Protein AF-A0A950ZD56-F1 (afdb_monomer)

pLDDT: mean 83.79, std 12.19, range [35.78, 97.56]

Foldseek 3Di:
DAVQLLQLVVVVCVLPVFDDSVLVVCLCCQQQVQNQLAAGWDFFFFAVRPHGPGTFAFAADDVLVVVLLVLLLVLLVVCLVVLNDDDPVSVVSLVVNLVSLLLLLVLQCVLDVFHSSNNVSVLVVLLSLQVSLVVSQVVNVVVVDDSLSSLQSSVVVVVVSLVSNVVSDPCDRNSVLSSVQVCSRHHLDADQQRPSCCSVCRHPVVHHPVLVSVQLVLLFVLLLVCVVVDVVLLVVLVVSRHDNDSTDRSLLSLRVVNVVSLVPDPPRDRDTPVVVSPVCSNSVNSNSSSSSNSVRYFYWDQDPVQWTAGDDPDRGTTHSQDFHFYSVDRSRTALKDWWKKKKKFQPCQVVLLVVQVVVDDVSNVVLVVLVVVLVVVLVVLCVVLVWDWQDADVRIGMITDRALVSNLQSQQVNQVVLVVSVVVPRSSNPFMFMEIEGDMWGWDFDHQDPNRDTRTDTDDDVVLVRVQNRCLPDVVVLVVVLVVCVVVPHDNVVSCVVCVVVVVQVPPPDPPQVVDRFHWAQTPVQTIDGRAYKYFVNSLVRNLVVCVVVVFWWKFWAAPVDIFIFTDHDQWTWTKAWRAWHQGVPDGTTTMMGTDTDHPVRTDIDTDPDPDGPSVVRVVRVVVVVVVVVVVVVVVPPDDDADQKKKWKWFADPPDFIKIWIFGADPVQQKGAFIDIDGPVRCVVLPQDPPDDQVRCQVCVVSSSVVCVVCSVPDGDHMDGNVCQVVDPRMWMWIRHPGIDTD

Nearest PDB structures (foldseek):
  4wp8-assembly1_B  TM=8.248E-01  e=1.602E-05  Mycobacterium avium
  6yii-assembly1_A  TM=4.915E-01  e=9.071E-04  Pseudomonas aeruginosa
  4clp-assembly1_A  TM=4.743E-01  e=1.384E-02  Homo sapiens
  4clt-assembly1_A  TM=4.661E-01  e=6.954E-02  Homo sapiens
  4usu-assembly1_A  TM=4.751E-01  e=7.314E-02  Homo sapiens

Secondary structure (DSSP, 8-state):
--HHHHHHHHT-TTT---SSHHHHHHHIIIIIS-GGGSPPPEEEEBTT-SSEEEEEEEEE--HHHHHHHHHHHHHHHHHHHTTT---HHHHHHHHHHHHHHHHHHHHHHHH-TTSTHHHHHHHHHHHHHHHHHHHHHHHHHHTT--HHHHHHHHHHHHHHHHHHHHHHS---HHHHHHHH-HHHHH-S---TT-TTHHHIIIIII-S-HHHHHHHHHHHHHHHHHHHHH-HHHHHHHHHTT----SS--HHHHH-HHHHHHHHTSTT----S-HHHHHHHHHHHHHHHHHHHHHTTEEEEEE-TT--EEESSS--PEEPTT---B-TTSTTSS-SEEEEEEEEEEETTHHHHHHHHHHH-HHHHHHHHHHHHHHHHHHHHHHHHTTPEEEEEETTEEEEEES-HHHHHHHHHHHHHHHHHHHHTT-S--S-EEEEEEEEEEEEEEEEE-TTSPEEEEEESHHHHHHHHHHH-THHHHHHHHHHHHHHTT--HHHHHHHHHHHHHTTSSS-TTTTTSSSEEEE-TTSPEEEESEEEEHHHHHHHHHHHHHTTPPPEEEE-SS-EEEEEEETTEEEEEEEEEEEE-TTS-EEEEEEEEEE-TTSSEEEE----S-HHHHHHHHHHHHHHHHHHHHTTT--S---PPPEEEEEEEETTEEEEEEEEEEETTTTEEEEEEEE-HHHHHHTT--SS--HHHHHHHHHHHHHHHHHHTTT--PPPEETHHHHT-TTEEEEEESSSEEE-

Radius of gyration: 37.57 Å; Cα contacts (8 Å, |Δi|>4): 1156; chains: 1; bounding box: 78×89×102 Å

Structure (mmCIF, N/CA/C/O backbone):
data_AF-A0A950ZD56-F1
#
_entry.id   AF-A0A950ZD56-F1
#
loop_
_atom_site.group_PDB
_atom_site.id
_atom_site.type_symbol
_atom_site.label_atom_id
_atom_site.label_alt_id
_atom_site.label_comp_id
_atom_site.label_asym_id
_atom_site.label_entity_id
_atom_site.label_seq_id
_atom_site.pdbx_PDB_ins_code
_atom_site.Cartn_x
_atom_site.Cartn_y
_atom_site.Cartn_z
_atom_site.occupancy
_atom_site.B_iso_or_equiv
_atom_site.auth_seq_id
_atom_site.auth_comp_id
_atom_site.auth_asym_id
_atom_site.auth_atom_id
_atom_site.pdbx_PDB_model_num
ATOM 1 N N . MET A 1 1 ? 13.650 -13.372 -2.031 1.00 70.50 1 MET A N 1
ATOM 2 C CA . MET A 1 1 ? 12.861 -12.936 -3.207 1.00 70.50 1 MET A CA 1
ATOM 3 C C . MET A 1 1 ? 11.433 -12.701 -2.750 1.00 70.50 1 MET A C 1
ATOM 5 O O . MET A 1 1 ? 10.920 -13.558 -2.043 1.00 70.50 1 MET A O 1
ATOM 9 N N . HIS A 1 2 ? 10.844 -11.551 -3.077 1.00 80.88 2 HIS A N 1
ATOM 10 C CA . HIS A 1 2 ? 9.594 -11.094 -2.465 1.00 80.88 2 HIS A CA 1
ATOM 11 C C . HIS A 1 2 ? 8.354 -11.769 -3.077 1.00 80.88 2 HIS A C 1
ATOM 13 O O . HIS A 1 2 ? 8.201 -11.805 -4.297 1.00 80.88 2 HIS A O 1
ATOM 19 N N . ASP A 1 3 ? 7.435 -12.253 -2.239 1.00 86.50 3 ASP A N 1
ATOM 20 C CA . ASP A 1 3 ? 6.276 -13.053 -2.671 1.00 86.50 3 ASP A CA 1
ATOM 21 C C . ASP A 1 3 ? 5.302 -12.265 -3.556 1.00 86.50 3 ASP A C 1
ATOM 23 O O . ASP A 1 3 ? 4.826 -12.772 -4.570 1.00 86.50 3 ASP A O 1
ATOM 27 N N . ASN A 1 4 ? 5.064 -10.990 -3.239 1.00 89.38 4 ASN A N 1
ATOM 28 C CA . ASN A 1 4 ? 4.239 -10.114 -4.074 1.00 89.38 4 ASN A CA 1
ATOM 29 C C . ASN A 1 4 ? 4.727 -9.999 -5.529 1.00 89.38 4 ASN A C 1
ATOM 31 O O . ASN A 1 4 ? 3.896 -9.959 -6.432 1.00 89.38 4 ASN A O 1
ATOM 35 N N . LEU A 1 5 ? 6.045 -9.972 -5.777 1.00 90.88 5 LEU A N 1
ATOM 36 C CA . LEU A 1 5 ? 6.588 -9.935 -7.141 1.00 90.88 5 LEU A CA 1
ATOM 37 C C . LEU A 1 5 ? 6.255 -11.230 -7.896 1.00 90.88 5 LEU A C 1
ATOM 39 O O . LEU A 1 5 ? 5.870 -11.190 -9.062 1.00 90.88 5 LEU A O 1
ATOM 43 N N . ILE A 1 6 ? 6.346 -12.375 -7.214 1.00 93.00 6 ILE A N 1
ATOM 44 C CA . ILE A 1 6 ? 5.986 -13.682 -7.776 1.00 93.00 6 ILE A CA 1
ATOM 45 C C . ILE A 1 6 ? 4.505 -13.721 -8.141 1.00 93.00 6 ILE A C 1
ATOM 47 O O . ILE A 1 6 ? 4.168 -14.068 -9.271 1.00 93.00 6 ILE A O 1
ATOM 51 N N . HIS A 1 7 ? 3.626 -13.311 -7.226 1.00 91.38 7 HIS A N 1
ATOM 52 C CA . HIS A 1 7 ? 2.188 -13.269 -7.491 1.00 91.38 7 HIS A CA 1
ATOM 53 C C . HIS A 1 7 ? 1.838 -12.311 -8.635 1.00 91.38 7 HIS A C 1
ATOM 55 O O . HIS A 1 7 ? 1.087 -12.687 -9.532 1.00 91.38 7 HIS A O 1
ATOM 61 N N . PHE A 1 8 ? 2.456 -11.128 -8.669 1.00 93.25 8 PHE A N 1
ATOM 62 C CA . PHE A 1 8 ? 2.273 -10.154 -9.743 1.00 93.25 8 PHE A CA 1
ATOM 63 C C . PHE A 1 8 ? 2.650 -10.709 -11.124 1.00 93.25 8 PHE A C 1
ATOM 65 O O . PHE A 1 8 ? 1.916 -10.535 -12.097 1.00 93.25 8 PHE A O 1
ATOM 72 N N . LEU A 1 9 ? 3.801 -11.373 -11.239 1.00 93.44 9 LEU A N 1
ATOM 73 C CA . LEU A 1 9 ? 4.243 -11.941 -12.514 1.00 93.44 9 LEU A CA 1
ATOM 74 C C . LEU A 1 9 ? 3.423 -13.182 -12.895 1.00 93.44 9 LEU A C 1
ATOM 76 O O . LEU A 1 9 ? 3.177 -13.405 -14.078 1.00 93.44 9 LEU A O 1
ATOM 80 N N . ARG A 1 10 ? 2.927 -13.947 -11.912 1.00 90.25 10 ARG A N 1
ATOM 81 C CA . ARG A 1 10 ? 2.046 -15.102 -12.142 1.00 90.25 10 ARG A CA 1
ATOM 82 C C . ARG A 1 10 ? 0.698 -14.719 -12.750 1.00 90.25 10 ARG A C 1
ATOM 84 O O . ARG A 1 10 ? 0.152 -15.492 -13.533 1.00 90.25 10 ARG A O 1
ATOM 91 N N . GLU A 1 11 ? 0.176 -13.538 -12.423 1.00 89.31 11 GLU A N 1
ATOM 92 C CA . GLU A 1 11 ? -1.037 -12.986 -13.047 1.00 89.31 11 GLU A CA 1
ATOM 93 C C . GLU A 1 11 ? -0.851 -12.692 -14.550 1.00 89.31 11 GLU A C 1
ATOM 95 O O . GLU A 1 11 ? -1.835 -12.477 -15.251 1.00 89.31 11 GLU A O 1
ATOM 100 N N . ARG A 1 12 ? 0.391 -12.710 -15.060 1.00 89.06 12 ARG A N 1
ATOM 101 C CA . ARG A 1 12 ? 0.766 -12.366 -16.442 1.00 89.06 12 ARG A CA 1
ATOM 102 C C . ARG A 1 12 ? 1.359 -13.566 -17.181 1.00 89.06 12 ARG A C 1
ATOM 104 O O . ARG A 1 12 ? 2.500 -13.532 -17.654 1.00 89.06 12 ARG A O 1
ATOM 111 N N . GLN A 1 13 ? 0.588 -14.652 -17.262 1.00 83.88 13 GLN A N 1
ATOM 112 C CA . GLN A 1 13 ? 1.028 -15.908 -17.888 1.00 83.88 13 GLN A CA 1
ATOM 113 C C . GLN A 1 13 ? 1.372 -15.758 -19.375 1.00 83.88 13 GLN A C 1
ATOM 115 O O . GLN A 1 13 ? 2.150 -16.550 -19.905 1.00 83.88 13 GLN A O 1
ATO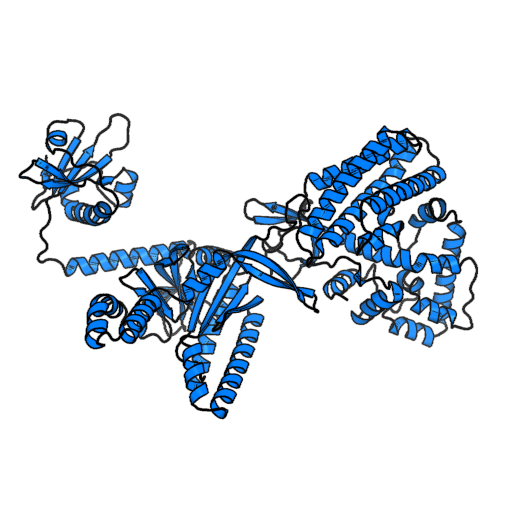M 120 N N . GLU A 1 14 ? 0.829 -14.736 -20.042 1.00 83.00 14 GLU A N 1
ATOM 121 C CA . GLU A 1 14 ? 1.159 -14.392 -21.423 1.00 83.00 14 GLU A CA 1
ATOM 122 C C . GLU A 1 14 ? 2.610 -13.930 -21.592 1.00 83.00 14 GLU A C 1
ATOM 124 O O . GLU A 1 14 ? 3.196 -14.136 -22.650 1.00 83.00 14 GLU A O 1
ATOM 129 N N . ALA A 1 15 ? 3.192 -13.317 -20.558 1.00 84.62 15 ALA A N 1
ATOM 130 C CA . ALA A 1 15 ? 4.587 -12.890 -20.556 1.00 84.62 15 ALA A CA 1
ATOM 131 C C . ALA A 1 15 ? 5.491 -13.938 -19.889 1.00 84.62 15 ALA A C 1
ATOM 133 O O . ALA A 1 15 ? 6.581 -14.220 -20.385 1.00 84.62 15 ALA A O 1
ATOM 134 N N . PHE A 1 16 ? 5.026 -14.549 -18.794 1.00 90.81 16 PHE A N 1
ATOM 135 C CA . PHE A 1 16 ? 5.788 -15.501 -17.983 1.00 90.81 16 PHE A CA 1
ATOM 136 C C . PHE A 1 16 ? 5.042 -16.836 -17.874 1.00 90.81 16 PHE A C 1
ATOM 138 O O . PHE A 1 16 ? 4.234 -17.021 -16.962 1.00 90.81 16 PHE A O 1
ATOM 145 N N . PRO A 1 17 ? 5.316 -17.805 -18.765 1.00 89.56 17 PRO A N 1
ATOM 146 C CA . PRO A 1 17 ? 4.508 -19.017 -18.892 1.00 89.56 17 PRO A CA 1
ATOM 147 C C . PRO A 1 17 ? 4.861 -20.091 -17.840 1.00 89.56 17 PRO A C 1
ATOM 149 O O . PRO A 1 17 ? 4.973 -21.272 -18.161 1.00 89.56 17 PRO A O 1
ATOM 152 N N . PHE A 1 18 ? 5.064 -19.712 -16.578 1.00 90.81 18 PHE A N 1
ATOM 153 C CA . PHE A 1 18 ? 5.386 -20.644 -15.492 1.00 90.81 18 PHE A CA 1
ATOM 154 C C . PHE A 1 18 ? 4.125 -21.101 -14.760 1.00 90.81 18 PHE A C 1
ATOM 156 O O . PHE A 1 18 ? 3.252 -20.305 -14.421 1.00 90.81 18 PHE A O 1
ATOM 163 N N . ARG A 1 19 ? 4.034 -22.403 -14.465 1.00 81.25 19 ARG A N 1
ATOM 164 C CA . ARG A 1 19 ? 2.858 -22.977 -13.780 1.00 81.25 19 ARG A CA 1
ATOM 165 C C . ARG A 1 19 ? 2.921 -22.846 -12.257 1.00 81.25 19 ARG A C 1
ATOM 167 O O . ARG A 1 19 ? 1.886 -22.686 -11.601 1.00 81.25 19 ARG A O 1
ATOM 174 N N . ARG A 1 20 ? 4.120 -22.948 -11.678 1.00 88.88 20 ARG A N 1
ATOM 175 C CA . ARG A 1 20 ? 4.339 -22.960 -10.224 1.00 88.88 20 ARG A CA 1
ATOM 176 C C . ARG A 1 20 ? 5.183 -21.767 -9.795 1.00 88.88 20 ARG A C 1
ATOM 178 O O . ARG A 1 20 ? 6.124 -21.391 -10.487 1.00 88.88 20 ARG A O 1
ATOM 185 N N . ASP A 1 21 ? 4.900 -21.254 -8.601 1.00 90.44 21 ASP A N 1
ATOM 186 C CA . ASP A 1 21 ? 5.641 -20.132 -8.006 1.00 90.44 21 ASP A CA 1
ATOM 187 C C . ASP A 1 21 ? 7.130 -20.441 -7.847 1.00 90.44 21 ASP A C 1
ATOM 189 O O . ASP A 1 21 ? 7.973 -19.577 -8.061 1.00 90.44 21 ASP A O 1
ATOM 193 N N . ILE A 1 22 ? 7.463 -21.688 -7.506 1.00 91.00 22 ILE A N 1
ATOM 194 C CA . ILE A 1 22 ? 8.853 -22.117 -7.336 1.00 91.00 22 ILE A CA 1
ATOM 195 C C . ILE A 1 22 ? 9.644 -22.085 -8.650 1.00 91.00 22 ILE A C 1
ATOM 197 O O . ILE A 1 22 ? 10.815 -21.719 -8.644 1.00 91.00 22 ILE A O 1
ATOM 201 N N . ASP A 1 23 ? 9.001 -22.390 -9.780 1.00 91.50 23 ASP A N 1
ATOM 202 C CA . ASP A 1 23 ? 9.656 -22.375 -11.091 1.00 91.50 23 ASP A CA 1
ATOM 203 C C . ASP A 1 23 ? 9.973 -20.935 -11.513 1.00 91.50 23 ASP A C 1
ATOM 205 O O . ASP A 1 23 ? 11.077 -20.644 -11.972 1.00 91.50 23 ASP A O 1
ATOM 209 N N . LEU A 1 24 ? 9.028 -20.018 -11.271 1.00 92.38 24 LEU A N 1
ATOM 210 C CA . LEU A 1 24 ? 9.218 -18.588 -11.492 1.00 92.38 24 LEU A CA 1
ATOM 211 C C . LEU A 1 24 ? 10.304 -18.011 -10.567 1.00 92.38 24 LEU A C 1
ATOM 213 O O . LEU A 1 24 ? 11.120 -17.211 -11.018 1.00 92.38 24 LEU A O 1
ATOM 217 N N . ARG A 1 25 ? 10.370 -18.441 -9.298 1.00 92.62 25 ARG A N 1
ATOM 218 C CA . ARG A 1 25 ? 11.454 -18.043 -8.381 1.00 92.62 25 ARG A CA 1
ATOM 219 C C . ARG A 1 25 ? 12.820 -18.481 -8.896 1.00 92.62 25 ARG A C 1
ATOM 221 O O . ARG A 1 25 ? 13.730 -17.662 -8.923 1.00 92.62 25 ARG A O 1
ATOM 228 N N . HIS A 1 26 ? 12.961 -19.735 -9.325 1.00 91.44 26 HIS A N 1
ATOM 229 C CA . HIS A 1 26 ? 14.220 -20.207 -9.902 1.00 91.44 26 HIS A CA 1
ATOM 230 C C . HIS A 1 26 ? 14.546 -19.466 -11.202 1.00 91.44 26 HIS A C 1
ATOM 232 O O . HIS A 1 26 ? 15.679 -19.067 -11.401 1.00 91.44 26 HIS A O 1
ATOM 238 N N . PHE A 1 27 ? 13.564 -19.207 -12.070 1.00 92.94 27 PHE A N 1
ATOM 239 C CA . PHE A 1 27 ? 13.791 -18.392 -13.269 1.00 92.94 27 PHE A CA 1
ATOM 240 C C . PHE A 1 27 ? 14.337 -16.998 -12.929 1.00 92.94 27 PHE A C 1
ATOM 242 O O . PHE A 1 27 ? 15.340 -16.569 -13.490 1.00 92.94 27 PHE A O 1
ATOM 249 N N . LEU A 1 28 ? 13.727 -16.302 -11.973 1.00 92.94 28 LEU A N 1
ATOM 250 C CA . LEU A 1 28 ? 14.190 -14.982 -11.552 1.00 92.94 28 LEU A CA 1
ATOM 251 C C . LEU A 1 28 ? 15.572 -15.023 -10.880 1.00 92.94 28 LEU A C 1
ATOM 253 O O . LEU A 1 28 ? 16.341 -14.074 -11.024 1.00 92.94 28 LEU A O 1
ATOM 257 N N . ALA A 1 29 ? 15.890 -16.097 -10.157 1.00 90.88 29 ALA A N 1
ATOM 258 C CA . ALA A 1 29 ? 17.183 -16.268 -9.500 1.00 90.88 29 ALA A CA 1
ATOM 259 C C . ALA A 1 29 ? 18.293 -16.619 -10.500 1.00 90.88 29 ALA A C 1
ATOM 261 O O . ALA A 1 29 ? 19.349 -16.004 -10.462 1.00 90.88 29 ALA A O 1
ATOM 262 N N . ASP A 1 30 ? 18.033 -17.553 -11.412 1.00 88.50 30 ASP A N 1
ATOM 263 C CA . ASP A 1 30 ? 19.063 -18.160 -12.257 1.00 88.50 30 ASP A CA 1
ATOM 264 C C . ASP A 1 30 ? 19.194 -17.464 -13.622 1.00 88.50 30 ASP A C 1
ATOM 266 O O . ASP A 1 30 ? 20.294 -17.324 -14.153 1.00 88.50 30 ASP A O 1
ATOM 270 N N . ALA A 1 31 ? 18.070 -17.056 -14.227 1.00 86.50 31 ALA A N 1
ATOM 271 C CA . ALA A 1 31 ? 18.046 -16.492 -15.579 1.00 86.50 31 ALA A CA 1
ATOM 272 C C . ALA A 1 31 ? 18.176 -14.965 -15.586 1.00 86.50 31 ALA A C 1
ATOM 274 O O . ALA A 1 31 ? 18.802 -14.404 -16.485 1.00 86.50 31 ALA A O 1
ATOM 275 N N . VAL A 1 32 ? 17.580 -14.298 -14.593 1.00 88.94 32 VAL A N 1
ATOM 276 C CA . VAL A 1 32 ? 17.655 -12.836 -14.451 1.00 88.94 32 VAL A CA 1
ATOM 277 C C . VAL A 1 32 ? 18.796 -12.433 -13.519 1.00 88.94 32 VAL A C 1
ATOM 279 O O . VAL A 1 32 ? 19.541 -11.514 -13.847 1.00 88.94 32 VAL A O 1
ATOM 282 N N . ASP A 1 33 ? 18.961 -13.124 -12.380 1.00 84.94 33 ASP A N 1
ATOM 283 C CA . ASP A 1 33 ? 20.126 -12.991 -11.478 1.00 84.94 33 ASP A CA 1
ATOM 284 C C . ASP A 1 33 ? 20.335 -11.556 -10.926 1.00 84.94 33 ASP A C 1
ATOM 286 O O . ASP A 1 33 ? 21.386 -11.170 -10.425 1.00 84.94 33 ASP A O 1
ATOM 290 N N . ARG A 1 34 ? 19.274 -10.739 -10.984 1.00 85.56 34 ARG A N 1
ATOM 291 C CA . ARG A 1 34 ? 19.168 -9.389 -10.394 1.00 85.56 34 ARG A CA 1
ATOM 292 C C . ARG A 1 34 ? 17.775 -9.110 -9.824 1.00 85.56 34 ARG A C 1
ATOM 294 O O . ARG A 1 34 ? 17.387 -7.969 -9.601 1.00 85.56 34 ARG A O 1
ATOM 301 N N . ALA A 1 35 ? 17.002 -10.162 -9.550 1.00 83.31 35 ALA A N 1
ATOM 302 C CA . ALA A 1 35 ? 15.593 -10.033 -9.182 1.00 83.31 35 ALA A CA 1
ATOM 303 C C . ALA A 1 35 ? 15.328 -9.272 -7.870 1.00 83.31 35 ALA A C 1
ATOM 305 O O . ALA A 1 35 ? 14.218 -8.794 -7.656 1.00 83.31 35 ALA A O 1
ATOM 306 N N . ALA A 1 36 ? 16.332 -9.157 -6.998 1.00 85.69 36 ALA A N 1
ATOM 307 C CA . ALA A 1 36 ? 16.252 -8.362 -5.774 1.00 85.69 36 ALA A CA 1
ATOM 308 C C . ALA A 1 36 ? 16.250 -6.844 -6.028 1.00 85.69 36 ALA A C 1
ATOM 310 O O . ALA A 1 36 ? 15.872 -6.099 -5.131 1.00 85.69 36 ALA A O 1
ATOM 311 N N . LEU A 1 37 ? 16.663 -6.396 -7.220 1.00 89.88 37 LEU A N 1
ATOM 312 C CA . LEU A 1 37 ? 16.686 -4.980 -7.590 1.00 89.88 37 LEU A CA 1
ATOM 313 C C . LEU A 1 37 ? 15.329 -4.480 -8.094 1.00 89.88 37 LEU A C 1
ATOM 315 O O . LEU A 1 37 ? 15.144 -3.274 -8.207 1.00 89.88 37 LEU A O 1
ATOM 319 N N . PHE A 1 38 ? 14.395 -5.371 -8.446 1.00 92.19 38 PHE A N 1
ATOM 320 C CA . PHE A 1 38 ? 13.100 -4.952 -8.977 1.00 92.19 38 PHE A CA 1
ATOM 321 C C . PHE A 1 38 ? 12.205 -4.361 -7.887 1.00 92.19 38 PHE A C 1
ATOM 323 O O . PHE A 1 38 ? 12.121 -4.945 -6.803 1.00 92.19 38 PHE A O 1
ATOM 330 N N . PRO A 1 39 ? 11.461 -3.284 -8.201 1.00 92.44 39 PRO A N 1
ATOM 331 C CA . PRO A 1 39 ? 10.505 -2.720 -7.269 1.00 92.44 39 PRO A CA 1
ATOM 332 C C . PRO A 1 39 ? 9.417 -3.743 -6.939 1.00 92.44 39 PRO A C 1
ATOM 334 O O . PRO A 1 39 ? 8.937 -4.473 -7.816 1.00 92.44 39 PRO A O 1
ATOM 337 N N . VAL A 1 40 ? 8.991 -3.776 -5.680 1.00 90.19 40 VAL A N 1
ATOM 338 C CA . VAL A 1 40 ? 8.013 -4.758 -5.201 1.00 90.19 40 VAL A CA 1
ATOM 339 C C . VAL A 1 40 ? 6.577 -4.227 -5.327 1.00 90.19 40 VAL A C 1
ATOM 341 O O . VAL A 1 40 ? 6.222 -3.253 -4.661 1.00 90.19 40 VAL A O 1
ATOM 344 N N . PRO A 1 41 ? 5.694 -4.885 -6.105 1.00 91.44 41 PRO A N 1
ATOM 345 C CA . PRO A 1 41 ? 4.282 -4.515 -6.171 1.00 91.44 41 PRO A CA 1
ATOM 346 C C . PRO A 1 41 ? 3.560 -4.717 -4.828 1.00 91.44 41 PRO A C 1
ATOM 348 O O . PRO A 1 41 ? 3.793 -5.695 -4.115 1.00 91.44 41 PRO A O 1
ATOM 351 N N . ALA A 1 42 ? 2.621 -3.833 -4.499 1.00 88.00 42 ALA A N 1
ATOM 352 C CA . ALA A 1 42 ? 1.763 -3.946 -3.321 1.00 88.00 42 ALA A CA 1
ATOM 353 C C . ALA A 1 42 ? 0.392 -4.542 -3.680 1.00 88.00 42 ALA A C 1
ATOM 355 O O . ALA A 1 42 ? -0.044 -4.484 -4.829 1.00 88.00 42 ALA A O 1
ATOM 356 N N . LYS A 1 43 ? -0.315 -5.101 -2.691 1.00 88.12 43 LYS A N 1
ATOM 357 C CA . LYS A 1 43 ? -1.698 -5.575 -2.867 1.00 88.12 43 LYS A CA 1
ATOM 358 C C . LYS A 1 43 ? -2.642 -4.392 -3.102 1.00 88.12 43 LYS A C 1
ATOM 360 O O . LYS A 1 43 ? -2.629 -3.429 -2.336 1.00 88.12 43 LYS A O 1
ATOM 365 N N . ILE A 1 44 ? -3.500 -4.505 -4.109 1.00 87.50 44 ILE A N 1
ATOM 366 C CA . ILE A 1 44 ? -4.493 -3.497 -4.488 1.00 87.50 44 ILE A CA 1
ATOM 367 C C . ILE A 1 44 ? -5.885 -4.034 -4.164 1.00 87.50 44 ILE A C 1
ATOM 369 O O . ILE A 1 44 ? -6.235 -5.138 -4.567 1.00 87.50 44 ILE A O 1
ATOM 373 N N . PHE A 1 45 ? -6.684 -3.253 -3.446 1.00 84.88 45 PHE A N 1
ATOM 374 C CA . PHE A 1 45 ? -8.024 -3.608 -2.972 1.00 84.88 45 PHE A CA 1
ATOM 375 C C . PHE A 1 45 ? -9.090 -2.683 -3.569 1.00 84.88 45 PHE A C 1
ATOM 377 O O . PHE A 1 45 ? -8.856 -1.486 -3.745 1.00 84.88 45 PHE A O 1
ATOM 384 N N . LEU A 1 46 ? -10.265 -3.238 -3.860 1.00 86.81 46 LEU A N 1
ATOM 385 C CA . LEU A 1 46 ? -11.463 -2.457 -4.176 1.00 86.81 46 LEU A CA 1
ATOM 386 C C . LEU A 1 46 ? -12.091 -1.888 -2.895 1.00 86.81 46 LEU A C 1
ATOM 388 O O . LEU A 1 46 ? -11.609 -2.174 -1.799 1.00 86.81 46 LEU A O 1
ATOM 392 N N . ALA A 1 47 ? -13.128 -1.062 -3.045 1.00 79.06 47 ALA A N 1
ATOM 393 C CA . ALA A 1 47 ? -13.835 -0.427 -1.930 1.00 79.06 47 ALA A CA 1
ATOM 394 C C . ALA A 1 47 ? -14.384 -1.421 -0.885 1.00 79.06 47 ALA A C 1
ATOM 396 O O . ALA A 1 47 ? -14.400 -1.104 0.297 1.00 79.06 47 ALA A O 1
ATOM 397 N N . ASP A 1 48 ? -14.774 -2.629 -1.303 1.00 73.12 48 ASP A N 1
ATOM 398 C CA . ASP A 1 48 ? -15.345 -3.676 -0.440 1.00 73.12 48 ASP A CA 1
ATOM 399 C C . ASP A 1 48 ? -14.314 -4.398 0.450 1.00 73.12 48 ASP A C 1
ATOM 401 O O . ASP A 1 48 ? -14.671 -5.043 1.440 1.00 73.12 48 ASP A O 1
ATOM 405 N N . GLU A 1 49 ? -13.033 -4.319 0.076 1.00 71.06 49 GLU A N 1
ATOM 406 C CA . GLU A 1 49 ? -11.877 -4.858 0.793 1.00 71.06 49 GLU A CA 1
ATOM 407 C C . GLU A 1 49 ? -12.014 -6.325 1.229 1.00 71.06 49 GLU A C 1
ATOM 409 O O . GLU A 1 49 ? -11.456 -6.760 2.246 1.00 71.06 49 GLU A O 1
ATOM 414 N N . GLN A 1 50 ? -12.767 -7.112 0.462 1.00 71.38 50 GLN A N 1
ATOM 415 C CA . GLN A 1 50 ? -12.946 -8.535 0.734 1.00 71.38 50 GLN A CA 1
ATOM 416 C C . GLN A 1 50 ? -11.737 -9.336 0.253 1.00 71.38 50 GLN A C 1
ATOM 418 O O . GLN A 1 50 ? -11.220 -10.184 0.979 1.00 71.38 50 GLN A O 1
ATOM 423 N N . GLN A 1 51 ? -11.257 -9.040 -0.957 1.00 74.75 51 GLN A N 1
ATOM 424 C CA . GLN A 1 51 ? -10.105 -9.696 -1.572 1.00 74.75 51 GLN A CA 1
ATOM 425 C C . GLN A 1 51 ? -9.260 -8.682 -2.358 1.00 74.75 51 GLN A C 1
ATOM 427 O O . GLN A 1 51 ? -9.784 -7.674 -2.841 1.00 74.75 51 GLN A O 1
ATOM 432 N N . PRO A 1 52 ? -7.937 -8.901 -2.482 1.00 81.00 52 PRO A N 1
ATOM 433 C CA . PRO A 1 52 ? -7.122 -8.076 -3.359 1.00 81.00 52 PRO A CA 1
ATOM 434 C C . PRO A 1 52 ? -7.570 -8.280 -4.813 1.00 81.00 52 PRO A C 1
ATOM 436 O O . PRO A 1 52 ? -7.667 -9.408 -5.285 1.00 81.00 52 PRO A O 1
ATOM 439 N N . LYS A 1 53 ? -7.794 -7.181 -5.537 1.00 85.62 53 LYS A N 1
ATOM 440 C CA . LYS A 1 53 ? -8.031 -7.175 -6.988 1.00 85.62 53 LYS A CA 1
ATOM 441 C C . LYS A 1 53 ? -6.816 -7.696 -7.762 1.00 85.62 53 LYS A C 1
ATOM 443 O O . LYS A 1 53 ? -6.968 -8.220 -8.858 1.00 85.62 53 LYS A O 1
ATOM 448 N N . GLY A 1 54 ? -5.623 -7.481 -7.212 1.00 89.06 54 GLY A N 1
ATOM 449 C CA . GLY A 1 54 ? -4.345 -7.885 -7.785 1.00 89.06 54 GLY A CA 1
ATOM 450 C C . GLY A 1 54 ? -3.188 -7.145 -7.123 1.00 89.06 54 GLY A C 1
ATOM 451 O O . GLY A 1 54 ? -3.331 -6.594 -6.024 1.00 89.06 54 GLY A O 1
ATOM 452 N N . TYR A 1 55 ? -2.049 -7.101 -7.808 1.00 91.25 55 TYR A N 1
ATOM 453 C CA . TYR A 1 55 ? -0.827 -6.456 -7.325 1.00 91.25 55 TYR A CA 1
ATOM 454 C C . TYR A 1 55 ? -0.410 -5.288 -8.235 1.00 91.25 55 TYR A C 1
ATOM 456 O O . TYR A 1 55 ? -0.575 -5.349 -9.455 1.00 91.25 55 TYR A O 1
ATOM 464 N N . GLY A 1 56 ? 0.151 -4.219 -7.665 1.00 93.19 56 GLY A N 1
ATOM 465 C CA . GLY A 1 56 ? 0.591 -3.053 -8.434 1.00 93.19 56 GLY A CA 1
ATOM 466 C C . GLY A 1 56 ? 1.205 -1.927 -7.603 1.00 93.19 56 GLY A C 1
ATOM 467 O O . GLY A 1 56 ? 1.465 -2.074 -6.410 1.00 93.19 56 GLY A O 1
ATOM 468 N N . PHE A 1 57 ? 1.421 -0.787 -8.255 1.00 93.50 57 PHE A N 1
ATOM 469 C CA . PHE A 1 57 ? 1.973 0.438 -7.683 1.00 93.50 57 PHE A CA 1
ATOM 470 C C . PHE A 1 57 ? 0.895 1.522 -7.709 1.00 93.50 57 PHE A C 1
ATOM 472 O O . PHE A 1 57 ? 0.577 2.062 -8.769 1.00 93.50 57 PHE A O 1
ATOM 479 N N . ALA A 1 58 ? 0.307 1.818 -6.550 1.00 92.19 58 ALA A N 1
ATOM 480 C CA . ALA A 1 58 ? -0.678 2.887 -6.418 1.00 92.19 58 ALA A CA 1
ATOM 481 C C . ALA A 1 58 ? 0.035 4.245 -6.430 1.00 92.19 58 ALA A C 1
ATOM 483 O O . ALA A 1 58 ? 0.789 4.545 -5.503 1.00 92.19 58 ALA A O 1
ATOM 484 N N . LEU A 1 59 ? -0.193 5.054 -7.465 1.00 93.44 59 LEU A N 1
ATOM 485 C CA . LEU A 1 59 ? 0.454 6.353 -7.661 1.00 93.44 59 LEU A CA 1
ATOM 486 C C . LEU A 1 59 ? -0.576 7.473 -7.771 1.00 93.44 59 LEU A C 1
ATOM 488 O O . LEU A 1 59 ? -1.607 7.320 -8.424 1.00 93.44 59 LEU A O 1
ATOM 492 N N . ALA A 1 60 ? -0.265 8.623 -7.185 1.00 91.69 60 ALA A N 1
ATOM 493 C CA . ALA A 1 60 ? -1.025 9.850 -7.361 1.00 91.69 60 ALA A CA 1
ATOM 494 C C . ALA A 1 60 ? -0.339 10.729 -8.407 1.00 91.69 60 ALA A C 1
ATOM 496 O O . ALA A 1 60 ? 0.887 10.886 -8.398 1.00 91.69 60 ALA A O 1
ATOM 497 N N . LYS A 1 61 ? -1.124 11.356 -9.287 1.00 86.81 61 LYS A N 1
ATOM 498 C CA . LYS A 1 61 ? -0.575 12.385 -10.175 1.00 86.81 61 LYS A CA 1
ATOM 499 C C . LYS A 1 61 ? -0.105 13.586 -9.365 1.00 86.81 61 LYS A C 1
ATOM 501 O O . LYS A 1 61 ? -0.737 13.990 -8.388 1.00 86.81 61 LYS A O 1
ATOM 506 N N . SER A 1 62 ? 1.005 14.173 -9.798 1.00 88.31 62 SER A N 1
ATOM 507 C CA . SER A 1 62 ? 1.510 15.418 -9.234 1.00 88.31 62 SER A CA 1
ATOM 508 C C . SER A 1 62 ? 2.040 16.313 -10.355 1.00 88.31 62 SER A C 1
ATOM 510 O O . SER A 1 62 ? 2.724 15.797 -11.242 1.00 88.31 62 SER A O 1
ATOM 512 N N . PRO A 1 63 ? 1.812 17.637 -10.293 1.00 91.62 63 PRO A N 1
ATOM 513 C CA . PRO A 1 63 ? 2.337 18.567 -11.295 1.00 91.62 63 PRO A CA 1
ATOM 514 C C . PRO A 1 63 ? 3.864 18.520 -11.430 1.00 91.62 63 PRO A C 1
ATOM 516 O O . PRO A 1 63 ? 4.408 18.809 -12.489 1.00 91.62 63 PRO A O 1
ATOM 519 N N . VAL A 1 64 ? 4.571 18.134 -10.362 1.00 91.50 64 VAL A N 1
ATOM 520 C CA . VAL A 1 64 ? 6.038 18.048 -10.360 1.00 91.50 64 VAL A CA 1
ATOM 521 C C . VAL A 1 64 ? 6.535 16.893 -11.237 1.00 91.50 64 VAL A C 1
ATOM 523 O O . VAL A 1 64 ? 7.557 17.030 -11.902 1.00 91.50 64 VAL A O 1
ATOM 526 N N . LEU A 1 65 ? 5.803 15.773 -11.288 1.00 91.00 65 LEU A N 1
ATOM 527 C CA . LEU A 1 65 ? 6.126 14.664 -12.194 1.00 91.00 65 LEU A CA 1
ATOM 528 C C . LEU A 1 65 ? 5.900 15.056 -13.662 1.00 91.00 65 LEU A C 1
ATOM 530 O O . LEU A 1 65 ? 6.716 14.705 -14.513 1.00 91.00 65 LEU A O 1
ATOM 534 N N . ASP A 1 66 ? 4.838 15.816 -13.942 1.00 92.44 66 ASP A N 1
ATOM 535 C CA . ASP A 1 66 ? 4.546 16.325 -15.288 1.00 92.44 66 ASP A CA 1
ATOM 536 C C . ASP A 1 66 ? 5.589 17.373 -15.740 1.00 92.44 66 ASP A C 1
ATOM 538 O O . ASP A 1 66 ? 5.974 17.411 -16.913 1.00 92.44 66 ASP A O 1
ATOM 542 N N . ASP A 1 67 ? 6.101 18.196 -14.815 1.00 95.12 67 ASP A N 1
ATOM 543 C CA . ASP A 1 67 ? 7.195 19.147 -15.073 1.00 95.12 67 ASP A CA 1
ATOM 544 C C . ASP A 1 67 ? 8.509 18.432 -15.423 1.00 95.12 67 ASP A C 1
ATOM 546 O O . ASP A 1 67 ? 9.178 18.810 -16.386 1.00 95.12 67 ASP A O 1
ATOM 550 N N . VAL A 1 68 ? 8.861 17.362 -14.700 1.00 95.56 68 VAL A N 1
ATOM 551 C CA . VAL A 1 68 ? 10.042 16.536 -15.012 1.00 95.56 68 VAL A CA 1
ATOM 552 C C . VAL A 1 68 ? 9.938 15.932 -16.411 1.00 95.56 68 VAL A C 1
ATOM 554 O O . VAL A 1 68 ? 10.895 16.009 -17.186 1.00 95.56 68 VAL A O 1
ATOM 557 N N . GLU A 1 69 ? 8.775 15.380 -16.760 1.00 94.81 69 GLU A N 1
ATOM 558 C CA . GLU A 1 69 ? 8.528 14.841 -18.098 1.00 94.81 69 GLU A CA 1
ATOM 559 C C . GLU A 1 69 ? 8.664 15.932 -19.174 1.00 94.81 69 GLU A C 1
ATOM 561 O O . GLU A 1 69 ? 9.350 15.753 -20.183 1.00 94.81 69 GLU A O 1
ATOM 566 N N . SER A 1 70 ? 8.079 17.104 -18.922 1.00 96.19 70 SER A N 1
ATOM 567 C CA . SER A 1 70 ? 8.134 18.252 -19.832 1.00 96.19 70 SER A CA 1
ATOM 568 C C . SER A 1 70 ? 9.560 18.771 -20.038 1.00 96.19 70 SER A C 1
ATOM 570 O O . SER A 1 70 ? 9.924 19.149 -21.153 1.00 96.19 70 SER A O 1
ATOM 572 N N . LYS A 1 71 ? 10.394 18.787 -18.992 1.00 97.56 71 LYS A N 1
ATOM 573 C CA . LYS A 1 71 ? 11.809 19.186 -19.084 1.00 97.56 71 LYS A CA 1
ATOM 574 C C . LYS A 1 71 ? 12.629 18.210 -19.923 1.00 97.56 71 LYS A C 1
ATOM 576 O O . LYS A 1 71 ? 13.413 18.663 -20.757 1.00 97.56 71 LYS A O 1
ATOM 581 N N . LEU A 1 72 ? 12.407 16.903 -19.759 1.00 96.94 72 LEU A N 1
ATOM 582 C CA . LEU A 1 72 ? 13.062 15.884 -20.581 1.00 96.94 72 LEU A CA 1
ATOM 583 C C . LEU A 1 72 ? 12.687 16.035 -22.061 1.00 96.94 72 LEU A C 1
ATOM 585 O O . LEU A 1 72 ? 13.564 16.030 -22.923 1.00 96.94 72 LEU A O 1
ATOM 589 N N . GLN A 1 73 ? 11.397 16.237 -22.347 1.00 96.19 73 GLN A N 1
ATOM 590 C CA . GLN A 1 73 ? 10.919 16.471 -23.710 1.00 96.19 73 GLN A CA 1
ATOM 591 C C . GLN A 1 73 ? 11.566 17.722 -24.322 1.00 96.19 73 GLN A C 1
ATOM 593 O O . GLN A 1 73 ? 12.128 17.644 -25.409 1.00 96.19 73 GLN A O 1
ATOM 598 N N . ARG A 1 74 ? 11.592 18.850 -23.594 1.00 96.06 74 ARG A N 1
ATOM 599 C CA . ARG A 1 74 ? 12.233 20.095 -24.062 1.00 96.06 74 ARG A CA 1
ATOM 600 C C . ARG A 1 74 ? 13.716 19.917 -24.378 1.00 96.06 74 ARG A C 1
ATOM 602 O O . ARG A 1 74 ? 14.211 20.538 -25.317 1.00 96.06 74 ARG A O 1
ATOM 609 N N . TRP A 1 75 ? 14.431 19.114 -23.590 1.00 96.88 75 TRP A N 1
ATOM 610 C CA . TRP A 1 75 ? 15.828 18.795 -23.873 1.00 96.88 75 TRP A CA 1
ATOM 611 C C . TRP A 1 75 ? 15.972 18.009 -25.180 1.00 96.88 75 TRP A C 1
ATOM 613 O O . TRP A 1 75 ? 16.786 18.393 -26.021 1.00 96.88 75 TRP A O 1
ATOM 623 N N . LEU A 1 76 ? 15.163 16.965 -25.389 1.00 95.12 76 LEU A N 1
ATOM 624 C CA . LEU A 1 76 ? 15.193 16.196 -26.636 1.00 95.12 76 LEU A CA 1
ATOM 625 C C . LEU A 1 76 ? 14.782 17.027 -27.853 1.00 95.12 76 LEU A C 1
ATOM 627 O O . LEU A 1 76 ? 15.421 16.910 -28.894 1.00 95.12 76 LEU A O 1
ATOM 631 N N . ASP A 1 77 ? 13.785 17.901 -27.724 1.00 93.75 77 ASP A N 1
ATOM 632 C CA . ASP A 1 77 ? 13.365 18.802 -28.803 1.00 93.75 77 ASP A CA 1
ATOM 633 C C . ASP A 1 77 ? 14.497 19.771 -29.181 1.00 93.75 77 ASP A C 1
ATOM 635 O O . ASP A 1 77 ? 14.765 20.006 -30.360 1.00 93.75 77 ASP A O 1
ATOM 639 N N . ALA A 1 78 ? 15.219 20.298 -28.183 1.00 93.88 78 ALA A N 1
ATOM 640 C CA . ALA A 1 78 ? 16.389 21.142 -28.414 1.00 93.88 78 ALA A CA 1
ATOM 641 C C . ALA A 1 78 ? 17.534 20.372 -29.090 1.00 93.88 78 ALA A C 1
ATOM 643 O O . ALA A 1 78 ? 18.199 20.925 -29.962 1.00 93.88 78 ALA A O 1
ATOM 644 N N . GLN A 1 79 ? 17.748 19.107 -28.715 1.00 93.44 79 GLN A N 1
ATOM 645 C CA . GLN A 1 79 ? 18.734 18.232 -29.354 1.00 93.44 79 GLN A CA 1
ATOM 646 C C . GLN A 1 79 ? 18.347 17.875 -30.786 1.00 93.44 79 GLN A C 1
ATOM 648 O O . GLN A 1 79 ? 19.209 17.823 -31.659 1.00 93.44 79 GLN A O 1
ATOM 653 N N . LEU A 1 80 ? 17.061 17.667 -31.055 1.00 91.44 80 LEU A N 1
ATOM 654 C CA . LEU A 1 80 ? 16.582 17.402 -32.402 1.00 91.44 80 LEU A CA 1
ATOM 655 C C . LEU A 1 80 ? 16.780 18.620 -33.313 1.00 91.44 80 LEU A C 1
ATOM 657 O O . LEU A 1 80 ? 17.262 18.474 -34.435 1.00 91.44 80 LEU A O 1
ATOM 661 N N . ALA A 1 81 ? 16.489 19.822 -32.805 1.00 89.06 81 ALA A N 1
ATOM 662 C CA . ALA A 1 81 ? 16.682 21.076 -33.533 1.00 89.06 81 ALA A CA 1
ATOM 663 C C . ALA A 1 81 ? 18.150 21.324 -33.924 1.00 89.06 81 ALA A C 1
ATOM 665 O O . ALA A 1 81 ? 18.413 21.898 -34.979 1.00 89.06 81 ALA A O 1
ATOM 666 N N . THR A 1 82 ? 19.104 20.870 -33.105 1.00 88.38 82 THR A N 1
ATOM 667 C CA . THR A 1 82 ? 20.545 20.953 -33.392 1.00 88.38 82 THR A CA 1
ATOM 668 C C . THR A 1 82 ? 21.118 19.665 -33.987 1.00 88.38 82 THR A C 1
ATOM 670 O O . THR A 1 82 ? 22.333 19.523 -34.063 1.00 88.38 82 THR A O 1
ATOM 673 N N . ARG A 1 83 ? 20.275 18.700 -34.387 1.00 84.75 83 ARG A N 1
ATOM 674 C CA . ARG A 1 83 ? 20.688 17.381 -34.909 1.00 84.75 83 ARG A CA 1
ATOM 675 C C . ARG A 1 83 ? 21.710 16.651 -34.018 1.00 84.75 83 ARG A C 1
ATOM 677 O O . ARG A 1 83 ? 22.563 15.915 -34.504 1.00 84.75 83 ARG A O 1
ATOM 684 N N . GLY A 1 84 ? 21.616 16.843 -32.703 1.00 80.06 84 GLY A N 1
ATOM 685 C CA . GLY A 1 84 ? 22.501 16.242 -31.705 1.00 80.06 84 GLY A CA 1
ATOM 686 C C . GLY A 1 84 ? 23.767 17.040 -31.392 1.00 80.06 84 GLY A C 1
ATOM 687 O O . GLY A 1 84 ? 24.537 16.624 -30.522 1.00 80.06 84 GLY A O 1
ATOM 688 N N . GLU A 1 85 ? 23.993 18.180 -32.051 1.00 85.25 85 GLU A N 1
ATOM 689 C CA . GLU A 1 85 ? 25.119 19.055 -31.734 1.00 85.25 85 GLU A CA 1
ATOM 690 C C . GLU A 1 85 ? 24.970 19.645 -30.327 1.00 85.25 85 GLU A C 1
ATOM 692 O O . GLU A 1 85 ? 23.874 20.009 -29.874 1.00 85.25 85 GLU A O 1
ATOM 697 N N . ARG A 1 86 ? 26.099 19.743 -29.615 1.00 84.81 86 ARG A N 1
ATOM 698 C CA . ARG A 1 86 ? 26.137 20.360 -28.288 1.00 84.81 86 ARG A CA 1
ATOM 699 C C . ARG A 1 86 ? 25.827 21.848 -28.415 1.00 84.81 86 ARG A C 1
ATOM 701 O O . ARG A 1 86 ? 26.492 22.568 -29.150 1.00 84.81 86 ARG A O 1
ATOM 708 N N . SER A 1 87 ? 24.843 22.308 -27.651 1.00 91.00 87 SER A N 1
ATOM 709 C CA . SER A 1 87 ? 24.494 23.719 -27.525 1.00 91.00 87 SER A CA 1
ATOM 710 C C . SER A 1 87 ? 24.313 24.070 -26.057 1.00 91.00 87 SER A C 1
ATOM 712 O O . SER A 1 87 ? 23.802 23.261 -25.281 1.00 91.00 87 SER A O 1
ATOM 714 N N . GLU A 1 88 ? 24.694 25.290 -25.679 1.00 91.94 88 GLU A N 1
ATOM 715 C CA . GLU A 1 88 ? 24.555 25.788 -24.305 1.00 91.94 88 GLU A CA 1
ATOM 716 C C . GLU A 1 88 ? 23.106 25.676 -23.809 1.00 91.94 88 GLU A C 1
ATOM 718 O O . GLU A 1 88 ? 22.842 25.203 -22.706 1.00 91.94 88 GLU A O 1
ATOM 723 N N . ARG A 1 89 ? 22.138 26.009 -24.675 1.00 93.69 89 ARG A N 1
ATOM 724 C CA . ARG A 1 89 ? 20.708 25.857 -24.383 1.00 93.69 89 ARG A CA 1
ATOM 725 C C . ARG A 1 89 ? 20.347 24.422 -24.007 1.00 93.69 89 ARG A C 1
ATOM 727 O O . ARG A 1 89 ? 19.588 24.223 -23.062 1.00 93.69 89 ARG A O 1
ATOM 734 N N . ALA A 1 90 ? 20.832 23.432 -24.752 1.00 92.44 90 ALA A N 1
ATOM 735 C CA . ALA A 1 90 ? 20.476 22.048 -24.491 1.00 92.44 90 ALA A CA 1
ATOM 736 C C . ALA A 1 90 ? 21.190 21.481 -23.254 1.00 92.44 90 ALA A C 1
ATOM 738 O O . ALA A 1 90 ? 20.574 20.710 -22.526 1.00 92.44 90 ALA A O 1
ATOM 739 N N . GLU A 1 91 ? 22.425 21.897 -22.963 1.00 93.31 91 GLU A N 1
ATOM 740 C CA . GLU A 1 91 ? 23.096 21.533 -21.704 1.00 93.31 91 GLU A CA 1
ATOM 741 C C . GLU A 1 91 ? 22.371 22.130 -20.487 1.00 93.31 91 GLU A C 1
ATOM 743 O O . GLU A 1 91 ? 22.107 21.422 -19.518 1.00 93.31 91 GLU A O 1
ATOM 748 N N . ASN A 1 92 ? 21.924 23.388 -20.571 1.00 95.81 92 ASN A N 1
ATOM 749 C CA . ASN A 1 92 ? 21.131 24.018 -19.510 1.00 95.81 92 ASN A CA 1
ATOM 750 C C . ASN A 1 92 ? 19.785 23.304 -19.283 1.00 95.81 92 ASN A C 1
ATOM 752 O O . ASN A 1 92 ? 19.338 23.153 -18.145 1.00 95.81 92 ASN A O 1
ATOM 756 N N . LEU A 1 93 ? 19.130 22.843 -20.356 1.00 97.06 93 LEU A N 1
ATOM 757 C CA . LEU A 1 93 ? 17.894 22.059 -20.255 1.00 97.06 93 LEU A CA 1
ATOM 758 C C . LEU A 1 93 ? 18.138 20.682 -19.628 1.00 97.06 93 LEU A C 1
ATOM 760 O O . LEU A 1 93 ? 17.328 20.255 -18.805 1.00 97.06 93 LEU A O 1
ATOM 764 N N . LEU A 1 94 ? 19.248 20.021 -19.977 1.00 96.00 94 LEU A N 1
ATOM 765 C CA . LEU A 1 94 ? 19.645 18.751 -19.372 1.00 96.00 94 LEU A CA 1
ATOM 766 C C . LEU A 1 94 ? 19.903 18.922 -17.872 1.00 96.00 94 LEU A C 1
ATOM 768 O O . LEU A 1 94 ? 19.316 18.186 -17.087 1.00 96.00 94 LEU A O 1
ATOM 772 N N . GLY A 1 95 ? 20.671 19.944 -17.478 1.00 96.00 95 GLY A N 1
ATOM 773 C CA . GLY A 1 95 ? 20.925 20.274 -16.071 1.00 96.00 95 GLY A CA 1
ATOM 774 C C . GLY A 1 95 ? 19.643 20.586 -15.289 1.00 96.00 95 GLY A C 1
ATOM 775 O O . GLY A 1 95 ? 19.419 20.069 -14.197 1.00 96.00 95 GLY A O 1
ATOM 776 N N . SER A 1 96 ? 18.728 21.367 -15.876 1.00 96.50 96 SER A N 1
ATOM 777 C CA . SER A 1 96 ? 17.432 21.669 -15.249 1.00 96.50 96 SER A CA 1
ATOM 778 C C . SER A 1 96 ? 16.562 20.422 -15.047 1.00 96.50 96 SER A C 1
ATOM 780 O O . SER A 1 96 ? 15.839 20.312 -14.049 1.00 96.50 96 SER A O 1
ATOM 782 N N . TYR A 1 97 ? 16.613 19.489 -15.998 1.00 97.38 97 TYR A N 1
ATOM 783 C CA . TYR A 1 97 ? 15.944 18.199 -15.904 1.00 97.38 97 TYR A CA 1
ATOM 784 C C . TYR A 1 97 ? 16.575 17.315 -14.816 1.00 97.38 97 TYR A C 1
ATOM 786 O O . TYR A 1 97 ? 15.843 16.828 -13.950 1.00 97.38 97 TYR A O 1
ATOM 794 N N . THR A 1 98 ? 17.901 17.149 -14.804 1.00 96.00 98 THR A N 1
ATOM 795 C CA . THR A 1 98 ? 18.596 16.302 -13.819 1.00 96.00 98 THR A CA 1
ATOM 796 C C . THR A 1 98 ? 18.403 16.813 -12.397 1.00 96.00 98 THR A C 1
ATOM 798 O O . THR A 1 98 ? 18.092 16.020 -11.508 1.00 96.00 98 THR A O 1
ATOM 801 N N . ASP A 1 99 ? 18.454 18.131 -12.186 1.00 94.81 99 ASP A N 1
ATOM 802 C CA . ASP A 1 99 ? 18.164 18.755 -10.891 1.00 94.81 99 ASP A CA 1
ATOM 803 C C . ASP A 1 99 ? 16.755 18.420 -10.388 1.00 94.81 99 ASP A C 1
ATOM 805 O O . ASP A 1 99 ? 16.535 18.204 -9.193 1.00 94.81 99 ASP A O 1
ATOM 809 N N . ALA A 1 100 ? 15.771 18.408 -11.291 1.00 94.88 100 ALA A N 1
ATOM 810 C CA . ALA A 1 100 ? 14.384 18.122 -10.946 1.00 94.88 100 ALA A CA 1
ATOM 811 C C . ALA A 1 100 ? 14.176 16.636 -10.615 1.00 94.88 100 ALA A C 1
ATOM 813 O O . ALA A 1 100 ? 13.554 16.324 -9.598 1.00 94.88 100 ALA A O 1
ATOM 814 N N . VAL A 1 101 ? 14.743 15.731 -11.420 1.00 95.00 101 VAL A N 1
ATOM 815 C CA . VAL A 1 101 ? 14.718 14.280 -11.161 1.00 95.00 101 VAL A CA 1
ATOM 816 C C . VAL A 1 101 ? 15.384 13.961 -9.827 1.00 95.00 101 VAL A C 1
ATOM 818 O O . VAL A 1 101 ? 14.807 13.243 -9.012 1.00 95.00 101 VAL A O 1
ATOM 821 N N . PHE A 1 102 ? 16.557 14.538 -9.563 1.00 91.56 102 PHE A N 1
ATOM 822 C CA . PHE A 1 102 ? 17.308 14.261 -8.344 1.00 91.56 102 PHE A CA 1
ATOM 823 C C . PHE A 1 102 ? 16.590 14.766 -7.089 1.00 91.56 102 PHE A C 1
ATOM 825 O O . PHE A 1 102 ? 16.559 14.073 -6.074 1.00 91.56 102 PHE A O 1
ATOM 832 N N . LYS A 1 103 ? 15.931 15.930 -7.155 1.00 91.88 103 LYS A N 1
ATOM 833 C CA . LYS A 1 103 ? 15.080 16.414 -6.052 1.00 91.88 103 LYS A CA 1
ATOM 834 C C . LYS A 1 103 ? 13.964 15.424 -5.710 1.00 91.88 103 LYS A C 1
ATOM 836 O O . LYS A 1 103 ? 13.675 15.237 -4.528 1.00 91.88 103 LYS A O 1
ATOM 841 N N . LEU A 1 104 ? 13.350 14.798 -6.716 1.00 92.88 104 LEU A N 1
ATOM 842 C CA . LEU A 1 104 ? 12.292 13.808 -6.510 1.00 92.88 104 LEU A CA 1
ATOM 843 C C . LEU A 1 104 ? 12.825 12.461 -6.015 1.00 92.88 104 LEU A C 1
ATOM 845 O O . LEU A 1 104 ? 12.258 11.921 -5.068 1.00 92.88 104 LEU A O 1
ATOM 849 N N . SER A 1 105 ? 13.917 11.950 -6.594 1.00 91.19 105 SER A N 1
ATOM 850 C CA . SER A 1 105 ? 14.569 10.723 -6.110 1.00 91.19 105 SER A CA 1
ATOM 851 C C . SER A 1 105 ? 15.010 10.891 -4.660 1.00 91.19 105 SER A C 1
ATOM 853 O O . SER A 1 105 ? 14.643 10.078 -3.820 1.00 91.19 105 SER A O 1
ATOM 855 N N . ARG A 1 106 ? 15.656 12.013 -4.314 1.00 89.19 106 ARG A N 1
ATOM 856 C CA . ARG A 1 106 ? 16.048 12.294 -2.929 1.00 89.19 106 ARG A CA 1
ATOM 857 C C . ARG A 1 106 ? 14.844 12.331 -1.989 1.00 89.19 106 ARG A C 1
ATOM 859 O O . ARG A 1 106 ? 14.905 11.745 -0.916 1.00 89.19 106 ARG A O 1
ATOM 866 N N . ASN A 1 107 ? 13.735 12.958 -2.395 1.00 89.81 107 ASN A N 1
ATOM 867 C CA . ASN A 1 107 ? 12.497 12.912 -1.613 1.00 89.81 107 ASN A CA 1
ATOM 868 C C . ASN A 1 107 ? 12.001 11.468 -1.430 1.00 89.81 107 ASN A C 1
ATOM 870 O O . ASN A 1 107 ? 11.578 11.115 -0.333 1.00 89.81 107 ASN A O 1
ATOM 874 N N . ALA A 1 108 ? 12.079 10.620 -2.459 1.00 89.62 108 ALA A N 1
ATOM 875 C CA . ALA A 1 108 ? 11.704 9.212 -2.361 1.00 89.62 108 ALA A CA 1
ATOM 876 C C . ALA A 1 108 ? 12.597 8.436 -1.379 1.00 89.62 108 ALA A C 1
ATOM 878 O O . ALA A 1 108 ? 12.070 7.734 -0.515 1.00 89.62 108 ALA A O 1
ATOM 879 N N . THR A 1 109 ? 13.917 8.626 -1.448 1.00 85.69 109 THR A N 1
ATOM 880 C CA . THR A 1 109 ? 14.891 7.997 -0.544 1.00 85.69 109 THR A CA 1
ATOM 881 C C . THR A 1 109 ? 14.729 8.472 0.904 1.00 85.69 109 THR A C 1
ATOM 883 O O . THR A 1 109 ? 14.705 7.662 1.829 1.00 85.69 109 THR A O 1
ATOM 886 N N . GLU A 1 110 ? 14.595 9.784 1.121 1.00 83.44 110 GLU A N 1
ATOM 887 C CA . GLU A 1 110 ? 14.503 10.391 2.458 1.00 83.44 110 GLU A CA 1
ATOM 888 C C . GLU A 1 110 ? 13.158 10.110 3.142 1.00 83.44 110 GLU A C 1
ATOM 890 O O . GLU A 1 110 ? 13.083 10.071 4.369 1.00 83.44 110 GLU A O 1
ATOM 895 N N . SER A 1 111 ? 12.089 9.894 2.368 1.00 79.25 111 SER A N 1
ATOM 896 C CA . SER A 1 111 ? 10.742 9.678 2.911 1.00 79.25 111 SER A CA 1
ATOM 897 C C . SER A 1 111 ? 10.610 8.371 3.686 1.00 79.25 111 SER A C 1
ATOM 899 O O . SER A 1 111 ? 9.888 8.314 4.682 1.00 79.25 111 SER A O 1
ATOM 901 N N . SER A 1 112 ? 11.290 7.311 3.249 1.00 70.00 112 SER A N 1
ATOM 902 C CA . SER A 1 112 ? 11.446 6.096 4.041 1.00 70.00 112 SER A CA 1
ATOM 903 C C . SER A 1 112 ? 12.569 5.240 3.471 1.00 70.00 112 SER A C 1
ATOM 905 O O . SER A 1 112 ? 12.407 4.613 2.432 1.00 70.00 112 SER A O 1
ATOM 907 N N . ILE A 1 113 ? 13.669 5.132 4.216 1.00 60.19 113 ILE A N 1
ATOM 908 C CA . ILE A 1 113 ? 14.798 4.235 3.897 1.00 60.19 113 ILE A CA 1
ATOM 909 C C . ILE A 1 113 ? 14.346 2.762 3.846 1.00 60.19 113 ILE A C 1
ATOM 911 O O . ILE A 1 113 ? 14.974 1.914 3.223 1.00 60.19 113 ILE A O 1
ATOM 915 N N . LEU A 1 114 ? 13.246 2.457 4.532 1.00 61.12 114 LEU A N 1
ATOM 916 C CA . LEU A 1 114 ? 12.698 1.117 4.702 1.00 61.12 114 LEU A CA 1
ATOM 917 C C . LEU A 1 114 ? 11.495 0.856 3.804 1.00 61.12 114 LEU A C 1
ATOM 919 O O . LEU A 1 114 ? 10.844 -0.168 3.969 1.00 61.12 114 LEU A O 1
ATOM 923 N N . ALA A 1 115 ? 11.124 1.786 2.933 1.00 71.50 115 ALA A N 1
ATOM 924 C CA . ALA A 1 115 ? 10.131 1.539 1.905 1.00 71.50 115 ALA A CA 1
ATOM 925 C C . ALA A 1 115 ? 10.819 1.613 0.548 1.00 71.50 115 ALA A C 1
ATOM 927 O O . ALA A 1 115 ? 11.746 2.389 0.341 1.00 71.50 115 ALA A O 1
ATOM 928 N N . ASP A 1 116 ? 10.320 0.835 -0.400 1.00 77.81 116 ASP A N 1
ATOM 929 C CA . ASP A 1 116 ? 10.892 0.719 -1.741 1.00 77.81 116 ASP A CA 1
ATOM 930 C C . ASP A 1 116 ? 10.552 1.929 -2.646 1.00 77.81 116 ASP A C 1
ATOM 932 O O . ASP A 1 116 ? 10.407 1.810 -3.861 1.00 77.81 116 ASP A O 1
ATOM 936 N N . TYR A 1 117 ? 10.346 3.116 -2.057 1.00 88.62 117 TYR A N 1
ATOM 937 C CA . TYR A 1 117 ? 9.853 4.301 -2.765 1.00 88.62 117 TYR A CA 1
ATOM 938 C C . TYR A 1 117 ? 10.825 4.789 -3.835 1.00 88.62 117 TYR A C 1
ATOM 940 O O . TYR A 1 117 ? 10.375 5.230 -4.890 1.00 88.62 117 TYR A O 1
ATOM 948 N N . ASP A 1 118 ? 12.133 4.700 -3.591 1.00 89.88 118 ASP A N 1
ATOM 949 C CA . ASP A 1 118 ? 13.143 5.081 -4.580 1.00 89.88 118 ASP A CA 1
ATOM 950 C C . ASP A 1 118 ? 13.107 4.155 -5.808 1.00 89.88 118 ASP A C 1
ATOM 952 O O . ASP A 1 118 ? 13.040 4.638 -6.939 1.00 89.88 118 ASP A O 1
ATOM 956 N N . ALA A 1 119 ? 13.016 2.833 -5.617 1.00 92.00 119 ALA A N 1
ATOM 957 C CA . ALA A 1 119 ? 12.884 1.903 -6.738 1.00 92.00 119 ALA A CA 1
ATOM 958 C C . ALA A 1 119 ? 11.581 2.126 -7.516 1.00 92.00 119 ALA A C 1
ATOM 960 O O . ALA A 1 119 ? 11.582 2.109 -8.748 1.00 92.00 119 ALA A O 1
ATOM 961 N N . VAL A 1 120 ? 10.467 2.388 -6.819 1.00 94.25 120 VAL A N 1
ATOM 962 C CA . VAL A 1 120 ? 9.183 2.708 -7.465 1.00 94.25 120 VAL A CA 1
ATOM 963 C C . VAL A 1 120 ? 9.259 4.032 -8.233 1.00 94.25 120 VAL A C 1
ATOM 965 O O . VAL A 1 120 ? 8.715 4.121 -9.337 1.00 94.25 120 VAL A O 1
ATOM 968 N N . PHE A 1 121 ? 9.949 5.044 -7.697 1.00 94.94 121 PHE A N 1
ATOM 969 C CA . PHE A 1 121 ? 10.193 6.305 -8.397 1.00 94.94 121 PHE A CA 1
ATOM 970 C C . PHE A 1 121 ? 10.973 6.070 -9.691 1.00 94.94 121 PHE A C 1
ATOM 972 O O . PHE A 1 121 ? 10.524 6.489 -10.757 1.00 94.94 121 PHE A O 1
ATOM 979 N N . TRP A 1 122 ? 12.101 5.361 -9.626 1.00 95.19 122 TRP A N 1
ATOM 980 C CA . TRP A 1 122 ? 12.921 5.078 -10.804 1.00 95.19 122 TRP A CA 1
ATOM 981 C C . TRP A 1 122 ? 12.218 4.171 -11.812 1.00 95.19 122 TRP A C 1
ATOM 983 O O . TRP A 1 122 ? 12.424 4.325 -13.012 1.00 95.19 122 TRP A O 1
ATOM 993 N N . HIS A 1 123 ? 11.330 3.286 -11.363 1.00 96.12 123 HIS A N 1
ATOM 994 C CA . HIS A 1 123 ? 10.462 2.491 -12.234 1.00 96.12 123 HIS A CA 1
ATOM 995 C C . HIS A 1 123 ? 9.452 3.340 -12.999 1.00 96.12 123 HIS A C 1
ATOM 997 O O . HIS A 1 123 ? 9.358 3.240 -14.227 1.00 96.12 123 HIS A O 1
ATOM 1003 N N . LEU A 1 124 ? 8.753 4.232 -12.294 1.00 95.88 124 LEU A N 1
ATOM 1004 C CA . LEU A 1 124 ? 7.888 5.228 -12.919 1.00 95.88 124 LEU A CA 1
ATOM 1005 C C . LEU A 1 124 ? 8.685 6.090 -13.905 1.00 95.88 124 LEU A C 1
ATOM 1007 O O . LEU A 1 124 ? 8.258 6.300 -15.042 1.00 95.88 124 LEU A O 1
ATOM 1011 N N . HIS A 1 125 ? 9.850 6.572 -13.481 1.00 95.62 125 HIS A N 1
ATOM 1012 C CA . HIS A 1 125 ? 10.662 7.463 -14.287 1.00 95.62 125 HIS A CA 1
ATOM 1013 C C . HIS A 1 125 ? 11.215 6.764 -15.533 1.00 95.62 125 HIS A C 1
ATOM 1015 O O . HIS A 1 125 ? 11.113 7.307 -16.629 1.00 95.62 125 HIS A O 1
ATOM 1021 N N . ALA A 1 126 ? 11.689 5.521 -15.419 1.00 95.75 126 ALA A N 1
ATOM 1022 C CA . ALA A 1 126 ? 12.118 4.713 -16.558 1.00 95.75 126 ALA A CA 1
ATOM 1023 C C . ALA A 1 126 ? 10.982 4.514 -17.576 1.00 95.75 126 ALA A C 1
ATOM 1025 O O . ALA A 1 126 ? 11.219 4.549 -18.784 1.00 95.75 126 ALA A O 1
ATOM 1026 N N . GLN A 1 127 ? 9.732 4.356 -17.121 1.00 95.75 127 GLN A N 1
ATOM 1027 C CA . GLN A 1 127 ? 8.580 4.332 -18.024 1.00 95.75 127 GLN A CA 1
ATOM 1028 C C . GLN A 1 127 ? 8.393 5.668 -18.757 1.00 95.75 127 GLN A C 1
ATOM 1030 O O . GLN A 1 127 ? 8.213 5.663 -19.975 1.00 95.75 127 GLN A O 1
ATOM 1035 N N . GLN A 1 128 ? 8.467 6.803 -18.055 1.00 94.81 128 GLN A N 1
ATOM 1036 C CA . GLN A 1 128 ? 8.357 8.133 -18.672 1.00 94.81 128 GLN A CA 1
ATOM 1037 C C . GLN A 1 128 ? 9.468 8.379 -19.702 1.00 94.81 128 GLN A C 1
ATOM 1039 O O . GLN A 1 128 ? 9.184 8.796 -20.825 1.00 94.81 128 GLN A O 1
ATOM 1044 N N . VAL A 1 129 ? 10.714 8.059 -19.341 1.00 95.81 129 VAL A N 1
ATOM 1045 C CA . VAL A 1 129 ? 11.895 8.185 -20.204 1.00 95.81 129 VAL A CA 1
ATOM 1046 C C . VAL A 1 129 ? 11.718 7.333 -21.464 1.00 95.81 129 VAL A C 1
ATOM 1048 O O . VAL A 1 129 ? 11.806 7.864 -22.571 1.00 95.81 129 VAL A O 1
ATOM 1051 N N . SER A 1 130 ? 11.339 6.057 -21.323 1.00 94.81 130 SER A N 1
ATOM 1052 C CA . SER A 1 130 ? 11.119 5.164 -22.473 1.00 94.81 130 SER A CA 1
ATOM 1053 C C . SER A 1 130 ? 10.007 5.640 -23.408 1.00 94.81 130 SER A C 1
ATOM 1055 O O . SER A 1 130 ? 10.151 5.574 -24.632 1.00 94.81 130 SER A O 1
ATOM 1057 N N . ARG A 1 131 ? 8.924 6.204 -22.857 1.00 94.38 131 ARG A N 1
ATOM 1058 C CA . ARG A 1 131 ? 7.824 6.786 -23.634 1.00 94.38 131 ARG A CA 1
ATOM 1059 C C . ARG A 1 131 ? 8.284 8.004 -24.430 1.00 94.38 131 ARG A C 1
ATOM 1061 O O . ARG A 1 131 ? 7.918 8.151 -25.597 1.00 94.38 131 ARG A O 1
ATOM 1068 N N . ILE A 1 132 ? 9.081 8.875 -23.817 1.00 94.88 132 ILE A N 1
ATOM 1069 C CA . ILE A 1 132 ? 9.619 10.066 -24.475 1.00 94.88 132 ILE A CA 1
ATOM 1070 C C . ILE A 1 132 ? 10.622 9.677 -25.574 1.00 94.88 132 ILE A C 1
ATOM 1072 O O . ILE A 1 132 ? 10.484 10.138 -26.708 1.00 94.88 132 ILE A O 1
ATOM 1076 N N . PHE A 1 133 ? 11.562 8.767 -25.306 1.00 93.12 133 PHE A N 1
ATOM 1077 C CA . PHE A 1 133 ? 12.494 8.266 -26.326 1.00 93.12 133 PHE A CA 1
ATOM 1078 C C . PHE A 1 133 ? 11.786 7.519 -27.466 1.00 93.12 133 PHE A C 1
ATOM 1080 O O . PHE A 1 133 ? 12.223 7.585 -28.613 1.00 93.12 133 PHE A O 1
ATOM 1087 N N . SER A 1 134 ? 10.665 6.851 -27.191 1.00 88.50 134 SER A N 1
ATOM 1088 C CA . SER A 1 134 ? 9.838 6.226 -28.233 1.00 88.50 134 SER A CA 1
ATOM 1089 C C . SER A 1 134 ? 9.098 7.269 -29.087 1.00 88.50 134 SER A C 1
ATOM 1091 O O . SER A 1 134 ? 8.895 7.071 -30.286 1.00 88.50 134 SER A O 1
ATOM 1093 N N . ARG A 1 135 ? 8.713 8.417 -28.508 1.00 89.25 135 ARG A N 1
ATOM 1094 C CA . ARG A 1 135 ? 8.129 9.556 -29.245 1.00 89.25 135 ARG A CA 1
ATOM 1095 C C . ARG A 1 135 ? 9.162 10.326 -30.062 1.00 89.25 135 ARG A C 1
ATOM 1097 O O . ARG A 1 135 ? 8.816 10.783 -31.149 1.00 89.25 135 ARG A O 1
ATOM 1104 N N . PHE A 1 136 ? 10.405 10.410 -29.588 1.00 89.56 136 PHE A N 1
ATOM 1105 C CA . PHE A 1 136 ? 11.507 11.086 -30.276 1.00 89.56 136 PHE A CA 1
ATOM 1106 C C . PHE A 1 136 ? 11.650 10.636 -31.733 1.00 89.56 136 PHE A C 1
ATOM 1108 O O . PHE A 1 136 ? 11.759 11.472 -32.625 1.00 89.56 136 PHE A O 1
ATOM 1115 N N . GLY A 1 137 ? 11.549 9.327 -31.995 1.00 83.94 137 GLY A N 1
ATOM 1116 C CA . GLY A 1 137 ? 11.645 8.796 -33.356 1.00 83.94 137 GLY A CA 1
ATOM 1117 C C . GLY A 1 137 ? 10.596 9.362 -34.320 1.00 83.94 137 GLY A C 1
ATOM 1118 O O . GLY A 1 137 ? 10.907 9.578 -35.485 1.00 83.94 137 GLY A O 1
ATOM 1119 N N . ARG A 1 138 ? 9.378 9.667 -33.847 1.00 83.38 138 ARG A N 1
ATOM 1120 C CA . ARG A 1 138 ? 8.336 10.297 -34.678 1.00 83.38 138 ARG A CA 1
ATOM 1121 C C . ARG A 1 138 ? 8.681 11.744 -35.017 1.00 83.38 138 ARG A C 1
ATOM 1123 O O . ARG A 1 138 ? 8.645 12.099 -36.188 1.00 83.38 138 ARG A O 1
ATOM 1130 N N . GLY A 1 139 ? 9.079 12.537 -34.022 1.00 82.69 139 GLY A N 1
ATOM 1131 C CA . GLY A 1 139 ? 9.499 13.925 -34.251 1.00 82.69 139 GLY A CA 1
ATOM 1132 C C . GLY A 1 139 ? 10.734 14.019 -35.152 1.00 82.69 139 GLY A C 1
ATOM 1133 O O . GLY A 1 139 ? 10.849 14.926 -35.966 1.00 82.69 139 GLY A O 1
ATOM 1134 N N . ALA A 1 140 ? 11.639 13.042 -35.074 1.00 85.56 140 ALA A N 1
ATOM 1135 C CA . ALA A 1 140 ? 12.832 13.021 -35.909 1.00 85.56 140 ALA A CA 1
ATOM 1136 C C . ALA A 1 140 ? 12.548 12.688 -37.386 1.00 85.56 140 ALA A C 1
ATOM 1138 O O . ALA A 1 140 ? 13.234 13.210 -38.262 1.00 85.56 140 ALA A O 1
ATOM 1139 N N . ILE A 1 141 ? 11.509 11.894 -37.674 1.00 87.69 141 ILE A N 1
ATOM 1140 C CA . ILE A 1 141 ? 11.019 11.692 -39.049 1.00 87.69 141 ILE A CA 1
ATOM 1141 C C . ILE A 1 141 ? 10.480 13.010 -39.621 1.00 87.69 141 ILE A C 1
ATOM 1143 O O . ILE A 1 141 ? 10.765 13.338 -40.767 1.00 87.69 141 ILE A O 1
ATOM 1147 N N . GLU A 1 142 ? 9.742 13.789 -38.824 1.00 85.06 142 GLU A N 1
ATOM 1148 C CA . GLU A 1 142 ? 9.239 15.111 -39.236 1.00 85.06 142 GLU A CA 1
ATOM 1149 C C . GLU A 1 142 ? 10.378 16.113 -39.505 1.00 85.06 142 GLU A C 1
ATOM 1151 O O . GLU A 1 142 ? 10.218 17.031 -40.306 1.00 85.06 142 GLU A O 1
ATOM 1156 N N . ALA A 1 143 ? 11.544 15.906 -38.886 1.00 83.38 143 ALA A N 1
ATOM 1157 C CA . ALA A 1 143 ? 12.768 16.680 -39.100 1.00 83.38 143 ALA A CA 1
ATOM 1158 C C . ALA A 1 143 ? 13.662 16.151 -40.250 1.00 83.38 143 ALA A C 1
ATOM 1160 O O . ALA A 1 143 ? 14.818 16.573 -40.368 1.00 83.38 143 ALA A O 1
ATOM 1161 N N . ASP A 1 144 ? 13.133 15.254 -41.091 1.00 87.56 144 ASP A N 1
ATOM 1162 C CA . ASP A 1 144 ? 13.762 14.721 -42.311 1.00 87.56 144 ASP A CA 1
ATOM 1163 C C . ASP A 1 144 ? 15.069 13.932 -42.060 1.00 87.56 144 ASP A C 1
ATOM 1165 O O . ASP A 1 144 ? 16.016 13.963 -42.850 1.00 87.56 144 ASP A O 1
ATOM 1169 N N . LEU A 1 145 ? 15.146 13.225 -40.923 1.00 88.75 145 LEU A N 1
ATOM 1170 C CA . LEU A 1 145 ? 16.243 12.301 -40.609 1.00 88.75 145 LEU A CA 1
ATOM 1171 C C . LEU A 1 145 ? 15.962 10.893 -41.149 1.00 88.75 145 LEU A C 1
ATOM 1173 O O . LEU A 1 145 ? 14.843 10.378 -41.064 1.00 88.75 145 LEU A O 1
ATOM 1177 N N . SER A 1 146 ? 17.006 10.223 -41.647 1.00 89.12 146 SER A N 1
ATOM 1178 C CA . SER A 1 146 ? 16.905 8.815 -42.036 1.00 89.12 146 SER A CA 1
ATOM 1179 C C . SER A 1 146 ? 16.690 7.928 -40.806 1.00 89.12 146 SER A C 1
ATOM 1181 O O . SER A 1 146 ? 17.148 8.238 -39.709 1.00 89.12 146 SER A O 1
ATOM 1183 N N . ARG A 1 147 ? 16.034 6.774 -40.973 1.00 86.38 147 ARG A N 1
ATOM 1184 C CA . ARG A 1 147 ? 15.760 5.860 -39.851 1.00 86.38 147 ARG A CA 1
ATOM 1185 C C . ARG A 1 147 ? 17.030 5.408 -39.114 1.00 86.38 147 ARG A C 1
ATOM 1187 O O . ARG A 1 147 ? 16.998 5.265 -37.898 1.00 86.38 147 ARG A O 1
ATOM 1194 N N . GLU A 1 148 ? 18.134 5.213 -39.832 1.00 85.56 148 GLU A N 1
ATOM 1195 C CA . GLU A 1 148 ? 19.420 4.843 -39.226 1.00 85.56 148 GLU A CA 1
ATOM 1196 C C . GLU A 1 148 ? 20.031 5.995 -38.423 1.00 85.56 148 GLU A C 1
ATOM 1198 O O . GLU A 1 148 ? 20.555 5.771 -37.331 1.00 85.56 148 GLU A O 1
ATOM 1203 N N . ASP A 1 149 ? 19.921 7.228 -38.923 1.00 88.31 149 ASP A N 1
ATOM 1204 C CA . ASP A 1 149 ? 20.393 8.414 -38.206 1.00 88.31 149 ASP A CA 1
ATOM 1205 C C . ASP A 1 149 ? 19.550 8.683 -36.957 1.00 88.31 149 ASP A C 1
ATOM 1207 O O . ASP A 1 149 ? 20.094 9.064 -35.921 1.00 88.31 149 ASP A O 1
ATOM 1211 N N . ILE A 1 150 ? 18.240 8.415 -37.017 1.00 91.19 150 ILE A N 1
ATOM 1212 C CA . ILE A 1 150 ? 17.338 8.489 -35.861 1.00 91.19 150 ILE A CA 1
ATOM 1213 C C . ILE A 1 150 ? 17.775 7.504 -34.778 1.00 91.19 150 ILE A C 1
ATOM 1215 O O . ILE A 1 150 ? 17.914 7.905 -33.623 1.00 91.19 150 ILE A O 1
ATOM 1219 N N . ASP A 1 151 ? 18.009 6.238 -35.135 1.00 90.94 151 ASP A N 1
ATOM 1220 C CA . ASP A 1 151 ? 18.424 5.210 -34.177 1.00 90.94 151 ASP A CA 1
ATOM 1221 C C . ASP A 1 151 ? 19.786 5.571 -33.552 1.00 90.94 151 ASP A C 1
ATOM 1223 O O . ASP A 1 151 ? 19.940 5.539 -32.328 1.00 90.94 151 ASP A O 1
ATOM 1227 N N . ARG A 1 152 ? 20.765 6.007 -34.358 1.00 90.50 152 ARG A N 1
ATOM 1228 C CA . ARG A 1 152 ? 22.076 6.464 -33.857 1.00 90.50 152 ARG A CA 1
ATOM 1229 C C . ARG A 1 152 ? 21.954 7.668 -32.927 1.00 90.50 152 ARG A C 1
ATOM 1231 O O . ARG A 1 152 ? 22.545 7.667 -31.847 1.00 90.50 152 ARG A O 1
ATOM 1238 N N . LEU A 1 153 ? 21.173 8.677 -33.314 1.00 92.44 153 LEU A N 1
ATOM 1239 C CA . LEU A 1 153 ? 20.963 9.876 -32.509 1.00 92.44 153 LEU A CA 1
ATOM 1240 C C . LEU A 1 153 ? 20.243 9.540 -31.197 1.00 92.44 153 LEU A C 1
ATOM 1242 O O . LEU A 1 153 ? 20.686 9.981 -30.139 1.00 92.44 153 LEU A O 1
ATOM 1246 N N . LYS A 1 154 ? 19.200 8.698 -31.232 1.00 94.19 154 LYS A N 1
ATOM 1247 C CA . LYS A 1 154 ? 18.473 8.218 -30.043 1.00 94.19 154 LYS A CA 1
ATOM 1248 C C . LYS A 1 154 ? 19.438 7.636 -29.007 1.00 94.19 154 LYS A C 1
ATOM 1250 O O . LYS A 1 154 ? 19.401 8.044 -27.845 1.00 94.19 154 LYS A O 1
ATOM 1255 N N . TYR A 1 155 ? 20.325 6.727 -29.415 1.00 93.81 155 TYR A N 1
ATOM 1256 C CA . TYR A 1 155 ? 21.258 6.081 -28.486 1.00 93.81 155 TYR A CA 1
ATOM 1257 C C . TYR A 1 155 ? 22.446 6.961 -28.081 1.00 93.81 155 TYR A C 1
ATOM 1259 O O . TYR A 1 155 ? 22.922 6.837 -26.952 1.00 93.81 155 TYR A O 1
ATOM 1267 N N . ALA A 1 156 ? 22.875 7.901 -28.927 1.00 93.38 156 ALA A N 1
ATOM 1268 C CA . ALA A 1 156 ? 23.843 8.926 -28.538 1.00 93.38 156 ALA A CA 1
ATOM 1269 C C . ALA A 1 156 ? 23.272 9.868 -27.461 1.00 93.38 156 ALA A C 1
ATOM 1271 O O . ALA A 1 156 ? 23.951 10.192 -26.485 1.00 93.38 156 ALA A O 1
ATOM 1272 N N . LEU A 1 157 ? 22.004 10.271 -27.595 1.00 94.94 157 LEU A N 1
ATOM 1273 C CA . LEU A 1 157 ? 21.305 11.068 -26.587 1.00 94.94 157 LEU A CA 1
ATOM 1274 C C . LEU A 1 157 ? 21.060 10.263 -25.308 1.00 94.94 157 LEU A C 1
ATOM 1276 O O . LEU A 1 157 ? 21.317 10.774 -24.222 1.00 94.94 157 LEU A O 1
ATOM 1280 N N . HIS A 1 158 ? 20.665 8.991 -25.414 1.00 95.31 158 HIS A N 1
ATOM 1281 C CA . HIS A 1 158 ? 20.590 8.096 -24.257 1.00 95.31 158 HIS A CA 1
ATOM 1282 C C . HIS A 1 158 ? 21.930 8.006 -23.511 1.00 95.31 158 HIS A C 1
ATOM 1284 O O . HIS A 1 158 ? 21.942 8.099 -22.289 1.00 95.31 158 HIS A O 1
ATOM 1290 N N . ALA A 1 159 ? 23.062 7.889 -24.214 1.00 94.75 159 ALA A N 1
ATOM 1291 C CA . ALA A 1 159 ? 24.379 7.865 -23.576 1.00 94.75 159 ALA A CA 1
ATOM 1292 C C . ALA A 1 159 ? 24.684 9.168 -22.813 1.00 94.75 159 ALA A C 1
ATOM 1294 O O . ALA A 1 159 ? 25.227 9.123 -21.713 1.00 94.75 159 ALA A O 1
ATOM 1295 N N . ARG A 1 160 ? 24.280 10.330 -23.345 1.00 94.69 160 ARG A N 1
ATOM 1296 C CA . ARG A 1 160 ? 24.418 11.619 -22.642 1.00 94.69 160 ARG A CA 1
ATOM 1297 C C . ARG A 1 160 ? 23.525 11.709 -21.410 1.00 94.69 160 ARG A C 1
ATOM 1299 O O . ARG A 1 160 ? 23.984 12.152 -20.362 1.00 94.69 160 ARG A O 1
ATOM 1306 N N . TRP A 1 161 ? 22.276 11.266 -21.531 1.00 95.38 161 TRP A N 1
ATOM 1307 C CA . TRP A 1 161 ? 21.355 11.160 -20.402 1.00 95.38 161 TRP A CA 1
ATOM 1308 C C . TRP A 1 161 ? 21.926 10.246 -19.310 1.00 95.38 161 TRP A C 1
ATOM 1310 O O . TRP A 1 161 ? 21.974 10.633 -18.146 1.00 95.38 161 TRP A O 1
ATOM 1320 N N . LEU A 1 162 ? 22.449 9.081 -19.699 1.00 95.25 162 LEU A N 1
ATOM 1321 C CA . LEU A 1 162 ? 23.084 8.111 -18.812 1.00 95.25 162 LEU A CA 1
ATOM 1322 C C . LEU A 1 162 ? 24.251 8.730 -18.031 1.00 95.25 162 LEU A C 1
ATOM 1324 O O . LEU A 1 162 ? 24.317 8.571 -16.813 1.00 95.25 162 LEU A O 1
ATOM 1328 N N . THR A 1 163 ? 25.151 9.447 -18.711 1.00 94.12 163 THR A N 1
ATOM 1329 C CA . THR A 1 163 ? 26.265 10.155 -18.063 1.00 94.12 163 THR A CA 1
ATOM 1330 C C . THR A 1 163 ? 25.757 11.194 -17.069 1.00 94.12 163 THR A C 1
ATOM 1332 O O . THR A 1 163 ? 26.179 11.178 -15.917 1.00 94.12 163 THR A O 1
ATOM 1335 N N . ALA A 1 164 ? 24.797 12.032 -17.467 1.00 93.50 164 ALA A N 1
ATOM 1336 C CA . ALA A 1 164 ? 24.276 13.094 -16.609 1.00 93.50 164 ALA A CA 1
ATOM 1337 C C . ALA A 1 164 ? 23.589 12.548 -15.341 1.00 93.50 164 ALA A C 1
ATOM 1339 O O . ALA A 1 164 ? 23.769 13.092 -14.249 1.00 93.50 164 ALA A O 1
ATOM 1340 N N . ILE A 1 165 ? 22.846 11.440 -15.455 1.00 94.50 165 ILE A N 1
ATOM 1341 C CA . ILE A 1 165 ? 22.236 10.770 -14.298 1.00 94.50 165 ILE A CA 1
ATOM 1342 C C . ILE A 1 165 ? 23.305 10.122 -13.405 1.00 94.50 165 ILE A C 1
ATOM 1344 O O . ILE A 1 165 ? 23.242 10.294 -12.189 1.00 94.50 165 ILE A O 1
ATOM 1348 N N . ARG A 1 166 ? 24.311 9.436 -13.973 1.00 91.94 166 ARG A N 1
ATOM 1349 C CA . ARG A 1 166 ? 25.414 8.821 -13.202 1.00 91.94 166 ARG A CA 1
ATOM 1350 C C . ARG A 1 166 ? 26.284 9.845 -12.469 1.00 91.94 166 ARG A C 1
ATOM 1352 O O . ARG A 1 166 ? 26.765 9.553 -11.384 1.00 91.94 166 ARG A O 1
ATOM 1359 N N . GLU A 1 167 ? 26.496 11.028 -13.038 1.00 88.38 167 GLU A N 1
ATOM 1360 C CA . GLU A 1 167 ? 27.247 12.106 -12.378 1.00 88.38 167 GLU A CA 1
ATOM 1361 C C . GLU A 1 167 ? 26.447 12.747 -11.239 1.00 88.38 167 GLU A C 1
ATOM 1363 O O . GLU A 1 167 ? 27.013 13.139 -10.220 1.00 88.38 167 GLU A O 1
ATOM 1368 N N . SER A 1 168 ? 25.124 12.822 -11.395 1.00 81.94 168 SER A N 1
ATOM 1369 C CA . SER A 1 168 ? 24.234 13.456 -10.418 1.00 81.94 168 SER A CA 1
ATOM 1370 C C . SER A 1 168 ? 23.788 12.514 -9.292 1.00 81.94 168 SER A C 1
ATOM 1372 O O . SER A 1 168 ? 23.272 12.983 -8.280 1.00 81.94 168 SER A O 1
ATOM 1374 N N . SER A 1 169 ? 23.941 11.194 -9.448 1.00 75.38 169 SER A N 1
ATOM 1375 C CA . SER A 1 169 ? 23.421 10.193 -8.507 1.00 75.38 169 SER A CA 1
ATOM 1376 C C . SER A 1 169 ? 24.364 9.004 -8.307 1.00 75.38 169 SER A C 1
ATOM 1378 O O . SER A 1 169 ? 25.028 8.550 -9.235 1.00 75.38 169 SER A O 1
ATOM 1380 N N . GLY A 1 170 ? 24.394 8.456 -7.088 1.00 74.25 170 GLY A N 1
ATOM 1381 C CA . GLY A 1 170 ? 24.999 7.148 -6.844 1.00 74.25 170 GLY A CA 1
ATOM 1382 C C . GLY A 1 170 ? 24.126 6.050 -7.454 1.00 74.25 170 GLY A C 1
ATOM 1383 O O . GLY A 1 170 ? 22.949 5.943 -7.116 1.00 74.25 170 GLY A O 1
ATOM 1384 N N . ALA A 1 171 ? 24.680 5.247 -8.365 1.00 78.25 171 ALA A N 1
ATOM 1385 C CA . ALA A 1 171 ? 23.954 4.142 -8.991 1.00 78.25 171 ALA A CA 1
ATOM 1386 C C . ALA A 1 171 ? 23.765 2.993 -7.987 1.00 78.25 171 ALA A C 1
ATOM 1388 O O . ALA A 1 171 ? 24.706 2.249 -7.708 1.00 78.25 171 ALA A O 1
ATOM 1389 N N . HIS A 1 172 ? 22.557 2.867 -7.436 1.00 84.44 172 HIS A N 1
ATOM 1390 C CA . HIS A 1 172 ? 22.205 1.849 -6.445 1.00 84.44 172 HIS A CA 1
ATOM 1391 C C . HIS A 1 172 ? 20.804 1.281 -6.716 1.00 84.44 172 HIS A C 1
ATOM 1393 O O . HIS A 1 172 ? 19.945 1.960 -7.279 1.00 84.44 172 HIS A O 1
ATOM 1399 N N . GLY A 1 173 ? 20.548 0.043 -6.287 1.00 87.62 173 GLY A N 1
ATOM 1400 C CA . GLY A 1 173 ? 19.209 -0.553 -6.331 1.00 87.62 173 GLY A CA 1
ATOM 1401 C C . GLY A 1 173 ? 18.642 -0.663 -7.751 1.00 87.62 173 GLY A C 1
ATOM 1402 O O . GLY A 1 173 ? 19.348 -1.026 -8.689 1.00 87.62 173 GLY A O 1
ATOM 1403 N N . PHE A 1 174 ? 17.357 -0.342 -7.926 1.00 92.75 174 PHE A N 1
ATOM 1404 C CA . PHE A 1 174 ? 16.707 -0.408 -9.240 1.00 92.75 174 PHE A CA 1
ATOM 1405 C C . PHE A 1 174 ? 17.313 0.564 -10.266 1.00 92.75 174 PHE A C 1
ATOM 1407 O O . PHE A 1 174 ? 17.339 0.257 -11.458 1.00 92.75 174 PHE A O 1
ATOM 1414 N N . LEU A 1 175 ? 17.839 1.714 -9.823 1.00 93.31 175 LEU A N 1
ATOM 1415 C CA . LEU A 1 175 ? 18.496 2.669 -10.715 1.00 93.31 175 LEU A CA 1
ATOM 1416 C C . LEU A 1 175 ? 19.715 2.045 -11.407 1.00 93.31 175 LEU A C 1
ATOM 1418 O O . LEU A 1 175 ? 19.918 2.282 -12.592 1.00 93.31 175 LEU A O 1
ATOM 1422 N N . GLU A 1 176 ? 20.488 1.204 -10.716 1.00 92.50 176 GLU A N 1
ATOM 1423 C CA . GLU A 1 176 ? 21.617 0.483 -11.322 1.00 92.50 176 GLU A CA 1
ATOM 1424 C C . GLU A 1 176 ? 21.163 -0.338 -12.537 1.00 92.50 176 GLU A C 1
ATOM 1426 O O . GLU A 1 176 ? 21.750 -0.236 -13.611 1.00 92.50 176 GLU A O 1
ATOM 1431 N N . LEU A 1 177 ? 20.044 -1.059 -12.412 1.00 92.56 177 LEU A N 1
ATOM 1432 C CA . LEU A 1 177 ? 19.463 -1.829 -13.512 1.00 92.56 177 LEU A CA 1
ATOM 1433 C C . LEU A 1 177 ? 19.024 -0.927 -14.675 1.00 92.56 177 LEU A C 1
ATOM 1435 O O . LEU A 1 177 ? 19.281 -1.255 -15.831 1.00 92.56 177 LEU A O 1
ATOM 1439 N N . VAL A 1 178 ? 18.397 0.220 -14.388 1.00 93.88 178 VAL A N 1
ATOM 1440 C CA . VAL A 1 178 ? 17.989 1.193 -15.419 1.00 93.88 178 VAL A CA 1
ATOM 1441 C C . VAL A 1 178 ? 19.200 1.744 -16.180 1.00 93.88 178 VAL A C 1
ATOM 1443 O O . VAL A 1 178 ? 19.125 1.937 -17.392 1.00 93.88 178 VAL A O 1
ATOM 1446 N N . LEU A 1 179 ? 20.310 1.999 -15.484 1.00 93.19 179 LEU A N 1
ATOM 1447 C CA . LEU A 1 179 ? 21.522 2.580 -16.066 1.00 93.19 179 LEU A CA 1
ATOM 1448 C C . LEU A 1 179 ? 22.414 1.542 -16.766 1.00 93.19 179 LEU A C 1
ATOM 1450 O O . LEU A 1 179 ? 23.209 1.912 -17.633 1.00 93.19 179 LEU A O 1
ATOM 1454 N N . ASP A 1 180 ? 22.330 0.270 -16.387 1.00 92.69 180 ASP A N 1
ATOM 1455 C CA . ASP A 1 180 ? 23.090 -0.823 -17.004 1.00 92.69 180 ASP A CA 1
ATOM 1456 C C . ASP A 1 180 ? 22.381 -1.405 -18.233 1.00 92.69 180 ASP A C 1
ATOM 1458 O O . ASP A 1 180 ? 23.035 -1.937 -19.132 1.00 92.69 180 ASP A O 1
ATOM 1462 N N . ASN A 1 181 ? 21.050 -1.298 -18.294 1.00 94.12 181 ASN A N 1
ATOM 1463 C CA . ASN A 1 181 ? 20.238 -1.885 -19.350 1.00 94.12 181 ASN A CA 1
ATOM 1464 C C . ASN A 1 181 ? 19.590 -0.807 -20.248 1.00 94.12 181 ASN A C 1
ATOM 1466 O O . ASN A 1 181 ? 18.545 -0.248 -19.901 1.00 94.12 181 ASN A O 1
ATOM 1470 N N . PRO A 1 182 ? 20.134 -0.553 -21.457 1.00 93.50 182 PRO A N 1
ATOM 1471 C CA . PRO A 1 182 ? 19.642 0.501 -22.346 1.00 93.50 182 PRO A CA 1
ATOM 1472 C C . PRO A 1 182 ? 18.192 0.290 -22.781 1.00 93.50 182 PRO A C 1
ATOM 1474 O O . PRO A 1 182 ? 17.475 1.261 -23.029 1.00 93.50 182 PRO A O 1
ATOM 1477 N N . LEU A 1 183 ? 17.744 -0.968 -22.889 1.00 94.94 183 LEU A N 1
ATOM 1478 C CA . LEU A 1 183 ? 16.382 -1.291 -23.317 1.00 94.94 183 LEU A CA 1
ATOM 1479 C C . LEU A 1 183 ? 15.362 -0.740 -22.321 1.00 94.94 183 LEU A C 1
ATOM 1481 O O . LEU A 1 183 ? 14.315 -0.241 -22.725 1.00 94.94 183 LEU A O 1
ATOM 1485 N N . VAL A 1 184 ? 15.693 -0.755 -21.027 1.00 94.44 184 VAL A N 1
ATOM 1486 C CA . VAL A 1 184 ? 14.822 -0.230 -19.974 1.00 94.44 184 VAL A CA 1
ATOM 1487 C C . VAL A 1 184 ? 14.597 1.269 -20.161 1.00 94.44 184 VAL A C 1
ATOM 1489 O O . VAL A 1 184 ? 13.459 1.714 -20.105 1.00 94.44 184 VAL A O 1
ATOM 1492 N N . ALA A 1 185 ? 15.620 2.066 -20.448 1.00 91.00 185 ALA A N 1
ATOM 1493 C CA . ALA A 1 185 ? 15.429 3.506 -20.624 1.00 91.00 185 ALA A CA 1
ATOM 1494 C C . ALA A 1 185 ? 14.874 3.890 -22.009 1.00 91.00 185 ALA A C 1
ATOM 1496 O O . ALA A 1 185 ? 14.197 4.906 -22.131 1.00 91.00 185 ALA A O 1
ATOM 1497 N N . THR A 1 186 ? 15.148 3.110 -23.059 1.00 92.00 186 THR A N 1
ATOM 1498 C CA . THR A 1 186 ? 14.913 3.551 -24.450 1.00 92.00 186 THR A CA 1
ATOM 1499 C C . THR A 1 186 ? 13.715 2.915 -25.142 1.00 92.00 186 THR A C 1
ATOM 1501 O O . THR A 1 186 ? 13.176 3.530 -26.067 1.00 92.00 186 THR A O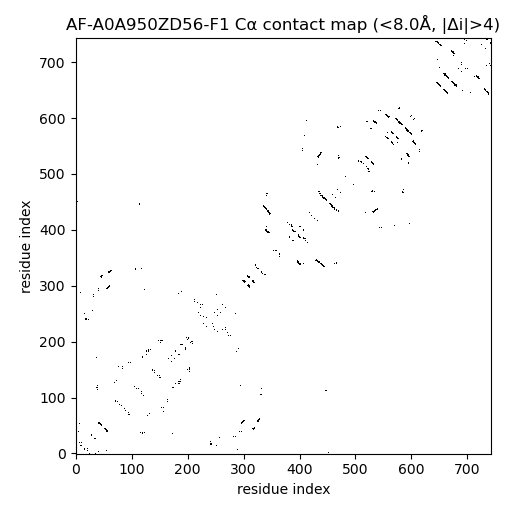 1
ATOM 1504 N N . GLU A 1 187 ? 13.278 1.730 -24.711 1.00 93.00 187 GLU A N 1
ATOM 1505 C CA . GLU A 1 187 ? 12.188 0.990 -25.349 1.00 93.00 187 GLU A CA 1
ATOM 1506 C C . GLU A 1 187 ? 10.948 0.937 -24.451 1.00 93.00 187 GLU A C 1
ATOM 1508 O O . GLU A 1 187 ? 11.007 0.605 -23.264 1.00 93.00 187 GLU A O 1
ATOM 1513 N N . GLU A 1 188 ? 9.786 1.272 -25.013 1.00 91.94 188 GLU A N 1
ATOM 1514 C CA . GLU A 1 188 ? 8.508 1.171 -24.298 1.00 91.94 188 GLU A CA 1
ATOM 1515 C C . GLU A 1 188 ? 7.997 -0.282 -24.265 1.00 91.94 188 GLU A C 1
ATOM 1517 O O . GLU A 1 188 ? 7.447 -0.734 -23.256 1.00 91.94 188 GLU A O 1
ATOM 1522 N N . PHE A 1 189 ? 8.216 -1.025 -25.355 1.00 92.75 189 PHE A N 1
ATOM 1523 C CA . PHE A 1 189 ? 7.695 -2.372 -25.581 1.00 92.75 189 PHE A CA 1
ATOM 1524 C C . PHE A 1 189 ? 8.632 -3.177 -26.492 1.00 92.75 189 PHE A C 1
ATOM 1526 O O . PHE A 1 189 ? 9.093 -2.657 -27.504 1.00 92.75 189 PHE A O 1
ATOM 1533 N N . VAL A 1 190 ? 8.850 -4.460 -26.179 1.00 92.56 190 VAL A N 1
ATOM 1534 C CA . VAL A 1 190 ? 9.473 -5.435 -27.093 1.00 92.56 190 VAL A CA 1
ATOM 1535 C C . VAL A 1 190 ? 8.581 -6.665 -27.166 1.00 92.56 190 VAL A C 1
ATOM 1537 O O . VAL A 1 190 ? 8.312 -7.315 -26.150 1.00 92.56 190 VAL A O 1
ATOM 1540 N N . GLY A 1 191 ? 8.102 -6.978 -28.369 1.00 89.50 191 GLY A N 1
ATOM 1541 C CA . GLY A 1 191 ? 7.196 -8.097 -28.595 1.00 89.50 191 GLY A CA 1
ATOM 1542 C C . GLY A 1 191 ? 7.910 -9.452 -28.684 1.00 89.50 191 GLY A C 1
ATOM 1543 O O . GLY A 1 191 ? 9.133 -9.508 -28.804 1.00 89.50 191 GLY A O 1
ATOM 1544 N N . PRO A 1 192 ? 7.157 -10.568 -28.715 1.00 85.88 192 PRO A N 1
ATOM 1545 C CA . PRO A 1 192 ? 7.718 -11.918 -28.867 1.00 85.88 192 PRO A CA 1
ATOM 1546 C C . PRO A 1 192 ? 8.465 -12.145 -30.193 1.00 85.88 192 PRO A C 1
ATOM 1548 O O . PRO A 1 192 ? 9.299 -13.049 -30.291 1.00 85.88 192 PRO A O 1
ATOM 1551 N N . ASP A 1 193 ? 8.158 -11.327 -31.205 1.00 88.12 193 ASP A N 1
ATOM 1552 C CA . ASP A 1 193 ? 8.807 -11.317 -32.521 1.00 88.12 193 ASP A CA 1
ATOM 1553 C C . ASP A 1 193 ? 10.129 -10.530 -32.537 1.00 88.12 193 ASP A C 1
ATOM 1555 O O . ASP A 1 193 ? 10.838 -10.551 -33.542 1.00 88.12 193 ASP A O 1
ATOM 1559 N N . LEU A 1 194 ? 10.462 -9.818 -31.452 1.00 91.62 194 LEU A N 1
ATOM 1560 C CA . LEU A 1 194 ? 11.710 -9.063 -31.289 1.00 91.62 194 LEU A CA 1
ATOM 1561 C C . LEU A 1 194 ? 11.957 -7.992 -32.369 1.00 91.62 194 LEU A C 1
ATOM 1563 O O . LEU A 1 194 ? 13.105 -7.637 -32.637 1.00 91.62 194 LEU A O 1
ATOM 1567 N N . ARG A 1 195 ? 10.907 -7.478 -33.024 1.00 91.31 195 ARG A N 1
ATOM 1568 C CA . ARG A 1 195 ? 11.026 -6.508 -34.135 1.00 91.31 195 ARG A CA 1
ATOM 1569 C C . ARG A 1 195 ? 11.505 -5.146 -33.665 1.00 91.31 195 ARG A C 1
ATOM 1571 O O . ARG A 1 195 ? 12.233 -4.460 -34.382 1.00 91.31 195 ARG A O 1
ATOM 1578 N N . GLU A 1 196 ? 11.107 -4.774 -32.458 1.00 91.25 196 GLU A N 1
ATOM 1579 C CA . GLU A 1 196 ? 11.429 -3.497 -31.828 1.00 91.25 196 GLU A CA 1
ATOM 1580 C C . GLU A 1 196 ? 12.927 -3.384 -31.507 1.00 91.25 196 GLU A C 1
ATOM 1582 O O . GLU A 1 196 ? 13.465 -2.282 -31.464 1.00 91.25 196 GLU A O 1
ATOM 1587 N N . LEU A 1 197 ? 13.648 -4.510 -31.425 1.00 93.38 197 LEU A N 1
ATOM 1588 C CA . LEU A 1 197 ? 15.096 -4.506 -31.214 1.00 93.38 197 LEU A CA 1
ATOM 1589 C C . LEU A 1 197 ? 15.888 -4.000 -32.424 1.00 93.38 197 LEU A C 1
ATOM 1591 O O . LEU A 1 197 ? 17.069 -3.710 -32.278 1.00 93.38 197 LEU A O 1
ATOM 1595 N N . ARG A 1 198 ? 15.288 -3.849 -33.612 1.00 91.56 198 ARG A N 1
ATOM 1596 C CA . ARG A 1 198 ? 16.021 -3.368 -34.796 1.00 91.56 198 ARG A CA 1
ATOM 1597 C C . ARG A 1 198 ? 16.750 -2.045 -34.534 1.00 91.56 198 ARG A C 1
ATOM 1599 O O . ARG A 1 198 ? 17.907 -1.917 -34.922 1.00 91.56 198 ARG A O 1
ATOM 1606 N N . GLY A 1 199 ? 16.091 -1.101 -33.859 1.00 88.94 199 GLY A N 1
ATOM 1607 C CA . GLY A 1 199 ? 16.709 0.179 -33.503 1.00 88.94 199 GLY A CA 1
ATOM 1608 C C . GLY A 1 199 ? 17.872 -0.003 -32.529 1.00 88.94 199 GLY A C 1
ATOM 1609 O O . GLY A 1 199 ? 18.941 0.565 -32.733 1.00 88.94 199 GLY A O 1
ATOM 1610 N N . TYR A 1 200 ? 17.708 -0.876 -31.534 1.00 92.81 200 TYR A N 1
ATOM 1611 C CA . TYR A 1 200 ? 18.759 -1.243 -30.583 1.00 92.81 200 TYR A CA 1
ATOM 1612 C C . TYR A 1 200 ? 19.992 -1.854 -31.260 1.00 92.81 200 TYR A C 1
ATOM 1614 O O . TYR A 1 200 ? 21.119 -1.435 -31.000 1.00 92.81 200 TYR A O 1
ATOM 1622 N N . PHE A 1 201 ? 19.799 -2.798 -32.182 1.00 92.56 201 PHE A N 1
ATOM 1623 C CA . PHE A 1 201 ? 20.903 -3.413 -32.918 1.00 92.56 201 PHE A CA 1
ATOM 1624 C C . PHE A 1 201 ? 21.633 -2.404 -33.808 1.00 92.56 201 PHE A C 1
ATOM 1626 O O . PHE A 1 201 ? 22.859 -2.327 -33.761 1.00 92.56 201 PHE A O 1
ATOM 1633 N N . ASN A 1 202 ? 20.890 -1.588 -34.556 1.00 88.56 202 ASN A N 1
ATOM 1634 C CA . ASN A 1 202 ? 21.471 -0.641 -35.502 1.00 88.56 202 ASN A CA 1
ATOM 1635 C C . ASN A 1 202 ? 22.139 0.559 -34.813 1.00 88.56 202 ASN A C 1
ATOM 1637 O O . ASN A 1 202 ? 23.226 0.978 -35.211 1.00 88.56 202 ASN A O 1
ATOM 1641 N N . GLY A 1 203 ? 21.486 1.126 -33.798 1.00 88.31 203 GLY A N 1
ATOM 1642 C CA . GLY A 1 203 ? 21.916 2.359 -33.146 1.00 88.31 203 GLY A CA 1
ATOM 1643 C C . GLY A 1 203 ? 22.841 2.143 -31.948 1.00 88.31 203 GLY A C 1
ATOM 1644 O O . GLY A 1 203 ? 23.836 2.855 -31.828 1.00 88.31 203 GLY A O 1
ATOM 1645 N N . TYR A 1 204 ? 22.547 1.167 -31.080 1.00 92.00 204 TYR A N 1
ATOM 1646 C CA . TYR A 1 204 ? 23.327 0.921 -29.859 1.00 92.00 204 TYR A CA 1
ATOM 1647 C C . TYR A 1 204 ? 24.454 -0.090 -30.080 1.00 92.00 204 TYR A C 1
ATOM 1649 O O . TYR A 1 204 ? 25.619 0.228 -29.853 1.00 92.00 204 TYR A O 1
ATOM 1657 N N . LEU A 1 205 ? 24.122 -1.303 -30.538 1.00 90.69 205 LEU A N 1
ATOM 1658 C CA . LEU A 1 205 ? 25.121 -2.364 -30.731 1.00 90.69 205 LEU A CA 1
ATOM 1659 C C . LEU A 1 205 ? 25.947 -2.190 -32.010 1.00 90.69 205 LEU A C 1
ATOM 1661 O O . LEU A 1 205 ? 27.022 -2.777 -32.113 1.00 90.69 205 LEU A O 1
ATOM 1665 N N . GLN A 1 206 ? 25.444 -1.414 -32.975 1.00 88.44 206 GLN A N 1
ATOM 1666 C CA . GLN A 1 206 ? 26.021 -1.258 -34.315 1.00 88.44 206 GLN A CA 1
ATOM 1667 C C . GLN A 1 206 ? 26.244 -2.615 -35.011 1.00 88.44 206 GLN A C 1
ATOM 1669 O O . GLN A 1 206 ? 27.284 -2.880 -35.614 1.00 88.44 206 GLN A O 1
ATOM 1674 N N . ARG A 1 207 ? 25.255 -3.507 -34.886 1.00 88.56 207 ARG A N 1
ATOM 1675 C CA . ARG A 1 207 ? 25.246 -4.875 -35.424 1.00 88.56 207 ARG A CA 1
ATOM 1676 C C . ARG A 1 207 ? 24.046 -5.076 -36.344 1.00 88.56 207 ARG A C 1
ATOM 1678 O O . ARG A 1 207 ? 23.038 -4.387 -36.225 1.00 88.56 207 ARG A O 1
ATOM 1685 N N . ASP A 1 208 ? 24.143 -6.063 -37.228 1.00 85.88 208 ASP A N 1
ATOM 1686 C CA . ASP A 1 208 ? 23.053 -6.423 -38.131 1.00 85.88 208 ASP A CA 1
ATOM 1687 C C . ASP A 1 208 ? 21.933 -7.173 -37.389 1.00 85.88 208 ASP A C 1
ATOM 1689 O O . ASP A 1 208 ? 22.109 -8.294 -36.905 1.00 85.88 208 ASP A O 1
ATOM 1693 N N . TYR A 1 209 ? 20.753 -6.554 -37.330 1.00 90.56 209 TYR A N 1
ATOM 1694 C CA . TYR A 1 209 ? 19.548 -7.154 -36.760 1.00 90.56 209 TYR A CA 1
ATOM 1695 C C . TYR A 1 209 ? 19.103 -8.429 -37.497 1.00 90.56 209 TYR A C 1
ATOM 1697 O O . TYR A 1 209 ? 18.530 -9.329 -36.878 1.00 90.56 209 TYR A O 1
ATOM 1705 N N . THR A 1 210 ? 19.334 -8.525 -38.810 1.00 90.00 210 THR A N 1
ATOM 1706 C CA . THR A 1 210 ? 18.867 -9.674 -39.599 1.00 90.00 210 THR A CA 1
ATOM 1707 C C . THR A 1 210 ? 19.597 -10.953 -39.204 1.00 90.00 210 THR A C 1
ATOM 1709 O O . THR A 1 210 ? 18.938 -11.957 -38.942 1.00 90.00 210 THR A O 1
ATOM 1712 N N . ALA A 1 211 ? 20.915 -10.880 -39.001 1.00 87.38 211 ALA A N 1
ATOM 1713 C CA . ALA A 1 211 ? 21.717 -11.986 -38.484 1.00 87.38 211 ALA A CA 1
ATOM 1714 C C . ALA A 1 211 ? 21.238 -12.466 -37.101 1.00 87.38 211 ALA A C 1
ATOM 1716 O O . ALA A 1 211 ? 21.131 -13.670 -36.863 1.00 87.38 211 ALA A O 1
ATOM 1717 N N . PHE A 1 212 ? 20.893 -11.537 -36.202 1.00 90.19 212 PHE A N 1
ATOM 1718 C CA . PHE A 1 212 ? 20.330 -11.872 -34.891 1.00 90.19 212 PHE A CA 1
ATOM 1719 C C . PHE A 1 212 ? 18.964 -12.569 -35.003 1.00 90.19 212 PHE A C 1
ATOM 1721 O O . PHE A 1 212 ? 18.740 -13.614 -34.387 1.00 90.19 212 PHE A O 1
ATOM 1728 N N . ARG A 1 213 ? 18.047 -12.008 -35.799 1.00 91.00 213 ARG A N 1
ATOM 1729 C CA . ARG A 1 213 ? 16.707 -12.571 -36.017 1.00 91.00 213 ARG A CA 1
ATOM 1730 C C . ARG A 1 213 ? 16.792 -13.990 -36.577 1.00 91.00 213 ARG A C 1
ATOM 1732 O O . ARG A 1 213 ? 16.070 -14.872 -36.113 1.00 91.00 213 ARG A O 1
ATOM 1739 N N . ASP A 1 214 ? 17.667 -14.198 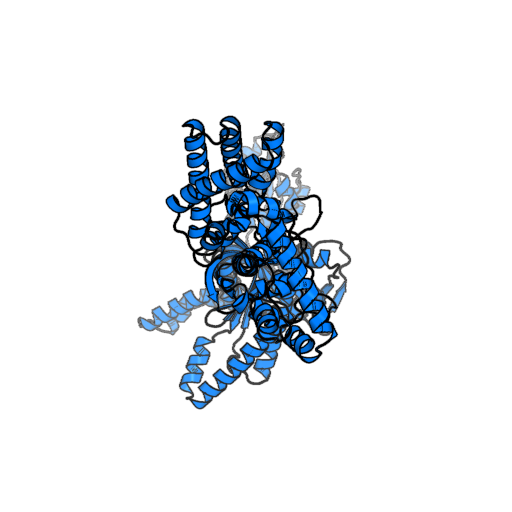-37.554 1.00 89.94 214 ASP A N 1
ATOM 1740 C CA . ASP A 1 214 ? 17.832 -15.487 -38.215 1.00 89.94 214 ASP A CA 1
ATOM 1741 C C . ASP A 1 214 ? 18.422 -16.525 -37.244 1.00 89.94 214 ASP A C 1
ATOM 1743 O O . ASP A 1 214 ? 17.924 -17.648 -37.191 1.00 89.94 214 ASP A O 1
ATOM 1747 N N . ALA A 1 215 ? 19.366 -16.132 -36.378 1.00 89.25 215 ALA A N 1
ATOM 1748 C CA . ALA A 1 215 ? 19.884 -16.993 -35.309 1.00 89.25 215 ALA A CA 1
ATOM 1749 C C . ALA A 1 215 ? 18.800 -17.390 -34.287 1.00 89.25 215 ALA A C 1
ATOM 1751 O O . ALA A 1 215 ? 18.694 -18.555 -33.907 1.00 89.25 215 ALA A O 1
ATOM 1752 N N . VAL A 1 216 ? 17.945 -16.454 -33.852 1.00 90.38 216 VAL A N 1
ATOM 1753 C CA . VAL A 1 216 ? 16.831 -16.770 -32.934 1.00 90.38 216 VAL A CA 1
ATOM 1754 C C . VAL A 1 216 ? 15.834 -17.734 -33.576 1.00 90.38 216 VAL A C 1
ATOM 1756 O O . VAL A 1 216 ? 15.348 -18.655 -32.912 1.00 90.38 216 VAL A O 1
ATOM 1759 N N . GLN A 1 217 ? 15.525 -17.537 -34.858 1.00 90.38 217 GLN A N 1
ATOM 1760 C CA . GLN A 1 217 ? 14.604 -18.405 -35.583 1.00 90.38 217 GLN A CA 1
ATOM 1761 C C . GLN A 1 217 ? 15.191 -19.806 -35.797 1.00 90.38 217 GLN A C 1
ATOM 1763 O O . GLN A 1 217 ? 14.465 -20.790 -35.649 1.00 90.38 217 GLN A O 1
ATOM 1768 N N . ASP A 1 218 ? 16.494 -19.904 -36.066 1.00 90.62 218 ASP A N 1
ATOM 1769 C CA . ASP A 1 218 ? 17.206 -21.177 -36.169 1.00 90.62 218 ASP A CA 1
ATOM 1770 C C . ASP A 1 218 ? 17.196 -21.942 -34.835 1.00 90.62 218 ASP A C 1
ATOM 1772 O O . ASP A 1 218 ? 16.754 -23.092 -34.793 1.00 90.62 218 ASP A O 1
ATOM 1776 N N . ILE A 1 219 ? 17.533 -21.285 -33.712 1.00 90.88 219 ILE A N 1
ATOM 1777 C CA . ILE A 1 219 ? 17.436 -21.889 -32.366 1.00 90.88 219 ILE A CA 1
ATOM 1778 C C . ILE A 1 219 ? 16.016 -22.400 -32.109 1.00 90.88 219 ILE A C 1
ATOM 1780 O O . ILE A 1 219 ? 15.833 -23.518 -31.624 1.00 90.88 219 ILE A O 1
ATOM 1784 N N . ARG A 1 220 ? 14.999 -21.589 -32.427 1.00 91.94 220 ARG A N 1
ATOM 1785 C CA . ARG A 1 220 ? 13.590 -21.941 -32.218 1.00 91.94 220 ARG A CA 1
ATOM 1786 C C . ARG A 1 220 ? 13.192 -23.177 -33.027 1.00 91.94 220 ARG A C 1
ATOM 1788 O O . ARG A 1 220 ? 12.533 -24.059 -32.475 1.00 91.94 220 ARG A O 1
ATOM 1795 N N . GLN A 1 221 ? 13.594 -23.251 -34.296 1.00 92.31 221 GLN A N 1
ATOM 1796 C CA . GLN A 1 221 ? 13.283 -24.383 -35.169 1.00 92.31 221 GLN A CA 1
ATOM 1797 C C . GLN A 1 221 ? 14.017 -25.652 -34.724 1.00 92.31 221 GLN A C 1
ATOM 1799 O O . GLN A 1 221 ? 13.389 -26.703 -34.586 1.00 92.31 221 GLN A O 1
ATOM 1804 N N . GLN A 1 222 ? 15.316 -25.554 -34.427 1.00 92.69 222 GLN A N 1
ATOM 1805 C CA . GLN A 1 222 ? 16.095 -26.681 -33.918 1.00 92.69 222 GLN A CA 1
ATOM 1806 C C . GLN A 1 222 ? 15.524 -27.202 -32.594 1.00 92.69 222 GLN A C 1
ATOM 1808 O O . GLN A 1 222 ? 15.338 -28.407 -32.436 1.00 92.69 222 GLN A O 1
ATOM 1813 N N . ALA A 1 223 ? 15.185 -26.315 -31.654 1.00 93.06 223 ALA A N 1
ATOM 1814 C CA . ALA A 1 223 ? 14.598 -26.712 -30.378 1.00 93.06 223 ALA A CA 1
ATOM 1815 C C . ALA A 1 223 ? 13.250 -27.429 -30.560 1.00 93.06 223 ALA A C 1
ATOM 1817 O O . ALA A 1 223 ? 13.023 -28.458 -29.922 1.00 93.06 223 ALA A O 1
ATOM 1818 N N . ALA A 1 224 ? 12.383 -26.943 -31.456 1.00 93.62 224 ALA A N 1
ATOM 1819 C CA . ALA A 1 224 ? 11.108 -27.592 -31.767 1.00 93.62 224 ALA A CA 1
ATOM 1820 C C . ALA A 1 224 ? 11.310 -29.000 -32.359 1.00 93.62 224 ALA A C 1
ATOM 1822 O O . ALA A 1 224 ? 10.700 -29.968 -31.895 1.00 93.62 224 ALA A O 1
ATOM 1823 N N . ASP A 1 225 ? 12.225 -29.141 -33.321 1.00 93.62 225 ASP A N 1
ATOM 1824 C CA . ASP A 1 225 ? 12.567 -30.426 -33.935 1.00 93.62 225 ASP A CA 1
ATOM 1825 C C . ASP A 1 225 ? 13.142 -31.422 -32.917 1.00 93.62 225 ASP A C 1
ATOM 1827 O O . ASP A 1 225 ? 12.819 -32.616 -32.951 1.00 93.62 225 ASP A O 1
ATOM 1831 N N . LEU A 1 226 ? 13.995 -30.945 -32.005 1.00 93.62 226 LEU A N 1
ATOM 1832 C CA . LEU A 1 226 ? 14.576 -31.759 -30.941 1.00 93.62 226 LEU A CA 1
ATOM 1833 C C . LEU A 1 226 ? 13.517 -32.181 -29.921 1.00 93.62 226 LEU A C 1
ATOM 1835 O O . LEU A 1 226 ? 13.441 -33.361 -29.595 1.00 93.62 226 LEU A O 1
ATOM 1839 N N . MET A 1 227 ? 12.645 -31.273 -29.478 1.00 93.50 227 MET A N 1
ATOM 1840 C CA . MET A 1 227 ? 11.548 -31.595 -28.555 1.00 93.50 227 MET A CA 1
ATOM 1841 C C . MET A 1 227 ? 10.519 -32.562 -29.156 1.00 93.50 227 MET A C 1
ATOM 1843 O O . MET A 1 227 ? 9.892 -33.330 -28.421 1.00 93.50 227 MET A O 1
ATOM 1847 N N . ALA A 1 228 ? 10.332 -32.542 -30.479 1.00 92.69 228 ALA A N 1
ATOM 1848 C CA . ALA A 1 228 ? 9.472 -33.494 -31.177 1.00 92.69 228 ALA A CA 1
ATOM 1849 C C . ALA A 1 228 ? 10.076 -34.910 -31.214 1.00 92.69 228 ALA A C 1
ATOM 1851 O O . ALA A 1 228 ? 9.341 -35.896 -31.129 1.00 92.69 228 ALA A O 1
ATOM 1852 N N . LYS A 1 229 ? 11.406 -35.016 -31.330 1.00 93.38 229 LYS A N 1
ATOM 1853 C CA . LYS A 1 229 ? 12.134 -36.288 -31.485 1.00 93.38 229 LYS A CA 1
ATOM 1854 C C . LYS A 1 229 ? 12.607 -36.885 -30.153 1.00 93.38 229 LYS A C 1
ATOM 1856 O O . LYS A 1 229 ? 12.665 -38.108 -30.037 1.00 93.38 229 LYS A O 1
ATOM 1861 N N . ASP A 1 230 ? 12.920 -36.057 -29.158 1.00 93.12 230 ASP A N 1
ATOM 1862 C CA . ASP A 1 230 ? 13.452 -36.458 -27.853 1.00 93.12 230 ASP A CA 1
ATOM 1863 C C . ASP A 1 230 ? 12.481 -36.121 -26.705 1.00 93.12 230 ASP A C 1
ATOM 1865 O O . ASP A 1 230 ? 12.304 -34.974 -26.281 1.00 93.12 230 ASP A O 1
ATOM 1869 N N . LYS A 1 231 ? 11.869 -37.175 -26.148 1.00 91.69 231 LYS A N 1
ATOM 1870 C CA . LYS A 1 231 ? 10.940 -37.076 -25.013 1.00 91.69 231 LYS A CA 1
ATOM 1871 C C . LYS A 1 231 ? 11.631 -36.693 -23.701 1.00 91.69 231 LYS A C 1
ATOM 1873 O O . LYS A 1 231 ? 10.966 -36.133 -22.828 1.00 91.69 231 LYS A O 1
ATOM 1878 N N . VAL A 1 232 ? 12.917 -37.007 -23.533 1.00 93.44 232 VAL A N 1
ATOM 1879 C CA . VAL A 1 232 ? 13.692 -36.671 -22.330 1.00 93.44 232 VAL A CA 1
ATOM 1880 C C . VAL A 1 232 ? 13.942 -35.173 -22.300 1.00 93.44 232 VAL A C 1
ATOM 1882 O O . VAL A 1 232 ? 13.570 -34.537 -21.317 1.00 93.44 232 VAL A O 1
ATOM 1885 N N . LEU A 1 233 ? 14.440 -34.593 -23.397 1.00 92.88 233 LEU A N 1
ATOM 1886 C CA . LEU A 1 233 ? 14.633 -33.144 -23.520 1.00 92.88 233 LEU A CA 1
ATOM 1887 C C . LEU A 1 233 ? 13.326 -32.378 -23.261 1.00 92.88 233 LEU A C 1
ATOM 1889 O O . LEU A 1 233 ? 13.284 -31.463 -22.436 1.00 92.88 233 LEU A O 1
ATOM 1893 N N . ARG A 1 234 ? 12.228 -32.807 -23.897 1.00 93.00 234 ARG A N 1
ATOM 1894 C CA . ARG A 1 234 ? 10.895 -32.222 -23.687 1.00 93.00 234 ARG A CA 1
ATOM 1895 C C . ARG A 1 234 ? 10.448 -32.298 -22.221 1.00 93.00 234 ARG A C 1
ATOM 1897 O O . ARG A 1 234 ? 9.878 -31.341 -21.697 1.00 93.00 234 ARG A O 1
ATOM 1904 N N . ARG A 1 235 ? 10.724 -33.411 -21.530 1.00 92.25 235 ARG A N 1
ATOM 1905 C CA . ARG A 1 235 ? 10.421 -33.567 -20.098 1.00 92.25 235 ARG A CA 1
ATOM 1906 C C . ARG A 1 235 ? 11.305 -32.674 -19.226 1.00 92.25 235 ARG A C 1
ATOM 1908 O O . ARG A 1 235 ? 10.779 -32.093 -18.283 1.00 92.25 235 ARG A O 1
ATOM 1915 N N . SER A 1 236 ? 12.592 -32.536 -19.537 1.00 93.06 236 SER A N 1
ATOM 1916 C CA . SER A 1 236 ? 13.521 -31.663 -18.807 1.00 93.06 236 SER A CA 1
ATOM 1917 C C . SER A 1 236 ? 13.094 -30.199 -18.879 1.00 93.06 236 SER A C 1
ATOM 1919 O O . SER A 1 236 ? 12.997 -29.540 -17.849 1.00 93.06 236 SER A O 1
ATOM 1921 N N . ILE A 1 237 ? 12.712 -29.713 -20.063 1.00 92.44 237 ILE A N 1
ATOM 1922 C CA . ILE A 1 237 ? 12.184 -28.349 -20.235 1.00 92.44 237 ILE A CA 1
ATOM 1923 C C . ILE A 1 237 ? 10.889 -28.152 -19.431 1.00 92.44 237 ILE A C 1
ATOM 1925 O O . ILE A 1 237 ? 10.702 -27.125 -18.781 1.00 92.44 237 ILE A O 1
ATOM 1929 N N . ARG A 1 238 ? 10.009 -29.160 -19.399 1.00 91.62 238 ARG A N 1
ATOM 1930 C CA . ARG A 1 238 ? 8.798 -29.126 -18.565 1.00 91.62 238 ARG A CA 1
ATOM 1931 C C . ARG A 1 238 ? 9.113 -29.109 -17.063 1.00 91.62 238 ARG A C 1
ATOM 1933 O O . ARG A 1 238 ? 8.362 -28.503 -16.302 1.00 91.62 238 ARG A O 1
ATOM 1940 N N . LEU A 1 239 ? 10.192 -29.762 -16.619 1.00 91.50 239 LEU A N 1
ATOM 1941 C CA . LEU A 1 239 ? 10.635 -29.726 -15.218 1.00 91.50 239 LEU A CA 1
ATOM 1942 C C . LEU A 1 239 ? 11.136 -28.338 -14.797 1.00 91.50 239 LEU A C 1
ATOM 1944 O O . LEU A 1 239 ? 11.014 -28.009 -13.620 1.00 91.50 239 LEU A O 1
ATOM 1948 N N . LEU A 1 240 ? 11.599 -27.516 -15.746 1.00 90.88 240 LEU A N 1
ATOM 1949 C CA . LEU A 1 240 ? 11.901 -26.094 -15.530 1.00 90.88 240 LEU A CA 1
ATOM 1950 C C . LEU A 1 240 ? 10.638 -25.211 -15.421 1.00 90.88 240 LEU A C 1
ATOM 1952 O O . LEU A 1 240 ? 10.745 -24.009 -15.197 1.00 90.88 240 LEU A O 1
ATOM 1956 N N . GLY A 1 241 ? 9.439 -25.789 -15.563 1.00 89.81 241 GLY A N 1
ATOM 1957 C CA . GLY A 1 241 ? 8.157 -25.115 -15.330 1.00 89.81 241 GLY A CA 1
ATOM 1958 C C . GLY A 1 241 ? 7.458 -24.565 -16.574 1.00 89.81 241 GLY A C 1
ATOM 1959 O O . GLY A 1 241 ? 6.342 -24.053 -16.452 1.00 89.81 241 GLY A O 1
ATOM 1960 N N . TYR A 1 242 ? 8.069 -24.703 -17.754 1.00 91.81 242 TYR A N 1
ATOM 1961 C CA . TYR A 1 242 ? 7.499 -24.267 -19.032 1.00 91.81 242 TYR A CA 1
ATOM 1962 C C . TYR A 1 242 ? 6.330 -25.157 -19.495 1.00 91.81 242 TYR A C 1
ATOM 1964 O O . TYR A 1 242 ? 6.279 -26.353 -19.169 1.00 91.81 242 TYR A O 1
ATOM 1972 N N . PRO A 1 243 ? 5.360 -24.603 -20.251 1.00 89.31 243 PRO A N 1
ATOM 1973 C CA . PRO A 1 243 ? 4.208 -25.355 -20.712 1.00 89.31 243 PRO A CA 1
ATOM 1974 C C . PRO A 1 243 ? 4.625 -26.359 -21.784 1.00 89.31 243 PRO A C 1
ATOM 1976 O O . PRO A 1 243 ? 5.578 -26.152 -22.532 1.00 89.31 243 PRO A O 1
ATOM 1979 N N . ASP A 1 244 ? 3.869 -27.448 -21.871 1.00 87.50 244 ASP A N 1
ATOM 1980 C CA . ASP A 1 244 ? 4.079 -28.448 -22.907 1.00 87.50 244 ASP A CA 1
ATOM 1981 C C . ASP A 1 244 ? 3.526 -27.941 -24.247 1.00 87.50 244 ASP A C 1
ATOM 1983 O O . ASP A 1 244 ? 2.330 -28.056 -24.514 1.00 87.50 244 ASP A O 1
ATOM 1987 N N . ALA A 1 245 ? 4.390 -27.315 -25.045 1.00 86.38 245 ALA A N 1
ATOM 1988 C CA . ALA A 1 245 ? 4.054 -26.680 -26.315 1.00 86.38 245 ALA A CA 1
ATOM 1989 C C . ALA A 1 245 ? 4.957 -27.199 -27.452 1.00 86.38 245 ALA A C 1
ATOM 1991 O O . ALA A 1 245 ? 6.099 -27.588 -27.196 1.00 86.38 245 ALA A O 1
ATOM 1992 N N . PRO A 1 246 ? 4.471 -27.206 -28.710 1.00 84.69 246 PRO A N 1
ATOM 1993 C CA . PRO A 1 246 ? 5.255 -27.658 -29.863 1.00 84.69 246 PRO A CA 1
ATOM 1994 C C . PRO A 1 246 ? 6.434 -26.732 -30.194 1.00 84.69 246 PRO A C 1
ATOM 1996 O O . PRO A 1 246 ? 7.413 -27.185 -30.776 1.00 84.69 246 PRO A O 1
ATOM 1999 N N . ALA A 1 247 ? 6.358 -25.458 -29.805 1.00 87.25 247 ALA A N 1
ATOM 2000 C CA . ALA A 1 247 ? 7.444 -24.495 -29.923 1.00 87.25 247 ALA A CA 1
ATOM 2001 C C . ALA A 1 247 ? 7.698 -23.826 -28.569 1.00 87.25 247 ALA A C 1
ATOM 2003 O O . ALA A 1 247 ? 6.767 -23.591 -27.793 1.00 87.25 247 ALA A O 1
ATOM 2004 N N . LEU A 1 248 ? 8.963 -23.505 -28.299 1.00 89.44 248 LEU A N 1
ATOM 2005 C CA . LEU A 1 248 ? 9.352 -22.816 -27.076 1.00 89.44 248 LEU A CA 1
ATOM 2006 C C . LEU A 1 248 ? 8.882 -21.363 -27.079 1.00 89.44 248 LEU A C 1
ATOM 2008 O O . LEU A 1 248 ? 9.037 -20.637 -28.064 1.00 89.44 248 LEU A O 1
ATOM 2012 N N . HIS A 1 249 ? 8.368 -20.929 -25.929 1.00 90.25 249 HIS A N 1
ATOM 2013 C CA . HIS A 1 249 ? 8.129 -19.516 -25.666 1.00 90.25 249 HIS A CA 1
ATOM 2014 C C . HIS A 1 249 ? 9.451 -18.741 -25.726 1.00 90.25 249 HIS A C 1
ATOM 2016 O O . HIS A 1 249 ? 10.499 -19.265 -25.351 1.00 90.25 249 HIS A O 1
ATOM 2022 N N . VAL A 1 250 ? 9.417 -17.474 -26.141 1.00 90.62 250 VAL A N 1
ATOM 2023 C CA . VAL A 1 250 ? 10.642 -16.676 -26.305 1.00 90.62 250 VAL A CA 1
ATOM 2024 C C . VAL A 1 250 ? 11.433 -16.525 -24.995 1.00 90.62 250 VAL A C 1
ATOM 2026 O O . VAL A 1 250 ? 12.653 -16.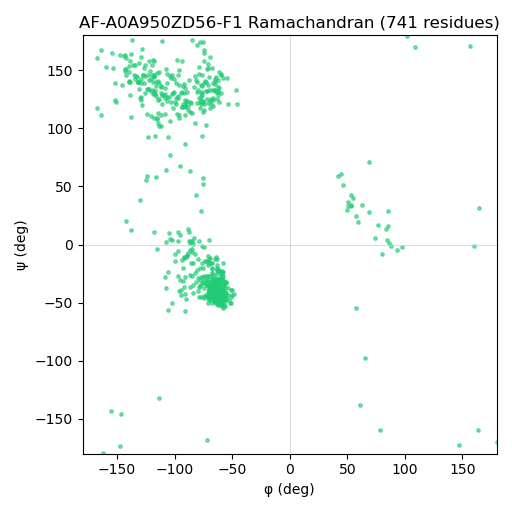622 -25.006 1.00 90.62 250 VAL A O 1
ATOM 2029 N N . VAL A 1 251 ? 10.749 -16.435 -23.849 1.00 92.25 251 VAL A N 1
ATOM 2030 C CA . VAL A 1 251 ? 11.389 -16.458 -22.517 1.00 92.25 251 VAL A CA 1
ATOM 2031 C C . VAL A 1 251 ? 12.152 -17.761 -22.271 1.00 92.25 251 VAL A C 1
ATOM 2033 O O . VAL A 1 251 ? 13.231 -17.725 -21.698 1.00 92.25 251 VAL A O 1
ATOM 2036 N N . ALA A 1 252 ? 11.626 -18.901 -22.728 1.00 92.25 252 ALA A N 1
ATOM 2037 C CA . ALA A 1 252 ? 12.316 -20.184 -22.605 1.00 92.25 252 ALA A CA 1
ATOM 2038 C C . ALA A 1 252 ? 13.546 -20.253 -23.519 1.00 92.25 252 ALA A C 1
ATOM 2040 O O . ALA A 1 252 ? 14.553 -20.824 -23.134 1.00 92.25 252 ALA A O 1
ATOM 2041 N N . LEU A 1 253 ? 13.493 -19.646 -24.710 1.00 91.38 253 LEU A N 1
ATOM 2042 C CA . LEU A 1 253 ? 14.642 -19.594 -25.624 1.00 91.38 253 LEU A CA 1
ATOM 2043 C C . LEU A 1 253 ? 15.808 -18.767 -25.065 1.00 91.38 253 LEU A C 1
ATOM 2045 O O . LEU A 1 253 ? 16.963 -19.053 -25.375 1.00 91.38 253 LEU A O 1
ATOM 2049 N N . LEU A 1 254 ? 15.507 -17.747 -24.260 1.00 92.12 254 LEU A N 1
ATOM 2050 C CA . LEU A 1 254 ? 16.506 -16.879 -23.634 1.00 92.12 254 LEU A CA 1
ATOM 2051 C C . LEU A 1 254 ? 16.938 -17.357 -22.243 1.00 92.12 254 LEU A C 1
ATOM 2053 O O . LEU A 1 254 ? 17.925 -16.850 -21.719 1.00 92.12 254 LEU A O 1
ATOM 2057 N N . ASP A 1 255 ? 16.233 -18.319 -21.644 1.00 92.44 255 ASP A N 1
ATOM 2058 C CA . ASP A 1 255 ? 16.604 -18.877 -20.345 1.00 92.44 255 ASP A CA 1
ATOM 2059 C C . ASP A 1 255 ? 17.932 -19.652 -20.476 1.00 92.44 255 ASP A C 1
ATOM 2061 O O . ASP A 1 255 ? 17.999 -20.633 -21.229 1.00 92.44 255 ASP A O 1
ATOM 2065 N N . PRO A 1 256 ? 18.996 -19.257 -19.749 1.00 91.12 256 PRO A N 1
ATOM 2066 C CA . PRO A 1 256 ? 20.298 -19.910 -19.832 1.00 91.12 256 PRO A CA 1
ATOM 2067 C C . PRO A 1 256 ? 20.231 -21.397 -19.470 1.00 91.12 256 PRO A C 1
ATOM 2069 O O . PRO A 1 256 ? 20.978 -22.190 -20.035 1.00 91.12 256 PRO A O 1
ATOM 2072 N N . ARG A 1 257 ? 19.296 -21.813 -18.608 1.00 91.31 257 ARG A N 1
ATOM 2073 C CA . ARG A 1 257 ? 19.113 -23.220 -18.217 1.00 91.31 257 ARG A CA 1
ATOM 2074 C C . ARG A 1 257 ? 18.554 -24.048 -19.369 1.00 91.31 257 ARG A C 1
ATOM 2076 O O . ARG A 1 257 ? 18.983 -25.176 -19.592 1.00 91.31 257 ARG A O 1
ATOM 2083 N N . VAL A 1 258 ? 17.614 -23.487 -20.132 1.00 92.81 258 VAL A N 1
ATOM 2084 C CA . VAL A 1 258 ? 17.083 -24.134 -21.342 1.00 92.81 258 VAL A CA 1
ATOM 2085 C C . VAL A 1 258 ? 18.152 -24.163 -22.428 1.00 92.81 258 VAL A C 1
ATOM 2087 O O . VAL A 1 258 ? 18.328 -25.188 -23.083 1.00 92.81 258 VAL A O 1
ATOM 2090 N N . ARG A 1 259 ? 18.905 -23.072 -22.596 1.00 89.88 259 ARG A N 1
ATOM 2091 C CA . ARG A 1 259 ? 20.014 -23.019 -23.555 1.00 89.88 259 ARG A CA 1
ATOM 2092 C C . ARG A 1 259 ? 21.117 -24.013 -23.234 1.00 89.88 259 ARG A C 1
ATOM 2094 O O . ARG A 1 259 ? 21.626 -24.629 -24.159 1.00 89.88 259 ARG A O 1
ATOM 2101 N N . GLN A 1 260 ? 21.438 -24.210 -21.960 1.00 91.25 260 GLN A N 1
ATOM 2102 C CA . GLN A 1 260 ? 22.385 -25.231 -21.530 1.00 91.25 260 GLN A CA 1
ATOM 2103 C C . GLN A 1 260 ? 21.889 -26.632 -21.912 1.00 91.25 260 GLN A C 1
ATOM 2105 O O . GLN A 1 260 ? 22.619 -27.379 -22.552 1.00 91.25 260 GLN A O 1
ATOM 2110 N N . LEU A 1 261 ? 20.618 -26.954 -21.637 1.00 93.00 261 LEU A N 1
ATOM 2111 C CA . LEU A 1 261 ? 20.024 -28.236 -22.045 1.00 93.00 261 LEU A CA 1
ATOM 2112 C C . LEU A 1 261 ? 20.049 -28.454 -23.565 1.00 93.00 261 LEU A C 1
ATOM 2114 O O . LEU A 1 261 ? 20.254 -29.579 -24.020 1.00 93.00 261 LEU A O 1
ATOM 2118 N N . LEU A 1 262 ? 19.814 -27.398 -24.350 1.00 91.69 262 LEU A N 1
ATOM 2119 C CA . LEU A 1 262 ? 19.924 -27.460 -25.807 1.00 91.69 262 LEU A CA 1
ATOM 2120 C C . LEU A 1 262 ? 21.385 -27.640 -26.238 1.00 91.69 262 LEU A C 1
ATOM 2122 O O . LEU A 1 262 ? 21.659 -28.511 -27.054 1.00 91.69 262 LEU A O 1
ATOM 2126 N N . GLY A 1 263 ? 22.315 -26.876 -25.665 1.00 89.75 263 GLY A N 1
ATOM 2127 C CA . GLY A 1 263 ? 23.748 -26.932 -25.962 1.00 89.75 263 GLY A CA 1
ATOM 2128 C C . GLY A 1 263 ? 24.388 -28.287 -25.657 1.00 89.75 263 GLY A C 1
ATOM 2129 O O . GLY A 1 263 ? 25.200 -28.766 -26.444 1.00 89.75 263 GLY A O 1
ATOM 2130 N N . ASP A 1 264 ? 23.966 -28.937 -24.573 1.00 90.31 264 ASP A N 1
ATOM 2131 C CA . ASP A 1 264 ? 24.440 -30.268 -24.177 1.00 90.31 264 ASP A CA 1
ATOM 2132 C C . ASP A 1 264 ? 23.884 -31.387 -25.081 1.00 90.31 264 ASP A C 1
ATOM 2134 O O . ASP A 1 264 ? 24.374 -32.521 -25.067 1.00 90.31 264 ASP A O 1
ATOM 2138 N N . HIS A 1 265 ? 22.855 -31.101 -25.888 1.00 92.00 265 HIS A N 1
ATOM 2139 C CA . HIS A 1 265 ? 22.237 -32.094 -26.755 1.00 92.00 265 HIS A CA 1
ATOM 2140 C C . HIS A 1 265 ? 23.097 -32.345 -28.018 1.00 92.00 265 HIS A C 1
ATOM 2142 O O . HIS A 1 265 ? 23.270 -31.439 -28.833 1.00 92.00 265 HIS A O 1
ATOM 2148 N N . PRO A 1 266 ? 23.545 -33.588 -28.309 1.00 89.25 266 PRO A N 1
ATOM 2149 C CA . PRO A 1 266 ? 24.527 -33.873 -29.374 1.00 89.25 266 PRO A CA 1
ATOM 2150 C C . PRO A 1 266 ? 24.135 -33.445 -30.797 1.00 89.25 266 PRO A C 1
ATOM 2152 O O . PRO A 1 266 ? 24.987 -33.320 -31.679 1.00 89.25 266 PRO A O 1
ATOM 2155 N N . LYS A 1 267 ? 22.829 -33.296 -31.049 1.00 90.06 267 LYS A N 1
ATOM 2156 C CA . LYS A 1 267 ? 22.275 -32.892 -32.352 1.00 90.06 267 LYS A CA 1
ATOM 2157 C C . LYS A 1 267 ? 21.969 -31.399 -32.457 1.00 90.06 267 LYS A C 1
ATOM 2159 O O . LYS A 1 267 ? 21.563 -30.970 -33.531 1.00 90.06 267 LYS A O 1
ATOM 2164 N N . PHE A 1 268 ? 22.115 -30.640 -31.375 1.00 89.75 268 PHE A N 1
ATOM 2165 C CA . PHE A 1 268 ? 21.984 -29.192 -31.428 1.00 89.75 268 PHE A CA 1
ATOM 2166 C C . PHE A 1 268 ? 23.249 -28.611 -32.058 1.00 89.75 268 PHE A C 1
ATOM 2168 O O . PHE A 1 268 ? 24.369 -29.001 -31.713 1.00 89.75 268 PHE A O 1
ATOM 2175 N N . ARG A 1 269 ? 23.080 -27.731 -33.041 1.00 85.44 269 ARG A N 1
ATOM 2176 C CA . ARG A 1 269 ? 24.189 -27.086 -33.743 1.00 85.44 269 ARG A CA 1
ATOM 2177 C C . ARG A 1 269 ? 24.042 -25.585 -33.602 1.00 85.44 269 ARG A C 1
ATOM 2179 O O . ARG A 1 269 ? 22.964 -25.046 -33.811 1.00 85.44 269 ARG A O 1
ATOM 2186 N N . THR A 1 270 ? 25.132 -24.911 -33.268 1.00 76.38 270 THR A N 1
ATOM 2187 C CA . THR A 1 270 ? 25.161 -23.454 -33.254 1.00 76.38 270 THR A CA 1
ATOM 2188 C C . THR A 1 270 ? 25.506 -22.944 -34.657 1.00 76.38 270 THR A C 1
ATOM 2190 O O . THR A 1 270 ? 26.596 -23.192 -35.175 1.00 76.38 270 THR A O 1
ATOM 2193 N N . HIS A 1 271 ? 24.562 -22.265 -35.305 1.00 70.56 271 HIS A N 1
ATOM 2194 C CA . HIS A 1 271 ? 24.722 -21.626 -36.609 1.00 70.56 271 HIS A CA 1
ATOM 2195 C C . HIS A 1 271 ? 24.447 -20.117 -36.498 1.00 70.56 271 HIS A C 1
ATOM 2197 O O . HIS A 1 271 ? 23.459 -19.686 -35.915 1.00 70.56 271 HIS A O 1
ATOM 2203 N N . GLY A 1 272 ? 25.324 -19.281 -37.059 1.00 69.00 272 GLY A N 1
ATOM 2204 C CA . GLY A 1 272 ? 25.201 -17.821 -36.941 1.00 69.00 272 GLY A CA 1
ATOM 2205 C C . GLY A 1 272 ? 25.680 -17.268 -35.591 1.00 69.00 272 GLY A C 1
ATOM 2206 O O . GLY A 1 272 ? 26.469 -17.899 -34.888 1.00 69.00 272 GLY A O 1
ATOM 2207 N N . ASP A 1 273 ? 25.236 -16.058 -35.239 1.00 73.75 273 ASP A N 1
ATOM 2208 C CA . ASP A 1 273 ? 25.752 -15.297 -34.090 1.00 73.75 273 ASP A CA 1
ATOM 2209 C C . ASP A 1 273 ? 25.040 -15.662 -32.768 1.00 73.75 273 ASP A C 1
ATOM 2211 O O . ASP A 1 273 ? 24.349 -14.859 -32.142 1.00 73.75 273 ASP A O 1
ATOM 2215 N N . HIS A 1 274 ? 25.173 -16.918 -32.327 1.00 79.56 274 HIS A N 1
ATOM 2216 C CA . HIS A 1 274 ? 24.596 -17.383 -31.052 1.00 79.56 274 HIS A CA 1
ATOM 2217 C C . HIS A 1 274 ? 25.150 -16.645 -29.830 1.00 79.56 274 HIS A C 1
ATOM 2219 O O . HIS A 1 274 ? 24.434 -16.503 -28.831 1.00 79.56 274 HIS A O 1
ATOM 2225 N N . ALA A 1 275 ? 26.401 -16.182 -29.921 1.00 82.94 275 ALA A N 1
ATOM 2226 C CA . ALA A 1 275 ? 27.058 -15.385 -28.893 1.00 82.94 275 ALA A CA 1
ATOM 2227 C C . ALA A 1 275 ? 26.311 -14.062 -28.675 1.00 82.94 275 ALA A C 1
ATOM 2229 O O . ALA A 1 275 ? 26.109 -13.648 -27.536 1.00 82.94 275 ALA A O 1
ATOM 2230 N N . LEU A 1 276 ? 25.811 -13.446 -29.749 1.00 84.75 276 LEU A N 1
ATOM 2231 C CA . LEU A 1 276 ? 24.970 -12.254 -29.676 1.00 84.75 276 LEU A CA 1
ATOM 2232 C C . LEU A 1 276 ? 23.634 -12.529 -28.976 1.00 84.75 276 LEU A C 1
ATOM 2234 O O . LEU A 1 276 ? 23.233 -11.753 -28.113 1.00 84.75 276 LEU A O 1
ATOM 2238 N N . VAL A 1 277 ? 22.975 -13.658 -29.271 1.00 87.56 277 VAL A N 1
ATOM 2239 C CA . VAL A 1 277 ? 21.749 -14.068 -28.555 1.00 87.56 277 VAL A CA 1
ATOM 2240 C C . VAL A 1 277 ? 22.038 -14.281 -27.065 1.00 87.56 277 VAL A C 1
ATOM 2242 O O . VAL A 1 277 ? 21.206 -13.975 -26.221 1.00 87.56 277 VAL A O 1
ATOM 2245 N N . GLU A 1 278 ? 23.203 -14.838 -26.725 1.00 86.94 278 GLU A N 1
ATOM 2246 C CA . GLU A 1 278 ? 23.669 -15.039 -25.340 1.00 86.94 278 GLU A CA 1
ATOM 2247 C C . GLU A 1 278 ? 23.908 -13.708 -24.623 1.00 86.94 278 GLU A C 1
ATOM 2249 O O . GLU A 1 278 ? 23.403 -13.507 -23.520 1.00 86.94 278 GLU A O 1
ATOM 2254 N N . ALA A 1 279 ? 24.587 -12.774 -25.289 1.00 88.06 279 ALA A N 1
ATOM 2255 C CA . ALA A 1 279 ? 24.889 -11.452 -24.758 1.00 88.06 279 ALA A CA 1
ATOM 2256 C C . ALA A 1 279 ? 23.626 -10.625 -24.472 1.00 88.06 279 ALA A C 1
ATOM 2258 O O . ALA A 1 279 ? 23.579 -9.900 -23.479 1.00 88.06 279 ALA A O 1
ATOM 2259 N N . ILE A 1 280 ? 22.589 -10.743 -25.310 1.00 90.88 280 ILE A N 1
ATOM 2260 C CA . ILE A 1 280 ? 21.352 -9.968 -25.141 1.00 90.88 280 ILE A CA 1
ATOM 2261 C C . ILE A 1 280 ? 20.276 -10.674 -24.303 1.00 90.88 280 ILE A C 1
ATOM 2263 O O . ILE A 1 280 ? 19.290 -10.035 -23.936 1.00 90.88 280 ILE A O 1
ATOM 2267 N N . ALA A 1 281 ? 20.435 -11.968 -23.999 1.00 92.19 281 ALA A N 1
ATOM 2268 C CA . ALA A 1 281 ? 19.405 -12.759 -23.327 1.00 92.19 281 ALA A CA 1
ATOM 2269 C C . ALA A 1 281 ? 19.020 -12.156 -21.973 1.00 92.19 281 ALA A C 1
ATOM 2271 O O . ALA A 1 281 ? 17.852 -11.844 -21.751 1.00 92.19 281 ALA A O 1
ATOM 2272 N N . ARG A 1 282 ? 20.002 -11.924 -21.095 1.00 92.62 282 ARG A N 1
ATOM 2273 C CA . ARG A 1 282 ? 19.754 -11.349 -19.768 1.00 92.62 282 ARG A CA 1
ATOM 2274 C C . ARG A 1 282 ? 19.168 -9.929 -19.845 1.00 92.62 282 ARG A C 1
ATOM 2276 O O . ARG A 1 282 ? 18.098 -9.744 -19.266 1.00 92.62 282 ARG A O 1
ATOM 2283 N N . PRO A 1 283 ? 19.758 -8.962 -20.584 1.00 93.50 283 PRO A N 1
ATOM 2284 C CA . PRO A 1 283 ? 19.159 -7.634 -20.736 1.00 93.50 283 PRO A CA 1
ATOM 2285 C C . PRO A 1 283 ? 17.706 -7.665 -21.226 1.00 93.50 283 PRO A C 1
ATOM 2287 O O . PRO A 1 283 ? 16.870 -6.885 -20.772 1.00 93.50 283 PRO A O 1
ATOM 2290 N N . LEU A 1 284 ? 17.372 -8.588 -22.129 1.00 94.56 284 LEU A N 1
ATOM 2291 C CA . LEU A 1 284 ? 16.016 -8.721 -22.651 1.00 94.56 284 LEU A CA 1
ATOM 2292 C C . LEU A 1 284 ? 15.048 -9.357 -21.638 1.00 94.56 284 LEU A C 1
ATOM 2294 O O . LEU A 1 284 ? 13.900 -8.924 -21.532 1.00 94.56 284 LEU A O 1
ATOM 2298 N N . LEU A 1 285 ? 15.502 -10.341 -20.853 1.00 94.88 285 LEU A N 1
ATOM 2299 C CA . LEU A 1 285 ? 14.709 -10.914 -19.761 1.00 94.88 285 LEU A CA 1
ATOM 2300 C C . LEU A 1 285 ? 14.441 -9.883 -18.653 1.00 94.88 285 LEU A C 1
ATOM 2302 O O . LEU A 1 285 ? 13.301 -9.758 -18.205 1.00 94.88 285 LEU A O 1
ATOM 2306 N N . GLU A 1 286 ? 15.456 -9.112 -18.251 1.00 94.56 286 GLU A N 1
ATOM 2307 C CA . GLU A 1 286 ? 15.306 -7.984 -17.322 1.00 94.56 286 GLU A CA 1
ATOM 2308 C C . GLU A 1 286 ? 14.289 -6.971 -17.851 1.00 94.56 286 GLU A C 1
ATOM 2310 O O . GLU A 1 286 ? 13.363 -6.579 -17.135 1.00 94.56 286 GLU A O 1
ATOM 2315 N N . PHE A 1 287 ? 14.418 -6.598 -19.128 1.00 95.38 287 PHE A N 1
ATOM 2316 C CA . PHE A 1 287 ? 13.501 -5.679 -19.783 1.00 95.38 287 PHE A CA 1
ATOM 2317 C C . PHE A 1 287 ? 12.055 -6.180 -19.733 1.00 95.38 287 PHE A C 1
ATOM 2319 O O . PHE A 1 287 ? 11.166 -5.404 -19.392 1.00 95.38 287 PHE A O 1
ATOM 2326 N N . TRP A 1 288 ? 11.789 -7.461 -20.004 1.00 94.88 288 TRP A N 1
ATOM 2327 C CA . TRP A 1 288 ? 10.423 -7.994 -19.932 1.00 94.88 288 TRP A CA 1
ATOM 2328 C C . TRP A 1 288 ? 9.844 -8.012 -18.520 1.00 94.88 288 TRP A C 1
ATOM 2330 O O . TRP A 1 288 ? 8.641 -7.785 -18.362 1.00 94.88 288 TRP A O 1
ATOM 2340 N N . VAL A 1 289 ? 10.669 -8.221 -17.489 1.00 95.38 289 VAL A N 1
ATOM 2341 C CA . VAL A 1 289 ? 10.219 -8.064 -16.097 1.00 95.38 289 VAL A CA 1
ATOM 2342 C C . VAL A 1 289 ? 9.827 -6.609 -15.841 1.00 95.38 289 VAL A C 1
ATOM 2344 O O . VAL A 1 289 ? 8.713 -6.354 -15.380 1.00 95.38 289 VAL A O 1
ATOM 2347 N N . VAL A 1 290 ? 10.669 -5.644 -16.225 1.00 95.81 290 VAL A N 1
ATOM 2348 C CA . VAL A 1 290 ? 10.351 -4.212 -16.089 1.00 95.81 290 VAL A CA 1
ATOM 2349 C C . VAL A 1 290 ? 9.109 -3.833 -16.900 1.00 95.81 290 VAL A C 1
ATOM 2351 O O . VAL A 1 290 ? 8.219 -3.155 -16.391 1.00 95.81 290 VAL A O 1
ATOM 2354 N N . GLN A 1 291 ? 8.983 -4.315 -18.135 1.00 94.94 291 GLN A N 1
ATOM 2355 C CA . GLN A 1 291 ? 7.824 -4.083 -18.994 1.00 94.94 291 GLN A CA 1
ATOM 2356 C C . GLN A 1 291 ? 6.534 -4.611 -18.351 1.00 94.94 291 GLN A C 1
ATOM 2358 O O . GLN A 1 291 ? 5.498 -3.943 -18.399 1.00 94.94 291 GLN A O 1
ATOM 2363 N N . ALA A 1 292 ? 6.578 -5.781 -17.711 1.00 94.81 292 ALA A N 1
ATOM 2364 C CA . ALA A 1 292 ? 5.443 -6.299 -16.959 1.00 94.81 292 ALA A CA 1
ATOM 2365 C C . ALA A 1 292 ? 5.125 -5.426 -15.737 1.00 94.81 292 ALA A C 1
ATOM 2367 O O . ALA A 1 292 ? 3.953 -5.119 -15.508 1.00 94.81 292 ALA A O 1
ATOM 2368 N N . LEU A 1 293 ? 6.143 -4.966 -15.003 1.00 95.69 293 LEU A N 1
ATOM 2369 C CA . LEU A 1 293 ? 5.990 -4.062 -13.857 1.00 95.69 293 LEU A CA 1
ATOM 2370 C C . LEU A 1 293 ? 5.393 -2.705 -14.256 1.00 95.69 293 LEU A C 1
ATOM 2372 O O . LEU A 1 293 ? 4.611 -2.138 -13.493 1.00 95.69 293 LEU A O 1
ATOM 2376 N N . ARG A 1 294 ? 5.684 -2.183 -15.455 1.00 94.69 294 ARG A N 1
ATOM 2377 C CA . ARG A 1 294 ? 5.084 -0.933 -15.975 1.00 94.69 294 ARG A CA 1
ATOM 2378 C C . ARG A 1 294 ? 3.568 -1.035 -16.101 1.00 94.69 294 ARG A C 1
ATOM 2380 O O . ARG A 1 294 ? 2.848 -0.091 -15.791 1.00 94.69 294 ARG A O 1
ATOM 2387 N N . ARG A 1 295 ? 3.061 -2.216 -16.476 1.00 92.12 295 ARG A N 1
ATOM 2388 C CA . ARG A 1 295 ? 1.614 -2.507 -16.504 1.00 92.12 295 ARG A CA 1
ATOM 2389 C C . ARG A 1 295 ? 0.991 -2.577 -15.106 1.00 92.12 295 ARG A C 1
ATOM 2391 O O . ARG A 1 295 ? -0.225 -2.667 -14.993 1.00 92.12 295 ARG A O 1
ATOM 2398 N N . GLY A 1 296 ? 1.809 -2.607 -14.056 1.00 92.75 296 GLY A N 1
ATOM 2399 C CA . GLY A 1 296 ? 1.381 -2.570 -12.662 1.00 92.75 296 GLY A CA 1
ATOM 2400 C C . GLY A 1 296 ? 1.189 -1.162 -12.107 1.00 92.75 296 GLY A C 1
ATOM 2401 O O . GLY A 1 296 ? 0.765 -1.045 -10.962 1.00 92.75 296 GLY A O 1
ATOM 2402 N N . ILE A 1 297 ? 1.504 -0.103 -12.863 1.00 94.19 297 ILE A N 1
ATOM 2403 C CA . ILE A 1 297 ? 1.286 1.274 -12.412 1.00 94.19 297 ILE A CA 1
ATOM 2404 C C . ILE A 1 297 ? -0.206 1.611 -12.474 1.00 94.19 297 ILE A C 1
ATOM 2406 O O . ILE A 1 297 ? -0.819 1.571 -13.541 1.00 94.19 297 ILE A O 1
ATOM 2410 N N . ILE A 1 298 ? -0.779 1.974 -11.326 1.00 92.75 298 ILE A N 1
ATOM 2411 C CA . ILE A 1 298 ? -2.192 2.326 -11.181 1.00 92.75 298 ILE A CA 1
ATOM 2412 C C . ILE A 1 298 ? -2.278 3.772 -10.714 1.00 92.75 298 ILE A C 1
ATOM 2414 O O . ILE A 1 298 ? -1.970 4.089 -9.565 1.00 92.75 298 ILE A O 1
ATOM 2418 N N . TRP A 1 299 ? -2.727 4.643 -11.612 1.00 92.62 299 TRP A N 1
ATOM 2419 C CA . TRP A 1 299 ? -2.981 6.039 -11.289 1.00 92.62 299 TRP A CA 1
ATOM 2420 C C . TRP A 1 299 ? -4.288 6.179 -10.512 1.00 92.62 299 TRP A C 1
ATOM 2422 O O . TRP A 1 299 ? -5.334 5.681 -10.940 1.00 92.62 299 TRP A O 1
ATOM 2432 N N . MET A 1 300 ? -4.220 6.867 -9.377 1.00 91.06 300 MET A N 1
ATOM 2433 C CA . MET A 1 300 ? -5.347 7.122 -8.490 1.00 91.06 300 MET A CA 1
ATOM 2434 C C . MET A 1 300 ? -5.499 8.620 -8.220 1.00 91.06 300 MET A C 1
ATOM 2436 O O . MET A 1 300 ? -4.516 9.357 -8.109 1.00 91.06 300 MET A O 1
ATOM 2440 N N . LYS A 1 301 ? -6.749 9.056 -8.087 1.00 89.00 301 LYS A N 1
ATOM 2441 C CA . LYS A 1 301 ? -7.138 10.374 -7.589 1.00 89.00 301 LYS A CA 1
ATOM 2442 C C . LYS A 1 301 ? -7.846 10.191 -6.259 1.00 89.00 301 LYS A C 1
ATOM 2444 O O . LYS A 1 301 ? -8.817 9.444 -6.195 1.00 89.00 301 LYS A O 1
ATOM 2449 N N . THR A 1 302 ? -7.363 10.872 -5.229 1.00 83.81 302 THR A N 1
ATOM 2450 C CA . THR A 1 302 ? -8.018 10.883 -3.921 1.00 83.81 302 THR A CA 1
ATOM 2451 C C . THR A 1 302 ? -8.998 12.055 -3.861 1.00 83.81 302 THR A C 1
ATOM 2453 O O . THR A 1 302 ? -8.596 13.187 -4.136 1.00 83.81 302 THR A O 1
ATOM 2456 N N . THR A 1 303 ? -10.272 11.788 -3.566 1.00 81.06 303 THR A N 1
ATOM 2457 C CA . THR A 1 303 ? -11.315 12.815 -3.396 1.00 81.06 303 THR A CA 1
ATOM 2458 C C . THR A 1 303 ? -11.162 13.544 -2.060 1.00 81.06 303 THR A C 1
ATOM 2460 O O . THR A 1 303 ? -10.417 13.096 -1.187 1.00 81.06 303 THR A O 1
ATOM 2463 N N . GLU A 1 304 ? -11.872 14.662 -1.874 1.00 73.94 304 GLU A N 1
ATOM 2464 C CA . GLU A 1 304 ? -11.912 15.368 -0.578 1.00 73.94 304 GLU A CA 1
ATOM 2465 C C . GLU A 1 304 ? -12.486 14.484 0.541 1.00 73.94 304 GLU A C 1
ATOM 2467 O O . GLU A 1 304 ? -12.041 14.558 1.683 1.00 73.94 304 GLU A O 1
ATOM 2472 N N . GLU A 1 305 ? -13.397 13.574 0.192 1.00 66.56 305 GLU A N 1
ATOM 2473 C CA . GLU A 1 305 ? -13.979 12.574 1.096 1.00 66.56 305 GLU A CA 1
ATOM 2474 C C . GLU A 1 305 ? -13.028 11.394 1.398 1.00 66.56 305 GLU A C 1
ATOM 2476 O O . GLU A 1 305 ? -13.365 10.492 2.166 1.00 66.56 305 GLU A O 1
ATOM 2481 N N . GLY A 1 306 ? -11.823 11.388 0.812 1.00 69.44 306 GLY A N 1
ATOM 2482 C CA . GLY A 1 306 ? -10.796 10.368 1.040 1.00 69.44 306 GLY A CA 1
ATOM 2483 C C . GLY A 1 306 ? -10.961 9.098 0.201 1.00 69.44 306 GLY A C 1
ATOM 2484 O O . GLY A 1 306 ? -10.305 8.091 0.476 1.00 69.44 306 GLY A O 1
ATOM 2485 N N . GLU A 1 307 ? -11.813 9.115 -0.825 1.00 77.44 307 GLU A N 1
ATOM 2486 C CA . GLU A 1 307 ? -11.989 7.983 -1.737 1.00 77.44 307 GLU A CA 1
ATOM 2487 C C . GLU A 1 307 ? -10.896 7.938 -2.793 1.00 77.44 307 GLU A C 1
ATOM 2489 O O . GLU A 1 307 ? -10.533 8.962 -3.364 1.00 77.44 307 GLU A O 1
ATOM 2494 N N . ASN A 1 308 ? -10.404 6.741 -3.107 1.00 85.38 308 ASN A N 1
ATOM 2495 C CA . ASN A 1 308 ? -9.420 6.556 -4.166 1.00 85.38 308 ASN A CA 1
ATOM 2496 C C . ASN A 1 308 ? -10.109 6.104 -5.451 1.00 85.38 308 ASN A C 1
ATOM 2498 O O . ASN A 1 308 ? -10.580 4.975 -5.552 1.00 85.38 308 ASN A O 1
ATOM 2502 N N . LEU A 1 309 ? -10.118 6.958 -6.465 1.00 89.19 309 LEU A N 1
ATOM 2503 C CA . LEU A 1 309 ? -10.712 6.676 -7.768 1.00 89.19 309 LEU A CA 1
ATOM 2504 C C . LEU A 1 309 ? -9.629 6.379 -8.802 1.00 89.19 309 LEU A C 1
ATOM 2506 O O . LEU A 1 309 ? -8.559 6.989 -8.780 1.00 89.19 309 LEU A O 1
ATOM 2510 N N . ALA A 1 310 ? -9.901 5.467 -9.736 1.00 88.25 310 ALA A N 1
ATOM 2511 C CA . ALA A 1 310 ? -9.023 5.263 -10.885 1.00 88.25 310 ALA A CA 1
ATOM 2512 C C . ALA A 1 310 ? -8.934 6.532 -11.747 1.00 88.25 310 ALA A C 1
ATOM 2514 O O . ALA A 1 310 ? -9.942 7.119 -12.140 1.00 88.25 310 ALA A O 1
ATOM 2515 N N . ASP A 1 311 ? -7.717 6.929 -12.107 1.00 78.81 311 ASP A N 1
ATOM 2516 C CA . ASP A 1 311 ? -7.497 8.073 -12.984 1.00 78.81 311 ASP A CA 1
ATOM 2517 C C . ASP A 1 311 ? -7.437 7.621 -14.452 1.00 78.81 311 ASP A C 1
ATOM 2519 O O . ASP A 1 311 ? -6.366 7.310 -14.975 1.00 78.81 311 ASP A O 1
ATOM 2523 N N . GLY A 1 312 ? -8.598 7.523 -15.114 1.00 65.12 312 GLY A N 1
ATOM 2524 C CA . GLY A 1 312 ? -8.645 7.076 -16.516 1.00 65.12 312 GLY A CA 1
ATOM 2525 C C . GLY A 1 312 ? -9.999 6.639 -17.083 1.00 65.12 312 GLY A C 1
ATOM 2526 O O . GLY A 1 312 ? -10.028 5.754 -17.930 1.00 65.12 312 GLY A O 1
ATOM 2527 N N . GLY A 1 313 ? -11.119 7.213 -16.635 1.00 57.06 313 GLY A N 1
ATOM 2528 C CA . GLY A 1 313 ? -12.450 6.971 -17.223 1.00 57.06 313 GLY A CA 1
ATOM 2529 C C . GLY A 1 313 ? -13.150 5.675 -16.793 1.00 57.06 313 GLY A C 1
ATOM 2530 O O . GLY A 1 313 ? -14.330 5.499 -17.079 1.00 57.06 313 GLY A O 1
ATOM 2531 N N . ALA A 1 314 ? -12.468 4.786 -16.069 1.00 63.97 314 ALA A N 1
ATOM 2532 C CA . ALA A 1 314 ? -13.113 3.681 -15.370 1.00 63.97 314 ALA A CA 1
ATOM 2533 C C . ALA A 1 314 ? -13.573 4.157 -13.982 1.00 63.97 314 ALA A C 1
ATOM 2535 O O . ALA A 1 314 ? -12.740 4.583 -13.185 1.00 63.97 314 ALA A O 1
ATOM 2536 N N . ASN A 1 315 ? -14.867 4.038 -13.662 1.00 74.44 315 ASN A N 1
ATOM 2537 C CA . ASN A 1 315 ? -15.421 4.329 -12.327 1.00 74.44 315 ASN A CA 1
ATOM 2538 C C . ASN A 1 315 ? -15.077 3.213 -11.323 1.00 74.44 315 ASN A C 1
ATOM 2540 O O . ASN A 1 315 ? -15.948 2.626 -10.687 1.00 74.44 315 ASN A O 1
ATOM 2544 N N . VAL A 1 316 ? -13.796 2.856 -11.227 1.00 86.19 316 VAL A N 1
ATOM 2545 C CA . VAL A 1 316 ? -13.317 1.898 -10.232 1.00 86.19 316 VAL A CA 1
ATOM 2546 C C . VAL A 1 316 ? -12.974 2.671 -8.968 1.00 86.19 316 VAL A C 1
ATOM 2548 O O . VAL A 1 316 ? -12.044 3.481 -8.971 1.00 86.19 316 VAL A O 1
ATOM 2551 N N . VAL A 1 317 ? -13.710 2.375 -7.900 1.00 87.06 317 VAL A N 1
ATOM 2552 C CA . VAL A 1 317 ? -13.436 2.864 -6.549 1.00 87.06 317 VAL A CA 1
ATOM 2553 C C . VAL A 1 317 ? -12.534 1.857 -5.843 1.00 87.06 317 VAL A C 1
ATOM 2555 O O . VAL A 1 317 ? -12.855 0.671 -5.713 1.00 87.06 317 VAL A O 1
ATOM 2558 N N . TYR A 1 318 ? -11.368 2.327 -5.427 1.00 86.12 318 TYR A N 1
ATOM 2559 C CA . TYR A 1 318 ? -10.417 1.575 -4.630 1.00 86.12 318 TYR A CA 1
ATOM 2560 C C . TYR A 1 318 ? -10.632 1.840 -3.143 1.00 86.12 318 TYR A C 1
ATOM 2562 O O . TYR A 1 318 ? -11.149 2.875 -2.730 1.00 86.12 318 TYR A O 1
ATOM 2570 N N . SER A 1 319 ? -10.163 0.892 -2.343 1.00 81.19 319 SER A N 1
ATOM 2571 C CA . SER A 1 319 ? -10.093 0.987 -0.889 1.00 81.19 319 SER A CA 1
ATOM 2572 C C . SER A 1 319 ? -9.514 2.330 -0.418 1.00 81.19 319 SER A C 1
ATOM 2574 O O . SER A 1 319 ? -8.441 2.746 -0.870 1.00 81.19 319 SER A O 1
ATOM 2576 N N . ARG A 1 320 ? -10.181 2.969 0.554 1.00 75.69 320 ARG A N 1
ATOM 2577 C CA . ARG A 1 320 ? -9.690 4.181 1.245 1.00 75.69 320 ARG A CA 1
ATOM 2578 C C . ARG A 1 320 ? -8.392 3.921 2.021 1.00 75.69 320 ARG A C 1
ATOM 2580 O O . ARG A 1 320 ? -7.618 4.836 2.274 1.00 75.69 320 ARG A O 1
ATOM 2587 N N . ALA A 1 321 ? -8.115 2.661 2.367 1.00 69.94 321 ALA A N 1
ATOM 2588 C CA . ALA A 1 321 ? -6.884 2.267 3.045 1.00 69.94 321 ALA A CA 1
ATOM 2589 C C . ALA A 1 321 ? -5.656 2.228 2.116 1.00 69.94 321 ALA A C 1
ATOM 2591 O O . ALA A 1 321 ? -4.522 2.185 2.608 1.00 69.94 321 ALA A O 1
ATOM 2592 N N . ILE A 1 322 ? -5.844 2.220 0.789 1.00 79.44 322 ILE A N 1
ATOM 2593 C CA . ILE A 1 322 ? -4.733 2.389 -0.152 1.00 79.44 322 ILE A CA 1
ATOM 2594 C C . ILE A 1 322 ? -4.273 3.839 -0.093 1.00 79.44 322 ILE A C 1
ATOM 2596 O O . ILE A 1 322 ? -5.070 4.763 -0.173 1.00 79.44 322 ILE A O 1
ATOM 2600 N N . ARG A 1 323 ? -2.963 4.047 0.016 1.00 80.75 323 ARG A N 1
ATOM 2601 C CA . ARG A 1 323 ? -2.384 5.388 -0.014 1.00 80.75 323 ARG A CA 1
ATOM 2602 C C . ARG A 1 323 ? -1.536 5.530 -1.269 1.00 80.75 323 ARG A C 1
ATOM 2604 O O . ARG A 1 323 ? -0.440 4.966 -1.303 1.00 80.75 323 ARG A O 1
ATOM 2611 N N . PRO A 1 324 ? -2.037 6.210 -2.311 1.00 89.00 324 PRO A N 1
ATOM 2612 C CA . PRO A 1 324 ? -1.276 6.367 -3.534 1.00 89.00 324 PRO A CA 1
ATOM 2613 C C . PRO A 1 324 ? -0.031 7.226 -3.280 1.00 89.00 324 PRO A C 1
ATOM 2615 O O . PRO A 1 324 ? -0.097 8.276 -2.641 1.00 89.00 324 PRO A O 1
ATOM 2618 N N . MET A 1 325 ? 1.117 6.768 -3.776 1.00 91.44 325 MET A N 1
ATOM 2619 C CA . MET A 1 325 ? 2.397 7.458 -3.636 1.00 91.44 325 MET A CA 1
ATOM 2620 C C . MET A 1 325 ? 2.388 8.749 -4.456 1.00 91.44 325 MET A C 1
ATOM 2622 O O . MET A 1 325 ? 2.148 8.731 -5.664 1.00 91.44 325 MET A O 1
ATOM 2626 N N . ASN A 1 326 ? 2.675 9.870 -3.801 1.00 91.50 326 ASN A N 1
ATOM 2627 C CA . ASN A 1 326 ? 2.794 11.189 -4.400 1.00 91.50 326 ASN A CA 1
ATOM 2628 C C . ASN A 1 326 ? 4.222 11.715 -4.228 1.00 91.50 326 ASN A C 1
ATOM 2630 O O . ASN A 1 326 ? 4.551 12.367 -3.238 1.00 91.50 326 ASN A O 1
ATOM 2634 N N . PHE A 1 327 ? 5.065 11.479 -5.231 1.00 91.31 327 PHE A N 1
ATOM 2635 C CA . PHE A 1 327 ? 6.465 11.910 -5.208 1.00 91.31 327 PHE A CA 1
ATOM 2636 C C . PHE A 1 327 ? 6.652 13.435 -5.164 1.00 91.31 327 PHE A C 1
ATOM 2638 O O . PHE A 1 327 ? 7.719 13.898 -4.769 1.00 91.31 327 PHE A O 1
ATOM 2645 N N . GLY A 1 328 ? 5.625 14.220 -5.512 1.00 88.00 328 GLY A N 1
ATOM 2646 C CA . GLY A 1 328 ? 5.641 15.680 -5.395 1.00 88.00 328 GLY A CA 1
ATOM 2647 C C . GLY A 1 328 ? 5.365 16.207 -3.980 1.00 88.00 328 GLY A C 1
ATOM 2648 O O . GLY A 1 328 ? 5.584 17.390 -3.722 1.00 88.00 328 GLY A O 1
ATOM 2649 N N . ARG A 1 329 ? 4.889 15.365 -3.052 1.00 86.19 329 ARG A N 1
ATOM 2650 C CA . ARG A 1 329 ? 4.666 15.730 -1.643 1.00 86.19 329 ARG A CA 1
ATOM 2651 C C . ARG A 1 329 ? 5.855 15.316 -0.779 1.00 86.19 329 ARG A C 1
ATOM 2653 O O . ARG A 1 329 ? 6.505 14.304 -1.032 1.00 86.19 329 ARG A O 1
ATOM 2660 N N . ARG A 1 330 ? 6.097 16.067 0.300 1.00 80.31 330 ARG A N 1
ATOM 2661 C CA . ARG A 1 330 ? 7.045 15.652 1.346 1.00 80.31 330 ARG A CA 1
ATOM 2662 C C . ARG A 1 330 ? 6.550 14.350 1.982 1.00 80.31 330 ARG A C 1
ATOM 2664 O O . ARG A 1 330 ? 5.395 14.295 2.397 1.00 80.31 330 ARG A O 1
ATOM 2671 N N . GLY A 1 331 ? 7.407 13.334 2.061 1.00 78.56 331 GLY A N 1
ATOM 2672 C CA . GLY A 1 331 ? 7.071 12.046 2.677 1.00 78.56 331 GLY A CA 1
ATOM 2673 C C . GLY A 1 331 ? 6.552 10.970 1.715 1.00 78.56 331 GLY A C 1
ATOM 2674 O O . GLY A 1 331 ? 6.364 9.846 2.170 1.00 78.56 331 GLY A O 1
ATOM 2675 N N . VAL A 1 332 ? 6.352 11.282 0.419 1.00 85.62 332 VAL A N 1
ATOM 2676 C CA . VAL A 1 332 ? 5.782 10.430 -0.659 1.00 85.62 332 VAL A CA 1
ATOM 2677 C C . VAL A 1 332 ? 4.374 9.898 -0.372 1.00 85.62 332 VAL A C 1
ATOM 2679 O O . VAL A 1 332 ? 3.456 10.098 -1.162 1.00 85.62 332 VAL A O 1
ATOM 2682 N N . VAL A 1 333 ? 4.184 9.223 0.752 1.00 83.69 333 VAL A N 1
ATOM 2683 C CA . VAL A 1 333 ? 2.919 8.721 1.269 1.00 83.69 333 VAL A CA 1
ATOM 2684 C C . VAL A 1 333 ? 2.563 9.508 2.521 1.00 83.69 333 VAL A C 1
ATOM 2686 O O . VAL A 1 333 ? 3.399 9.738 3.393 1.00 83.69 333 VAL A O 1
ATOM 2689 N N . GLU A 1 334 ? 1.299 9.896 2.644 1.00 75.12 334 GLU A N 1
ATOM 2690 C CA . GLU A 1 334 ? 0.836 10.540 3.863 1.00 75.12 334 GLU A CA 1
ATOM 2691 C C . GLU A 1 334 ? 0.882 9.542 5.036 1.00 75.12 334 GLU A C 1
ATOM 2693 O O . GLU A 1 334 ? 0.282 8.465 4.947 1.00 75.12 334 GLU A O 1
ATOM 2698 N N . PRO A 1 335 ? 1.578 9.849 6.150 1.00 73.56 335 PRO A N 1
ATOM 2699 C CA . PRO A 1 335 ? 1.694 8.916 7.272 1.00 73.56 335 PRO A CA 1
ATOM 2700 C C . PRO A 1 335 ? 0.351 8.700 7.975 1.00 73.56 335 PRO A C 1
ATOM 2702 O O . PRO A 1 335 ? 0.194 7.739 8.720 1.00 73.56 335 PRO A O 1
ATOM 2705 N N . ILE A 1 336 ? -0.615 9.578 7.728 1.00 74.69 336 ILE A N 1
ATOM 2706 C CA . ILE A 1 336 ? -1.945 9.578 8.315 1.00 74.69 336 ILE A CA 1
ATOM 2707 C C . ILE A 1 336 ? -2.786 8.448 7.722 1.00 74.69 336 ILE A C 1
ATOM 2709 O O . ILE A 1 336 ? -2.853 8.285 6.506 1.00 74.69 336 ILE A O 1
ATOM 2713 N N . VAL A 1 337 ? -3.453 7.690 8.588 1.00 76.06 337 VAL A N 1
ATOM 2714 C CA . VAL A 1 337 ? -4.509 6.747 8.223 1.00 76.06 337 VAL A CA 1
ATOM 2715 C C . VAL A 1 337 ? -5.691 6.885 9.164 1.00 76.06 337 VAL A C 1
ATOM 2717 O O . VAL A 1 337 ? -5.518 7.094 10.364 1.00 76.06 337 VAL A O 1
ATOM 2720 N N . TYR A 1 338 ? -6.882 6.688 8.619 1.00 79.06 338 TYR A N 1
ATOM 2721 C CA . TYR A 1 338 ? -8.075 6.415 9.404 1.00 79.06 338 TYR A CA 1
ATOM 2722 C C . TYR A 1 338 ? -8.314 4.912 9.396 1.00 79.06 338 TYR A C 1
ATOM 2724 O O . TYR A 1 338 ? -8.301 4.283 8.336 1.00 79.06 338 TYR A O 1
ATOM 2732 N N . ARG A 1 339 ? -8.445 4.315 10.580 1.00 84.75 339 ARG A N 1
ATOM 2733 C CA . ARG A 1 339 ? -8.682 2.875 10.732 1.00 84.75 339 ARG A CA 1
ATOM 2734 C C . ARG A 1 339 ? -9.628 2.602 11.887 1.00 84.75 339 ARG A C 1
ATOM 2736 O O . ARG A 1 339 ? -9.818 3.441 12.765 1.00 84.75 339 ARG A O 1
ATOM 2743 N N . TYR A 1 340 ? -10.171 1.394 11.878 1.00 91.56 340 TYR A N 1
ATOM 2744 C CA . TYR A 1 340 ? -10.891 0.838 13.010 1.00 91.56 340 TYR A CA 1
ATOM 2745 C C . TYR A 1 340 ? -9.889 0.132 13.906 1.00 91.56 340 TYR A C 1
ATOM 2747 O O . TYR A 1 340 ? -9.207 -0.795 13.459 1.00 91.56 340 TYR A O 1
ATOM 2755 N N . GLY A 1 341 ? -9.774 0.592 15.143 1.00 94.44 341 GLY A N 1
ATOM 2756 C CA . GLY A 1 341 ? -8.882 0.010 16.129 1.00 94.44 341 GLY A CA 1
ATOM 2757 C C . GLY A 1 341 ? -9.640 -0.780 17.184 1.00 94.44 341 GLY A C 1
ATOM 2758 O O . GLY A 1 341 ? -10.748 -0.414 17.571 1.00 94.44 341 GLY A O 1
ATOM 2759 N N . LEU A 1 342 ? -9.008 -1.849 17.660 1.00 96.19 342 LEU A N 1
ATOM 2760 C CA . LEU A 1 342 ? -9.430 -2.641 18.808 1.00 96.19 342 LEU A CA 1
ATOM 2761 C C . LEU A 1 342 ? -8.238 -2.796 19.742 1.00 96.19 342 LEU A C 1
ATOM 2763 O O . LEU A 1 342 ? -7.192 -3.304 19.335 1.00 96.19 342 LEU A O 1
ATOM 2767 N N . VAL A 1 343 ? -8.406 -2.397 20.998 1.00 95.12 343 VAL A N 1
ATOM 2768 C CA . VAL A 1 343 ? -7.500 -2.783 22.084 1.00 95.12 343 VAL A CA 1
ATOM 2769 C C . VAL A 1 343 ? -8.292 -3.593 23.089 1.00 95.12 343 VAL A C 1
ATOM 2771 O O . VAL A 1 343 ? -9.343 -3.142 23.538 1.00 95.12 343 VAL A O 1
ATOM 2774 N N . TYR A 1 344 ? -7.772 -4.760 23.457 1.00 93.31 344 TYR A N 1
ATOM 2775 C CA . TYR A 1 344 ? -8.183 -5.431 24.686 1.00 93.31 344 TYR A CA 1
ATOM 2776 C C . TYR A 1 344 ? -7.065 -5.325 25.724 1.00 93.31 344 TYR A C 1
ATOM 2778 O O . TYR A 1 344 ? -5.893 -5.272 25.351 1.00 93.31 344 TYR A O 1
ATOM 2786 N N . ASP A 1 345 ? -7.437 -5.315 26.998 1.00 91.62 345 ASP A N 1
ATOM 2787 C CA . ASP A 1 345 ? -6.563 -5.247 28.170 1.00 91.62 345 ASP A CA 1
ATOM 2788 C C . ASP A 1 345 ? -7.098 -6.204 29.246 1.00 91.62 345 ASP A C 1
ATOM 2790 O O . ASP A 1 345 ? -8.294 -6.176 29.553 1.00 91.62 345 ASP A O 1
ATOM 2794 N N . ILE A 1 346 ? -6.250 -7.086 29.785 1.00 88.62 346 ILE A N 1
ATOM 2795 C CA . ILE A 1 346 ? -6.646 -8.012 30.857 1.00 88.62 346 ILE A CA 1
ATOM 2796 C C . ILE A 1 346 ? -6.482 -7.309 32.207 1.00 88.62 346 ILE A C 1
ATOM 2798 O O . ILE A 1 346 ? -5.385 -6.895 32.586 1.00 88.62 346 ILE A O 1
ATOM 2802 N N . THR A 1 347 ? -7.570 -7.216 32.966 1.00 84.75 347 THR A N 1
ATOM 2803 C CA . THR A 1 347 ? -7.603 -6.501 34.243 1.00 84.75 347 THR A CA 1
ATOM 2804 C C . THR A 1 347 ? -6.649 -7.136 35.254 1.00 84.75 347 THR A C 1
ATOM 2806 O O . THR A 1 347 ? -6.653 -8.351 35.461 1.00 84.75 347 THR A O 1
ATOM 2809 N N . SER A 1 348 ? -5.828 -6.304 35.906 1.00 81.31 348 SER A N 1
ATOM 2810 C CA . SER A 1 348 ? -4.866 -6.717 36.941 1.00 81.31 348 SER A CA 1
ATOM 2811 C C . SER A 1 348 ? -3.911 -7.841 36.503 1.00 81.31 348 SER A C 1
ATOM 2813 O O . SER A 1 348 ? -3.490 -8.666 37.319 1.00 81.31 348 SER A O 1
ATOM 2815 N N . PHE A 1 349 ? -3.535 -7.881 35.222 1.00 83.94 349 PHE A N 1
ATOM 2816 C CA . PHE A 1 349 ? -2.635 -8.901 34.683 1.00 83.94 349 PHE A CA 1
ATOM 2817 C C . PHE A 1 349 ? -1.289 -8.948 35.417 1.00 83.94 349 PHE A C 1
ATOM 2819 O O . PHE A 1 349 ? -0.903 -10.000 35.926 1.00 83.94 349 PHE A O 1
ATOM 2826 N N . THR A 1 350 ? -0.604 -7.805 35.531 1.00 80.62 350 THR A N 1
ATOM 2827 C CA . THR A 1 350 ? 0.714 -7.722 36.185 1.00 80.62 350 THR A CA 1
ATOM 2828 C C . THR A 1 350 ? 0.660 -8.142 37.662 1.00 80.62 350 THR A C 1
ATOM 2830 O O . THR A 1 350 ? 1.560 -8.824 38.151 1.00 80.62 350 THR A O 1
ATOM 2833 N N . GLU A 1 351 ? -0.409 -7.775 38.372 1.00 80.31 351 GLU A N 1
ATOM 2834 C CA . GLU A 1 351 ? -0.627 -8.169 39.770 1.00 80.31 351 GLU A CA 1
ATOM 2835 C C . GLU A 1 351 ? -0.826 -9.687 39.890 1.00 80.31 351 GLU A C 1
ATOM 2837 O O . GLU A 1 351 ? -0.142 -10.343 40.673 1.00 80.31 351 GLU A O 1
ATOM 2842 N N . THR A 1 352 ? -1.695 -10.252 39.046 1.00 82.88 352 THR A N 1
ATOM 2843 C CA . THR A 1 352 ? -1.979 -11.694 39.005 1.00 82.88 352 THR A CA 1
ATOM 2844 C C . THR A 1 352 ? -0.720 -12.493 38.661 1.00 82.88 352 THR A C 1
ATOM 2846 O O . THR A 1 352 ? -0.437 -13.513 39.285 1.00 82.88 352 THR A O 1
ATOM 2849 N N . LEU A 1 353 ? 0.098 -12.005 37.722 1.00 83.62 353 LEU A N 1
ATOM 2850 C CA . LEU A 1 353 ? 1.386 -12.618 37.396 1.00 83.62 353 LEU A CA 1
ATOM 2851 C C . LEU A 1 353 ? 2.342 -12.603 38.602 1.00 83.62 353 LEU A C 1
ATOM 2853 O O . LEU A 1 353 ? 3.039 -13.587 38.842 1.00 83.62 353 LEU A O 1
ATOM 2857 N N . GLY A 1 354 ? 2.352 -11.516 39.379 1.00 82.00 354 GLY A N 1
ATOM 2858 C CA . GLY A 1 354 ? 3.131 -11.410 40.613 1.00 82.00 354 GLY A CA 1
ATOM 2859 C C . GLY A 1 354 ? 2.675 -12.381 41.708 1.00 82.00 354 GLY A C 1
ATOM 2860 O O . GLY A 1 354 ? 3.517 -12.946 42.406 1.00 82.00 354 GLY A O 1
ATOM 2861 N N . GLU A 1 355 ? 1.367 -12.608 41.846 1.00 84.88 355 GLU A N 1
ATOM 2862 C CA . GLU A 1 355 ? 0.800 -13.620 42.750 1.00 84.88 355 GLU A CA 1
ATOM 2863 C C . GLU A 1 355 ? 1.205 -15.040 42.318 1.00 84.88 355 GLU A C 1
ATOM 2865 O O . GLU A 1 355 ? 1.736 -15.802 43.128 1.00 84.88 355 GLU A O 1
ATOM 2870 N N . ILE A 1 356 ? 1.061 -15.362 41.029 1.00 84.75 356 ILE A N 1
ATOM 2871 C CA . ILE A 1 356 ? 1.435 -16.663 40.450 1.00 84.75 356 ILE A CA 1
ATOM 2872 C C . ILE A 1 356 ? 2.939 -16.933 40.609 1.00 84.75 356 ILE A C 1
ATOM 2874 O O . ILE A 1 356 ? 3.343 -18.033 40.985 1.00 84.75 356 ILE A O 1
ATOM 2878 N N . ALA A 1 357 ? 3.788 -15.929 40.370 1.00 81.00 357 ALA A N 1
ATOM 2879 C CA . ALA A 1 357 ? 5.237 -16.070 40.510 1.00 81.00 357 ALA A CA 1
ATOM 2880 C C . ALA A 1 357 ? 5.656 -16.412 41.954 1.00 81.00 357 ALA A C 1
ATOM 2882 O O . ALA A 1 357 ? 6.641 -17.123 42.162 1.00 81.00 357 ALA A O 1
ATOM 2883 N N . ARG A 1 358 ? 4.894 -15.955 42.961 1.00 83.50 358 ARG A N 1
ATOM 2884 C CA . ARG A 1 358 ? 5.109 -16.315 44.375 1.00 83.50 358 ARG A CA 1
ATOM 2885 C C . ARG A 1 358 ? 4.652 -17.742 44.701 1.00 83.50 358 ARG A C 1
ATOM 2887 O O . ARG A 1 358 ? 5.220 -18.339 45.613 1.00 83.50 358 ARG A O 1
ATOM 2894 N N . GLY A 1 359 ? 3.682 -18.287 43.963 1.00 75.00 359 GLY A N 1
ATOM 2895 C CA . GLY A 1 359 ? 3.185 -19.667 44.092 1.00 75.00 359 GLY A CA 1
ATOM 2896 C C . GLY A 1 359 ? 4.165 -20.745 43.602 1.00 75.00 359 GLY A C 1
ATOM 2897 O O . GLY A 1 359 ? 4.069 -21.914 43.976 1.00 75.00 359 GLY A O 1
ATOM 2898 N N . GLY A 1 360 ? 5.188 -20.346 42.840 1.00 84.69 360 GLY A N 1
ATOM 2899 C CA . GLY A 1 360 ? 6.320 -21.184 42.448 1.00 84.69 360 GLY A CA 1
ATOM 2900 C C . GLY A 1 360 ? 6.326 -21.587 40.970 1.00 84.69 360 GLY A C 1
ATOM 2901 O O . GLY A 1 360 ? 5.365 -21.407 40.225 1.00 84.69 360 GLY A O 1
ATOM 2902 N N . LYS A 1 361 ? 7.446 -22.181 40.529 1.00 83.94 361 LYS A N 1
ATOM 2903 C CA . LYS A 1 361 ? 7.743 -22.421 39.099 1.00 83.94 361 LYS A CA 1
ATOM 2904 C C . LYS A 1 361 ? 6.705 -23.276 38.359 1.00 83.94 361 LYS A C 1
ATOM 2906 O O . LYS A 1 361 ? 6.566 -23.145 37.146 1.00 83.94 361 LYS A O 1
ATOM 2911 N N . GLY A 1 362 ? 6.020 -24.185 39.054 1.00 85.06 362 GLY A N 1
ATOM 2912 C CA . GLY A 1 362 ? 5.015 -25.063 38.445 1.00 85.06 362 GLY A CA 1
ATOM 2913 C C . GLY A 1 362 ? 3.751 -24.310 38.022 1.00 85.06 362 GLY A C 1
ATOM 2914 O O . GLY A 1 362 ? 3.287 -24.469 36.892 1.00 85.06 362 GLY A O 1
ATOM 2915 N N . GLU A 1 363 ? 3.229 -23.456 38.904 1.00 83.12 363 GLU A N 1
ATOM 2916 C CA . GLU A 1 363 ? 2.047 -22.624 38.638 1.00 83.12 363 GLU A CA 1
ATOM 2917 C C . GLU A 1 363 ? 2.343 -21.548 37.594 1.00 83.12 363 GLU A C 1
ATOM 2919 O O . GLU A 1 363 ? 1.541 -21.320 36.686 1.00 83.12 363 GLU A O 1
ATOM 2924 N N . GLU A 1 364 ? 3.539 -20.964 37.652 1.00 85.81 364 GLU A N 1
ATOM 2925 C CA . GLU A 1 364 ? 4.033 -20.014 36.658 1.00 85.81 364 GLU A CA 1
ATOM 2926 C C . GLU A 1 364 ? 4.085 -20.637 35.252 1.00 85.81 364 GLU A C 1
ATOM 2928 O O . GLU A 1 364 ? 3.506 -20.102 34.303 1.00 85.81 364 GLU A O 1
ATOM 2933 N N . GLN A 1 365 ? 4.689 -21.823 35.104 1.00 87.31 365 GLN A N 1
ATOM 2934 C CA . GLN A 1 365 ? 4.723 -22.528 33.816 1.00 87.31 365 GLN A CA 1
ATOM 2935 C C . GLN A 1 365 ? 3.329 -22.919 33.313 1.00 87.31 365 GLN A C 1
ATOM 2937 O O . GLN A 1 365 ? 3.069 -22.839 32.109 1.00 87.31 365 GLN A O 1
ATOM 2942 N N . SER A 1 366 ? 2.436 -23.350 34.208 1.00 86.94 366 SER A N 1
ATOM 2943 C CA . SER A 1 366 ? 1.048 -23.670 33.856 1.00 86.94 366 SER A CA 1
ATOM 2944 C C . SER A 1 366 ? 0.320 -22.436 33.312 1.00 86.94 366 SER A C 1
ATOM 2946 O O . SER A 1 366 ? -0.277 -22.485 32.235 1.00 86.94 366 SER A O 1
ATOM 2948 N N . SER A 1 367 ? 0.466 -21.299 33.991 1.00 86.19 367 SER A N 1
ATOM 2949 C CA . SER A 1 367 ? -0.169 -20.031 33.621 1.00 86.19 367 SER A CA 1
ATOM 2950 C C . SER A 1 367 ? 0.360 -19.485 32.293 1.00 86.19 367 SER A C 1
ATOM 2952 O O . SER A 1 367 ? -0.423 -19.037 31.454 1.00 86.19 367 SER A O 1
ATOM 2954 N N . TYR A 1 368 ? 1.665 -19.612 32.022 1.00 87.88 368 TYR A N 1
ATOM 2955 C CA . TYR A 1 368 ? 2.227 -19.266 30.710 1.00 87.88 368 TYR A CA 1
ATOM 2956 C C . TYR A 1 368 ? 1.694 -20.153 29.578 1.00 87.88 368 TYR A C 1
ATOM 2958 O O . TYR A 1 368 ? 1.442 -19.657 28.479 1.00 87.88 368 TYR A O 1
ATOM 2966 N N . ARG A 1 369 ? 1.476 -21.454 29.821 1.00 89.00 369 ARG A N 1
ATOM 2967 C CA . ARG A 1 369 ? 0.859 -22.349 28.823 1.00 89.00 369 ARG A CA 1
ATOM 2968 C C . ARG A 1 369 ? -0.593 -21.971 28.545 1.00 89.00 369 ARG A C 1
ATOM 2970 O O . ARG A 1 369 ? -0.990 -21.953 27.381 1.00 89.00 369 ARG A O 1
ATOM 2977 N N . GLN A 1 370 ? -1.357 -21.640 29.586 1.00 89.88 370 GLN A N 1
ATOM 2978 C CA . GLN A 1 370 ? -2.722 -21.136 29.433 1.00 89.88 370 GLN A CA 1
ATOM 2979 C C . GLN A 1 370 ? -2.743 -19.831 28.627 1.00 89.88 370 GLN A C 1
ATOM 2981 O O . GLN A 1 370 ? -3.521 -19.717 27.683 1.00 89.88 370 GLN A O 1
ATOM 2986 N N . MET A 1 371 ? -1.840 -18.889 28.923 1.00 89.50 371 MET A N 1
ATOM 2987 C CA . MET A 1 371 ? -1.704 -17.637 28.168 1.00 89.50 371 MET A CA 1
ATOM 2988 C C . MET A 1 371 ? -1.357 -17.879 26.696 1.00 89.50 371 MET A C 1
ATOM 2990 O O . MET A 1 371 ? -1.962 -17.280 25.813 1.00 89.50 371 MET A O 1
ATOM 2994 N N . LEU A 1 372 ? -0.427 -18.792 26.408 1.00 89.62 372 LEU A N 1
ATOM 2995 C CA . LEU A 1 372 ? -0.074 -19.134 25.030 1.00 89.62 372 LEU A CA 1
ATOM 2996 C C . LEU A 1 372 ? -1.267 -19.734 24.270 1.00 89.62 372 LEU A C 1
ATOM 2998 O O . LEU A 1 372 ? -1.468 -19.421 23.098 1.00 89.62 372 LEU A O 1
ATOM 3002 N N . SER A 1 373 ? -2.061 -20.591 24.922 1.00 90.19 373 SER A N 1
ATOM 3003 C CA . SER A 1 373 ? -3.287 -21.142 24.331 1.00 90.19 373 SER A CA 1
ATOM 3004 C C . SER A 1 373 ? -4.320 -20.047 24.070 1.00 90.19 373 SER A C 1
ATOM 3006 O O . SER A 1 373 ? -4.900 -20.003 22.989 1.00 90.19 373 SER A O 1
ATOM 3008 N N . PHE A 1 374 ? -4.495 -19.134 25.028 1.00 91.06 374 PHE A N 1
ATOM 3009 C CA . PHE A 1 374 ? -5.380 -17.981 24.901 1.00 91.06 374 PHE A CA 1
ATOM 3010 C C . PHE A 1 374 ? -4.971 -17.096 23.713 1.00 91.06 374 PHE A C 1
ATOM 3012 O O . PHE A 1 374 ? -5.787 -16.808 22.845 1.00 91.06 374 PHE A O 1
ATOM 3019 N N . GLN A 1 375 ? -3.685 -16.757 23.590 1.00 90.81 375 GLN A N 1
ATOM 3020 C CA . GLN A 1 375 ? -3.152 -15.967 22.473 1.00 90.81 375 GLN A CA 1
ATOM 3021 C C . GLN A 1 375 ? -3.304 -16.655 21.109 1.00 90.81 375 GLN A C 1
ATOM 3023 O O . GLN A 1 375 ? -3.545 -15.979 20.109 1.00 90.81 375 GLN A O 1
ATOM 3028 N N . ARG A 1 376 ? -3.173 -17.987 21.043 1.00 91.50 376 ARG A N 1
ATOM 3029 C CA . ARG A 1 376 ? -3.398 -18.741 19.798 1.00 91.50 376 ARG A CA 1
ATOM 3030 C C . ARG A 1 376 ? -4.846 -18.646 19.341 1.00 91.50 376 ARG A C 1
ATOM 3032 O O . ARG A 1 376 ? -5.075 -18.371 18.169 1.00 91.50 376 ARG A O 1
ATOM 3039 N N . GLU A 1 377 ? -5.796 -18.809 20.254 1.00 93.75 377 GLU A N 1
ATOM 3040 C CA . GLU A 1 377 ? -7.215 -18.691 19.914 1.00 93.75 377 GLU A CA 1
ATOM 3041 C C . GLU A 1 377 ? -7.590 -17.247 19.548 1.00 93.75 377 GLU A C 1
ATOM 3043 O O . GLU A 1 377 ? -8.315 -17.016 18.585 1.00 93.75 377 GLU A O 1
ATOM 3048 N N . LEU A 1 378 ? -7.007 -16.244 20.215 1.00 93.31 378 LEU A N 1
ATOM 3049 C CA . LEU A 1 378 ? -7.156 -14.848 19.792 1.00 93.31 378 LEU A CA 1
ATOM 3050 C C . LEU A 1 378 ? -6.638 -14.613 18.365 1.00 93.31 378 LEU A C 1
ATOM 3052 O O . LEU A 1 378 ? -7.257 -13.872 17.602 1.00 93.31 378 LEU A O 1
ATOM 3056 N N . ALA A 1 379 ? -5.538 -15.262 17.972 1.00 90.81 379 ALA A N 1
ATOM 3057 C CA . ALA A 1 379 ? -5.038 -15.198 16.601 1.00 90.81 379 ALA A CA 1
ATOM 3058 C C . ALA A 1 379 ? -5.984 -15.891 15.598 1.00 90.81 379 ALA A C 1
ATOM 3060 O O . ALA A 1 379 ? -6.112 -15.424 14.463 1.00 90.81 379 ALA A O 1
ATOM 3061 N N . GLU A 1 380 ? -6.673 -16.966 16.000 1.00 93.75 380 GLU A N 1
ATOM 3062 C CA . GLU A 1 380 ? -7.737 -17.601 15.207 1.00 93.75 380 GLU A CA 1
ATOM 3063 C C . GLU A 1 380 ? -8.935 -16.660 15.014 1.00 93.75 380 GLU A C 1
ATOM 3065 O O . GLU A 1 380 ? -9.388 -16.474 13.881 1.00 93.75 380 GLU A O 1
ATOM 3070 N N . ILE A 1 381 ? -9.404 -16.012 16.088 1.00 94.62 381 ILE A N 1
ATOM 3071 C CA . ILE A 1 381 ? -10.491 -15.018 16.043 1.00 94.62 381 ILE A CA 1
ATOM 3072 C C . ILE A 1 381 ? -10.096 -13.846 15.137 1.00 94.62 381 ILE A C 1
ATOM 3074 O O . ILE A 1 381 ? -10.851 -13.479 14.233 1.00 94.62 381 ILE A O 1
ATOM 3078 N N . ALA A 1 382 ? -8.891 -13.295 15.315 1.00 92.31 382 ALA A N 1
ATOM 3079 C CA . ALA A 1 382 ? -8.385 -12.209 14.484 1.00 92.31 382 ALA A CA 1
ATOM 3080 C C . ALA A 1 382 ? -8.347 -12.606 13.000 1.00 92.31 382 ALA A C 1
ATOM 3082 O O . ALA A 1 382 ? -8.782 -11.837 12.145 1.00 92.31 382 ALA A O 1
ATOM 3083 N N . ARG A 1 383 ? -7.903 -13.827 12.678 1.00 89.56 383 ARG A N 1
ATOM 3084 C CA . ARG A 1 383 ? -7.879 -14.316 11.293 1.00 89.56 383 ARG A CA 1
ATOM 3085 C C . ARG A 1 383 ? -9.278 -14.504 10.714 1.00 89.56 383 ARG A C 1
ATOM 3087 O O . ARG A 1 383 ? -9.500 -14.115 9.570 1.00 89.56 383 ARG A O 1
ATOM 3094 N N . ARG A 1 384 ? -10.209 -15.072 11.489 1.00 91.56 384 ARG A N 1
ATOM 3095 C CA . ARG A 1 384 ? -11.613 -15.286 11.093 1.00 91.56 384 ARG A CA 1
ATOM 3096 C C . ARG A 1 384 ? -12.281 -13.978 10.678 1.00 91.56 384 ARG A C 1
ATOM 3098 O O . ARG A 1 384 ? -12.979 -13.941 9.671 1.00 91.56 384 ARG A O 1
ATOM 3105 N N . HIS A 1 385 ? -12.003 -12.910 11.421 1.00 90.25 385 HIS A N 1
ATOM 3106 C CA . HIS A 1 385 ? -12.569 -11.579 11.197 1.00 90.25 385 HIS A CA 1
ATOM 3107 C C . HIS A 1 385 ? -11.671 -10.655 10.362 1.00 90.25 385 HIS A C 1
ATOM 3109 O O . HIS A 1 385 ? -11.980 -9.477 10.205 1.00 90.25 385 HIS A O 1
ATOM 3115 N N . LEU A 1 386 ? -10.578 -11.169 9.783 1.00 87.88 386 LEU A N 1
ATOM 3116 C CA . LEU A 1 386 ? -9.635 -10.407 8.950 1.00 87.88 386 LEU A CA 1
ATOM 3117 C C . LEU A 1 386 ? -9.061 -9.162 9.660 1.00 87.88 386 LEU A C 1
ATOM 3119 O O . LEU A 1 386 ? -8.916 -8.095 9.057 1.00 87.88 386 LEU A O 1
ATOM 3123 N N . LEU A 1 387 ? -8.752 -9.291 10.950 1.00 89.75 387 LEU A N 1
ATOM 3124 C CA . LEU A 1 387 ? -8.037 -8.282 11.728 1.00 89.75 387 LEU A CA 1
ATOM 3125 C C . LEU A 1 387 ? -6.534 -8.400 11.475 1.00 89.75 387 LEU A C 1
ATOM 3127 O O . LEU A 1 387 ? -5.967 -9.492 11.406 1.00 89.75 387 LEU A O 1
ATOM 3131 N N . GLN A 1 388 ? -5.878 -7.249 11.394 1.00 87.19 388 GLN A N 1
ATOM 3132 C CA . GLN A 1 388 ? -4.431 -7.135 11.392 1.00 87.19 388 GLN A CA 1
ATOM 3133 C C . GLN A 1 388 ? -3.955 -6.972 12.837 1.00 87.19 388 GLN A C 1
ATOM 3135 O O . GLN A 1 388 ? -4.316 -6.008 13.510 1.00 87.19 388 GLN A O 1
ATOM 3140 N N . PHE A 1 389 ? -3.148 -7.915 13.318 1.00 87.88 389 PHE A N 1
ATOM 3141 C CA . PHE A 1 389 ? -2.421 -7.751 14.574 1.00 87.88 389 PHE A CA 1
ATOM 3142 C C . PHE A 1 389 ? -1.297 -6.732 14.376 1.00 87.88 389 PHE A C 1
ATOM 3144 O O . PHE A 1 389 ? -0.468 -6.911 13.484 1.00 87.88 389 PHE A O 1
ATOM 3151 N N . GLU A 1 390 ? -1.261 -5.686 15.204 1.00 85.56 390 GLU A N 1
ATOM 3152 C CA . GLU A 1 390 ? -0.236 -4.642 15.096 1.00 85.56 390 GLU A CA 1
ATOM 3153 C C . GLU A 1 390 ? 0.850 -4.799 16.160 1.00 85.56 390 GLU A C 1
ATOM 3155 O O . GLU A 1 390 ? 2.037 -4.782 15.839 1.00 85.56 390 GLU A O 1
ATOM 3160 N N . LYS A 1 391 ? 0.465 -4.943 17.438 1.00 85.38 391 LYS A N 1
ATOM 3161 C CA . LYS A 1 391 ? 1.414 -5.156 18.543 1.00 85.38 391 LYS A CA 1
ATOM 3162 C C . LYS A 1 391 ? 0.744 -5.586 19.843 1.00 85.38 391 LYS A C 1
ATOM 3164 O O . LYS A 1 391 ? -0.426 -5.295 20.086 1.00 85.38 391 LYS A O 1
ATOM 3169 N N . PHE A 1 392 ? 1.543 -6.179 20.726 1.00 85.19 392 PHE A N 1
ATOM 3170 C CA . PHE A 1 392 ? 1.209 -6.308 22.143 1.00 85.19 392 PHE A CA 1
ATOM 3171 C C . PHE A 1 392 ? 1.402 -4.968 22.872 1.00 85.19 392 PHE A C 1
ATOM 3173 O O . PHE A 1 392 ? 2.297 -4.186 22.543 1.00 85.19 392 PHE A O 1
ATOM 3180 N N . LEU A 1 393 ? 0.555 -4.707 23.865 1.00 82.25 393 LEU A N 1
ATOM 3181 C CA . LEU A 1 393 ? 0.527 -3.499 24.691 1.00 82.25 393 LEU A CA 1
ATOM 3182 C C . LEU A 1 393 ? 0.637 -3.873 26.176 1.00 82.25 393 LEU A C 1
ATOM 3184 O O . LEU A 1 393 ? -0.255 -3.573 26.960 1.00 82.25 393 LEU A O 1
ATOM 3188 N N . GLY A 1 394 ? 1.721 -4.553 26.558 1.00 76.88 394 GLY A N 1
ATOM 3189 C CA . GLY A 1 394 ? 1.883 -5.075 27.919 1.00 76.88 394 GLY A CA 1
ATOM 3190 C C . GLY A 1 394 ? 0.840 -6.151 28.222 1.00 76.88 394 GLY A C 1
ATOM 3191 O O . GLY A 1 394 ? 1.001 -7.290 27.791 1.00 76.88 394 GLY A O 1
ATOM 3192 N N . ASP A 1 395 ? -0.238 -5.749 28.890 1.00 81.81 395 ASP A N 1
ATOM 3193 C CA . ASP A 1 395 ? -1.306 -6.606 29.429 1.00 81.81 395 ASP A CA 1
ATOM 3194 C C . ASP A 1 395 ? -2.428 -6.873 28.396 1.00 81.81 395 ASP A C 1
ATOM 3196 O O . ASP A 1 395 ? -3.426 -7.548 28.664 1.00 81.81 395 ASP A O 1
ATOM 3200 N N . GLY A 1 396 ? -2.240 -6.359 27.178 1.00 86.94 396 GLY A N 1
ATOM 3201 C CA . GLY A 1 396 ? -3.220 -6.361 26.105 1.00 86.94 396 GLY A CA 1
ATOM 3202 C C . GLY A 1 396 ? -2.615 -6.463 24.707 1.00 86.94 396 GLY A C 1
ATOM 3203 O O . GLY A 1 396 ? -1.403 -6.620 24.526 1.00 86.94 396 GLY A O 1
ATOM 3204 N N . ALA A 1 397 ? -3.458 -6.336 23.686 1.00 91.00 397 ALA A N 1
ATOM 3205 C CA . ALA A 1 397 ? -3.017 -6.284 22.295 1.00 91.00 397 ALA A CA 1
ATOM 3206 C C . ALA A 1 397 ? -3.851 -5.316 21.458 1.00 91.00 397 ALA A C 1
ATOM 3208 O O . ALA A 1 397 ? -5.031 -5.088 21.724 1.00 91.00 397 ALA A O 1
ATOM 3209 N N . PHE A 1 398 ? -3.204 -4.761 20.435 1.00 92.62 398 PHE A N 1
ATOM 3210 C CA . PHE A 1 398 ? -3.789 -3.837 19.478 1.00 92.62 398 PHE A CA 1
ATOM 3211 C C . PHE A 1 398 ? -3.967 -4.508 18.118 1.00 92.62 398 PHE A C 1
ATOM 3213 O O . PHE A 1 398 ? -3.009 -5.018 17.525 1.00 92.62 398 PHE A O 1
ATOM 3220 N N . TYR A 1 399 ? -5.197 -4.446 17.622 1.00 93.25 399 TYR A N 1
ATOM 3221 C CA . TYR A 1 399 ? -5.586 -4.902 16.299 1.00 93.25 399 TYR A CA 1
ATOM 3222 C C . TYR A 1 399 ? -6.190 -3.750 15.513 1.00 93.25 399 TYR A C 1
ATOM 3224 O O . TYR A 1 399 ? -6.858 -2.879 16.075 1.00 93.25 399 TYR A O 1
ATOM 3232 N N . THR A 1 400 ? -6.012 -3.782 14.196 1.00 91.00 400 THR A N 1
ATOM 3233 C CA . THR A 1 400 ? -6.768 -2.921 13.292 1.00 91.00 400 THR A CA 1
ATOM 3234 C C . THR A 1 400 ? -7.577 -3.734 12.303 1.00 91.00 400 THR A C 1
ATOM 3236 O O . THR A 1 400 ? -7.253 -4.870 11.958 1.00 91.00 400 THR A O 1
ATOM 3239 N N . SER A 1 401 ? -8.651 -3.134 11.819 1.00 89.00 401 SER A N 1
ATOM 3240 C CA . SER A 1 401 ? -9.323 -3.582 10.614 1.00 89.00 401 SER A CA 1
ATOM 3241 C C . SER A 1 401 ? -9.671 -2.373 9.772 1.00 89.00 401 SER A C 1
ATOM 3243 O O . SER A 1 401 ? -9.460 -1.213 10.138 1.00 89.00 401 SER A O 1
ATOM 3245 N N . ARG A 1 402 ? -10.216 -2.679 8.610 1.00 79.88 402 ARG A N 1
ATOM 3246 C CA . ARG A 1 402 ? -10.720 -1.692 7.677 1.00 79.88 402 ARG A CA 1
ATOM 3247 C C . ARG A 1 402 ? -12.251 -1.656 7.608 1.00 79.88 402 ARG A C 1
ATOM 3249 O O . ARG A 1 402 ? -12.792 -0.861 6.858 1.00 79.88 402 ARG A O 1
ATOM 3256 N N . ARG A 1 403 ? -12.931 -2.477 8.421 1.00 85.94 403 ARG A N 1
ATOM 3257 C CA . ARG A 1 403 ? -14.385 -2.434 8.622 1.00 85.94 403 ARG A CA 1
ATOM 3258 C C . ARG A 1 403 ? -14.750 -2.388 10.105 1.00 85.94 403 ARG A C 1
ATOM 3260 O O . ARG A 1 403 ? -14.168 -3.132 10.902 1.00 85.94 403 ARG A O 1
ATOM 3267 N N . ALA A 1 404 ? -15.737 -1.567 10.453 1.00 91.12 404 ALA A N 1
ATOM 3268 C CA . ALA A 1 404 ? -16.294 -1.437 11.796 1.00 91.12 404 ALA A CA 1
ATOM 3269 C C . ALA A 1 404 ? -16.957 -2.743 12.250 1.00 91.12 404 ALA A C 1
ATOM 3271 O O . ALA A 1 404 ? -16.705 -3.229 13.352 1.00 91.12 404 ALA A O 1
ATOM 3272 N N . THR A 1 405 ? -17.754 -3.353 11.369 1.00 91.50 405 THR A N 1
ATOM 3273 C CA . THR A 1 405 ? -18.483 -4.605 11.635 1.00 91.50 405 THR A CA 1
ATOM 3274 C C . THR A 1 405 ? -17.554 -5.751 12.045 1.00 91.50 405 THR A C 1
ATOM 3276 O O . THR A 1 405 ? -17.800 -6.409 13.054 1.00 91.50 405 THR A O 1
ATOM 3279 N N . ARG A 1 406 ? -16.436 -5.935 11.328 1.00 92.19 406 ARG A N 1
ATOM 3280 C CA . ARG A 1 406 ? -15.409 -6.952 11.632 1.00 92.19 406 ARG A CA 1
ATOM 3281 C C . ARG A 1 406 ? -14.774 -6.742 13.006 1.00 92.19 406 ARG A C 1
ATOM 3283 O O . ARG A 1 406 ? -14.593 -7.696 13.756 1.00 92.19 406 ARG A O 1
ATOM 3290 N N . ILE A 1 407 ? -14.449 -5.493 13.344 1.00 94.88 407 ILE A N 1
ATOM 3291 C CA . ILE A 1 407 ? -13.857 -5.139 14.641 1.00 94.88 407 ILE A CA 1
ATOM 3292 C C . ILE A 1 407 ? -14.846 -5.379 15.781 1.00 94.88 407 ILE A C 1
ATOM 3294 O O . ILE A 1 407 ? -14.467 -5.963 16.793 1.00 94.88 407 ILE A O 1
ATOM 3298 N N . LEU A 1 408 ? -16.113 -4.996 15.606 1.00 95.94 408 LEU A N 1
ATOM 3299 C CA . LEU A 1 408 ? -17.154 -5.224 16.607 1.00 95.94 408 LEU A CA 1
ATOM 3300 C C . LEU A 1 408 ? -17.405 -6.720 16.843 1.00 95.94 408 LEU A C 1
ATOM 3302 O O . LEU A 1 408 ? -17.481 -7.159 17.988 1.00 95.94 408 LEU A O 1
ATOM 3306 N N . GLN A 1 409 ? -17.512 -7.510 15.771 1.00 94.25 409 GLN A N 1
ATOM 3307 C CA . GLN A 1 409 ? -17.717 -8.958 15.865 1.00 94.25 409 GLN A CA 1
ATOM 3308 C C . GLN A 1 409 ? -16.529 -9.653 16.531 1.00 94.25 409 GLN A C 1
ATOM 3310 O O . GLN A 1 409 ? -16.724 -10.473 17.425 1.00 94.25 409 GLN A O 1
ATOM 3315 N N . ALA A 1 410 ? -15.301 -9.275 16.169 1.00 96.00 410 ALA A N 1
ATOM 3316 C CA . ALA A 1 410 ? -14.112 -9.784 16.837 1.00 96.00 410 ALA A CA 1
ATOM 3317 C C . ALA A 1 410 ? -14.092 -9.418 18.328 1.00 96.00 410 ALA A C 1
ATOM 3319 O O . ALA A 1 410 ? -13.769 -10.267 19.148 1.00 96.00 410 ALA A O 1
ATOM 3320 N N . ALA A 1 411 ? -14.471 -8.191 18.698 1.00 97.00 411 ALA A N 1
ATOM 3321 C CA . ALA A 1 411 ? -14.547 -7.767 20.098 1.00 97.00 411 ALA A CA 1
ATOM 3322 C C . ALA A 1 411 ? -15.501 -8.640 20.925 1.00 97.00 411 ALA A C 1
ATOM 3324 O O . ALA A 1 411 ? -15.167 -9.047 22.037 1.00 97.00 411 ALA A O 1
ATOM 3325 N N . ILE A 1 412 ? -16.667 -8.952 20.355 1.00 96.06 412 ILE A N 1
ATOM 3326 C CA . ILE A 1 412 ? -17.669 -9.831 20.961 1.00 96.06 412 ILE A CA 1
ATOM 3327 C C . ILE A 1 412 ? -17.115 -11.250 21.124 1.00 96.06 412 ILE A C 1
ATOM 3329 O O . ILE A 1 412 ? -17.165 -11.792 22.228 1.00 96.06 412 ILE A O 1
ATOM 3333 N N . ASP A 1 413 ? -16.540 -11.828 20.066 1.00 95.50 413 ASP A N 1
ATOM 3334 C CA . ASP A 1 413 ? -15.961 -13.176 20.108 1.00 95.50 413 ASP A CA 1
ATOM 3335 C C . ASP A 1 413 ? -14.819 -13.264 21.136 1.00 95.50 413 ASP A C 1
ATOM 3337 O O . ASP A 1 413 ? -14.727 -14.241 21.879 1.00 95.50 413 ASP A O 1
ATOM 3341 N N . VAL A 1 414 ? -13.973 -12.229 21.234 1.00 95.62 414 VAL A N 1
ATOM 3342 C CA . VAL A 1 414 ? -12.905 -12.139 22.244 1.00 95.62 414 VAL A CA 1
ATOM 3343 C C . VAL A 1 414 ? -13.489 -12.121 23.659 1.00 95.62 414 VAL A C 1
ATOM 3345 O O . VAL A 1 414 ? -13.019 -12.868 24.519 1.00 95.62 414 VAL A O 1
ATOM 3348 N N . GLN A 1 415 ? -14.529 -11.316 23.910 1.00 94.69 415 GLN A N 1
ATOM 3349 C CA . GLN A 1 415 ? -15.194 -11.258 25.215 1.00 94.69 415 GLN A CA 1
ATOM 3350 C C . GLN A 1 415 ? -15.838 -12.593 25.606 1.00 94.69 415 GLN A C 1
ATOM 3352 O O . GLN A 1 415 ? -15.657 -13.055 26.735 1.00 94.69 415 GLN A O 1
ATOM 3357 N N . GLN A 1 416 ? -16.531 -13.247 24.674 1.00 93.00 416 GLN A N 1
ATOM 3358 C CA . GLN A 1 416 ? -17.130 -14.564 24.894 1.00 93.00 416 GLN A CA 1
ATOM 3359 C C . GLN A 1 416 ? -16.077 -15.637 25.176 1.00 93.00 416 GLN A C 1
ATOM 3361 O O . GLN A 1 416 ? -16.217 -16.402 26.131 1.00 93.00 416 GLN A O 1
ATOM 3366 N N . PHE A 1 417 ? -15.004 -15.665 24.384 1.00 94.62 417 PHE A N 1
ATOM 3367 C CA . PHE A 1 417 ? -13.909 -16.610 24.566 1.00 94.62 417 PHE A CA 1
ATOM 3368 C C . PHE A 1 417 ? -13.213 -16.426 25.921 1.00 94.62 417 PHE A C 1
ATOM 3370 O O . PHE A 1 417 ? -12.869 -17.403 26.592 1.00 94.62 417 PHE A O 1
ATOM 3377 N N . TYR A 1 418 ? -13.044 -15.182 26.374 1.00 94.94 418 TYR A N 1
ATOM 3378 C CA . TYR A 1 418 ? -12.521 -14.903 27.709 1.00 94.94 418 TYR A CA 1
ATOM 3379 C C . TYR A 1 418 ? -13.463 -15.391 28.814 1.00 94.94 418 TYR A C 1
ATOM 3381 O O . TYR A 1 418 ? -13.003 -16.039 29.754 1.00 94.94 418 TYR A O 1
ATOM 3389 N N . ALA A 1 419 ? -14.773 -15.157 28.689 1.00 93.00 419 ALA A N 1
ATOM 3390 C CA . ALA A 1 419 ? -15.770 -15.662 29.636 1.00 93.00 419 ALA A CA 1
ATOM 3391 C C . ALA A 1 419 ? -15.729 -17.197 29.752 1.00 93.00 419 ALA A C 1
ATOM 3393 O O . ALA A 1 419 ? -15.745 -17.755 30.850 1.00 93.00 419 ALA A O 1
ATOM 3394 N N . GLU A 1 420 ? -15.622 -17.895 28.620 1.00 93.00 420 GLU A N 1
ATOM 3395 C CA . GLU A 1 420 ? -15.469 -19.350 28.585 1.00 93.00 420 GLU A CA 1
ATOM 3396 C C . GLU A 1 420 ? -14.140 -19.799 29.209 1.00 93.00 420 GLU A C 1
ATOM 3398 O O . GLU A 1 420 ? -14.118 -20.694 30.057 1.00 93.00 420 GLU A O 1
ATOM 3403 N N . SER A 1 421 ? -13.037 -19.129 28.871 1.00 92.81 421 SER A N 1
ATOM 3404 C CA . SER A 1 421 ? -11.712 -19.415 29.432 1.00 92.81 421 SER A CA 1
ATOM 3405 C C . SER A 1 421 ? -11.699 -19.270 30.957 1.00 92.81 421 SER A C 1
ATOM 3407 O O . SER A 1 421 ? -11.165 -20.137 31.652 1.00 92.81 421 SER A O 1
ATOM 3409 N N . ARG A 1 422 ? -12.343 -18.229 31.505 1.00 92.56 422 ARG A N 1
ATOM 3410 C CA . ARG A 1 422 ? -12.506 -18.044 32.959 1.00 92.56 422 ARG A CA 1
ATOM 3411 C C . ARG A 1 422 ? -13.237 -19.215 33.604 1.00 92.56 422 ARG A C 1
ATOM 3413 O O . ARG A 1 422 ? -12.771 -19.726 34.620 1.00 92.56 422 ARG A O 1
ATOM 3420 N N . ARG A 1 423 ? -14.344 -19.670 33.005 1.00 91.56 423 ARG A N 1
ATOM 3421 C CA . ARG A 1 423 ? -15.119 -20.828 33.495 1.00 91.56 423 ARG A CA 1
ATOM 3422 C C . ARG A 1 423 ? -14.302 -22.122 33.464 1.00 91.56 423 ARG A C 1
ATOM 3424 O O . ARG A 1 423 ? -14.488 -22.973 34.326 1.00 91.56 423 ARG A O 1
ATOM 3431 N N . ASN A 1 424 ? -13.353 -22.222 32.536 1.00 90.88 424 ASN A N 1
ATOM 3432 C CA . ASN A 1 424 ? -12.431 -23.350 32.395 1.00 90.88 424 ASN A CA 1
ATOM 3433 C C . ASN A 1 424 ? -11.150 -23.228 33.250 1.00 90.88 424 ASN A C 1
ATOM 3435 O O . ASN A 1 424 ? -10.226 -24.023 33.080 1.00 90.88 424 ASN A O 1
ATOM 3439 N N . GLY A 1 425 ? -11.075 -22.265 34.178 1.00 88.81 425 GLY A N 1
ATOM 3440 C CA . GLY A 1 425 ? -9.960 -22.143 35.125 1.00 88.81 425 GLY A CA 1
ATOM 3441 C C . GLY A 1 425 ? -8.748 -21.367 34.601 1.00 88.81 425 GLY A C 1
ATOM 3442 O O . GLY A 1 425 ? -7.620 -21.633 35.018 1.00 88.81 425 GLY A O 1
ATOM 3443 N N . PHE A 1 426 ? -8.958 -20.421 33.682 1.00 91.00 426 PHE A N 1
ATOM 3444 C CA . PHE A 1 426 ? -7.912 -19.496 33.244 1.00 91.00 426 PHE A CA 1
ATOM 3445 C C . PHE A 1 426 ? -7.374 -18.663 34.414 1.00 91.00 426 PHE A C 1
ATOM 3447 O O . PHE A 1 426 ? -8.149 -18.058 35.153 1.00 91.00 426 PHE A O 1
ATOM 3454 N N . ALA A 1 427 ? -6.049 -18.603 34.560 1.00 86.62 427 ALA A N 1
ATOM 3455 C CA . ALA A 1 427 ? -5.398 -17.944 35.691 1.00 86.62 427 ALA A CA 1
ATOM 3456 C C . ALA A 1 427 ? -5.645 -16.422 35.747 1.00 86.62 427 ALA A C 1
ATOM 3458 O O . ALA A 1 427 ? -5.745 -15.852 36.828 1.00 86.62 427 ALA A O 1
ATOM 3459 N N . PHE A 1 428 ? -5.789 -15.755 34.597 1.00 89.12 428 PHE A N 1
ATOM 3460 C CA . PHE A 1 428 ? -5.986 -14.302 34.523 1.00 89.12 428 PHE A CA 1
ATOM 3461 C C . PHE A 1 428 ? -7.475 -13.946 34.424 1.00 89.12 428 PHE A C 1
ATOM 3463 O O . PHE A 1 428 ? -7.963 -13.494 33.389 1.00 89.12 428 PHE A O 1
ATOM 3470 N N . ASN A 1 429 ? -8.223 -14.192 35.497 1.00 86.44 429 ASN A N 1
ATOM 3471 C CA . ASN A 1 429 ? -9.692 -14.173 35.518 1.00 86.44 429 ASN A CA 1
ATOM 3472 C C . ASN A 1 429 ? -10.332 -12.939 36.187 1.00 86.44 429 ASN A C 1
ATOM 3474 O O . ASN A 1 429 ? -11.547 -12.952 36.416 1.00 86.44 429 ASN A O 1
ATOM 3478 N N . LYS A 1 430 ? -9.548 -11.899 36.509 1.00 85.38 430 LYS A N 1
ATOM 3479 C CA . LYS A 1 430 ? -10.024 -10.710 37.239 1.00 85.38 430 LYS A CA 1
ATOM 3480 C C . LYS A 1 430 ? -10.951 -9.805 36.404 1.00 85.38 430 LYS A C 1
ATOM 3482 O O . LYS A 1 430 ? -11.816 -9.160 36.981 1.00 85.38 430 LYS A O 1
ATOM 3487 N N . GLY A 1 431 ? -10.835 -9.801 35.076 1.00 87.50 431 GLY A N 1
ATOM 3488 C CA . GLY A 1 431 ? -11.666 -8.986 34.183 1.00 87.50 431 GLY A CA 1
ATOM 3489 C C . GLY A 1 431 ? -10.992 -8.733 32.835 1.00 87.50 431 GLY A C 1
ATOM 3490 O O . GLY A 1 431 ? -9.814 -9.047 32.648 1.00 87.50 431 GLY A O 1
ATOM 3491 N N . MET A 1 432 ? -11.741 -8.174 31.887 1.00 90.31 432 MET A N 1
ATOM 3492 C CA . MET A 1 432 ? -11.199 -7.767 30.592 1.00 90.31 432 MET A CA 1
ATOM 3493 C C . MET A 1 432 ? -11.900 -6.515 30.083 1.00 90.31 432 MET A C 1
ATOM 3495 O O . MET A 1 432 ? -13.126 -6.413 30.110 1.00 90.31 432 MET A O 1
ATOM 3499 N N . ARG A 1 433 ? -11.094 -5.599 29.554 1.00 93.00 433 ARG A N 1
ATOM 3500 C CA . ARG A 1 433 ? -11.517 -4.297 29.048 1.00 93.00 433 ARG A CA 1
ATOM 3501 C C . ARG A 1 433 ? -11.242 -4.241 27.563 1.00 93.00 433 ARG A C 1
ATOM 3503 O O . ARG A 1 433 ? -10.123 -4.506 27.134 1.00 93.00 433 ARG A O 1
ATOM 3510 N N . ILE A 1 434 ? -12.241 -3.882 26.775 1.00 96.31 434 ILE A N 1
ATOM 3511 C CA . ILE A 1 434 ? -12.121 -3.744 25.329 1.00 96.31 434 ILE A CA 1
ATOM 3512 C C . ILE A 1 434 ? -12.541 -2.329 24.945 1.00 96.31 434 ILE A C 1
ATOM 3514 O O . ILE A 1 434 ? -13.566 -1.817 25.400 1.00 96.31 434 ILE A O 1
ATOM 3518 N N . ALA A 1 435 ? -11.739 -1.688 24.104 1.00 95.75 435 ALA A N 1
ATOM 3519 C CA . ALA A 1 435 ? -12.038 -0.394 23.516 1.00 95.75 435 ALA A CA 1
ATOM 3520 C C . ALA A 1 435 ? -11.988 -0.485 21.995 1.00 95.75 435 ALA A C 1
ATOM 3522 O O . ALA A 1 435 ? -11.022 -1.022 21.443 1.00 95.75 435 ALA A O 1
ATOM 3523 N N . LEU A 1 436 ? -12.999 0.081 21.337 1.00 97.50 436 LEU A N 1
ATOM 3524 C CA . LEU A 1 436 ? -13.064 0.226 19.887 1.00 97.50 436 LEU A CA 1
ATOM 3525 C C . LEU A 1 436 ? -13.143 1.704 19.523 1.00 97.50 436 LEU A C 1
ATOM 3527 O O . LEU A 1 436 ? -13.874 2.476 20.148 1.00 97.50 436 LEU A O 1
ATOM 3531 N N . ASN A 1 437 ? -12.433 2.099 18.477 1.00 95.06 437 ASN A N 1
ATOM 3532 C CA . ASN A 1 437 ? -12.589 3.426 17.907 1.00 95.06 437 ASN A CA 1
ATOM 3533 C C . ASN A 1 437 ? -12.434 3.413 16.389 1.00 95.06 437 ASN A C 1
ATOM 3535 O O . ASN A 1 437 ? -11.904 2.476 15.790 1.00 95.06 437 ASN A O 1
ATOM 3539 N N . TYR A 1 438 ? -12.911 4.487 15.776 1.00 91.75 438 TYR A N 1
ATOM 3540 C CA . TYR A 1 438 ? -12.522 4.886 14.439 1.00 91.75 438 TYR A CA 1
ATOM 3541 C C . TYR A 1 438 ? -11.735 6.172 14.590 1.00 91.75 438 TYR A C 1
ATOM 3543 O O . TYR A 1 438 ? -12.260 7.189 15.042 1.00 91.75 438 TYR A O 1
ATOM 3551 N N . GLY A 1 439 ? -10.443 6.083 14.309 1.00 83.81 439 GLY A N 1
ATOM 3552 C CA . GLY A 1 439 ? -9.507 7.102 14.731 1.00 83.81 439 GLY A CA 1
ATOM 3553 C C . GLY A 1 439 ? -8.442 7.372 13.696 1.00 83.81 439 GLY A C 1
ATOM 3554 O O . GLY A 1 439 ? -8.146 6.572 12.807 1.00 83.81 439 GLY A O 1
ATOM 3555 N N . TYR A 1 440 ? -7.841 8.535 13.867 1.00 81.88 440 TYR A N 1
ATOM 3556 C CA . TYR A 1 440 ? -6.638 8.925 13.173 1.00 81.88 440 TYR A CA 1
ATOM 3557 C C . TYR A 1 440 ? -5.414 8.240 13.797 1.00 81.88 440 TYR A C 1
ATOM 3559 O O . TYR A 1 440 ? -5.175 8.352 15.007 1.00 81.88 440 TYR A O 1
ATOM 3567 N N . TYR A 1 441 ? -4.588 7.619 12.959 1.00 83.75 441 TYR A N 1
ATOM 3568 C CA . TYR A 1 441 ? -3.282 7.080 13.324 1.00 83.75 441 TYR A CA 1
ATOM 3569 C C . TYR A 1 441 ? -2.208 7.607 12.376 1.00 83.75 441 TYR A C 1
ATOM 3571 O O . TYR A 1 441 ? -2.431 7.781 11.182 1.00 83.75 441 TYR A O 1
ATOM 3579 N N . ARG A 1 442 ? -1.007 7.823 12.900 1.00 79.69 442 ARG A N 1
ATOM 3580 C CA . ARG A 1 442 ? 0.209 8.046 12.120 1.00 79.69 442 ARG A CA 1
ATOM 3581 C C . ARG A 1 442 ? 0.981 6.742 12.064 1.00 79.69 442 ARG A C 1
ATOM 3583 O O . ARG A 1 442 ? 1.334 6.196 13.105 1.00 79.69 442 ARG A O 1
ATOM 3590 N N . LEU A 1 443 ? 1.234 6.278 10.852 1.00 78.31 443 LEU A N 1
ATOM 3591 C CA . LEU A 1 443 ? 2.022 5.095 10.562 1.00 78.31 443 LEU A CA 1
ATOM 3592 C C . LEU A 1 443 ? 3.467 5.507 10.319 1.00 78.31 443 LEU A C 1
ATOM 3594 O O . LEU A 1 443 ? 3.749 6.241 9.370 1.00 78.31 443 LEU A O 1
ATOM 3598 N N . LEU A 1 444 ? 4.369 5.006 11.156 1.00 73.06 444 LEU A N 1
ATOM 3599 C CA . LEU A 1 444 ? 5.805 5.119 10.949 1.00 73.06 444 LEU A CA 1
ATOM 3600 C C . LEU A 1 444 ? 6.364 3.742 10.574 1.00 73.06 444 LEU A C 1
ATOM 3602 O O . LEU A 1 444 ? 6.319 2.825 11.394 1.00 73.06 444 LEU A O 1
ATOM 3606 N N . PRO A 1 445 ? 6.848 3.550 9.336 1.00 65.69 445 PRO A N 1
ATOM 3607 C CA . PRO A 1 445 ? 7.469 2.294 8.945 1.00 65.69 445 PRO A CA 1
ATOM 3608 C C . PRO A 1 445 ? 8.813 2.122 9.666 1.00 65.69 445 PRO A C 1
ATOM 3610 O O . PRO A 1 445 ? 9.692 2.972 9.546 1.00 65.69 445 PRO A O 1
ATOM 3613 N N . MET A 1 446 ? 8.966 1.020 10.403 1.00 65.06 446 MET A N 1
ATOM 3614 C CA . MET A 1 446 ? 10.116 0.767 11.281 1.00 65.06 446 MET A CA 1
ATOM 3615 C C . MET A 1 446 ? 11.085 -0.287 10.754 1.00 65.06 446 MET A C 1
ATOM 3617 O O . MET A 1 446 ? 12.286 -0.114 10.941 1.00 65.06 446 MET A O 1
ATOM 3621 N N . ARG A 1 447 ? 10.609 -1.362 10.104 1.00 55.56 447 ARG A N 1
ATOM 3622 C CA . ARG A 1 447 ? 11.429 -2.380 9.400 1.00 55.56 447 ARG A CA 1
ATOM 3623 C C . ARG A 1 447 ? 10.587 -3.149 8.380 1.00 55.56 447 ARG A C 1
ATOM 3625 O O . ARG A 1 447 ? 9.396 -3.313 8.598 1.00 55.56 447 ARG A O 1
ATOM 3632 N N . ILE A 1 448 ? 11.191 -3.681 7.317 1.00 54.31 448 ILE A N 1
ATOM 3633 C CA . ILE A 1 448 ? 10.568 -4.737 6.498 1.00 54.31 448 ILE A CA 1
ATOM 3634 C C . ILE A 1 448 ? 10.985 -6.088 7.101 1.00 54.31 448 ILE A C 1
ATOM 3636 O O . ILE A 1 448 ? 12.176 -6.349 7.270 1.00 54.31 448 ILE A O 1
ATOM 3640 N N . SER A 1 449 ? 10.016 -6.918 7.476 1.00 52.38 449 SER A N 1
ATOM 3641 C CA . SER A 1 449 ? 10.227 -8.300 7.917 1.00 52.38 449 SER A CA 1
ATOM 3642 C C . SER A 1 449 ? 10.678 -9.185 6.742 1.00 52.38 449 SER A C 1
ATOM 3644 O O . SER A 1 449 ? 10.514 -8.832 5.577 1.00 52.38 449 SER A O 1
ATOM 3646 N N . ALA A 1 450 ? 11.265 -10.350 7.021 1.00 44.69 450 ALA A N 1
ATOM 3647 C CA . ALA A 1 450 ? 11.812 -11.250 5.996 1.00 44.69 450 ALA A CA 1
ATOM 3648 C C . ALA A 1 450 ? 10.759 -11.771 4.991 1.00 44.69 450 ALA A C 1
ATOM 3650 O O . ALA A 1 450 ? 11.107 -12.170 3.880 1.00 44.69 450 ALA A O 1
ATOM 3651 N N . ASP A 1 451 ? 9.482 -11.747 5.371 1.00 46.34 451 ASP A N 1
ATOM 3652 C CA . ASP A 1 451 ? 8.317 -12.084 4.544 1.00 46.34 451 ASP A CA 1
ATOM 3653 C C . ASP A 1 451 ? 7.790 -10.894 3.716 1.00 46.34 451 ASP A C 1
ATOM 3655 O O . ASP A 1 451 ? 6.802 -11.024 2.993 1.00 46.34 451 ASP A O 1
ATOM 3659 N N . GLY A 1 452 ? 8.441 -9.731 3.805 1.00 46.53 452 GLY A N 1
ATOM 3660 C CA . GLY A 1 452 ? 8.033 -8.524 3.096 1.00 46.53 452 GLY A CA 1
ATOM 3661 C C . GLY A 1 452 ? 6.956 -7.703 3.805 1.00 46.53 452 GLY A C 1
ATOM 3662 O O . GLY A 1 452 ? 6.488 -6.703 3.257 1.00 46.53 452 GLY A O 1
ATOM 3663 N N . THR A 1 453 ? 6.540 -8.094 5.016 1.00 52.50 453 THR A N 1
ATOM 3664 C CA . THR A 1 453 ? 5.590 -7.298 5.800 1.00 52.50 453 THR A CA 1
ATOM 3665 C C . THR A 1 453 ? 6.305 -6.131 6.475 1.00 52.50 453 THR A C 1
ATOM 3667 O O . THR A 1 453 ? 7.318 -6.289 7.154 1.00 52.50 453 THR A O 1
ATOM 3670 N N . GLN A 1 454 ? 5.807 -4.914 6.260 1.00 57.88 454 GLN A N 1
ATOM 3671 C CA . GLN A 1 454 ? 6.364 -3.723 6.890 1.00 57.88 454 GLN A CA 1
ATOM 3672 C C . GLN A 1 454 ? 5.879 -3.667 8.345 1.00 57.88 454 GLN A C 1
ATOM 3674 O O . GLN A 1 454 ? 4.680 -3.569 8.594 1.00 57.88 454 GLN A O 1
ATOM 3679 N N . ILE A 1 455 ? 6.801 -3.736 9.305 1.00 63.19 455 ILE A N 1
ATOM 3680 C CA . ILE A 1 455 ? 6.541 -3.442 10.715 1.00 63.19 455 ILE A CA 1
ATOM 3681 C C . ILE A 1 455 ? 6.293 -1.941 10.810 1.00 63.19 455 ILE A C 1
ATOM 3683 O O . ILE A 1 455 ? 7.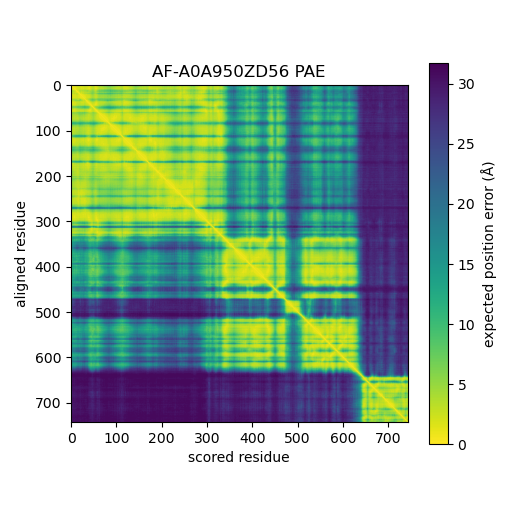170 -1.137 10.481 1.00 63.19 455 ILE A O 1
ATOM 3687 N N . ILE A 1 456 ? 5.090 -1.572 11.236 1.00 70.56 456 ILE A N 1
ATOM 3688 C CA . ILE A 1 456 ? 4.632 -0.189 11.315 1.00 70.56 456 ILE A CA 1
ATOM 3689 C C . ILE A 1 456 ? 4.337 0.138 12.774 1.00 70.56 456 ILE A C 1
ATOM 3691 O O . ILE A 1 456 ? 3.604 -0.580 13.450 1.00 70.56 456 ILE A O 1
ATOM 3695 N N . GLU A 1 457 ? 4.871 1.254 13.255 1.00 77.25 457 GLU A N 1
ATOM 3696 C CA . GLU A 1 457 ? 4.464 1.809 14.536 1.00 77.25 457 GLU A CA 1
ATOM 3697 C C . GLU A 1 457 ? 3.311 2.796 14.373 1.00 77.25 457 GLU A C 1
ATOM 3699 O O . GLU A 1 457 ? 3.315 3.669 13.501 1.00 77.25 457 GLU A O 1
ATOM 3704 N N . PHE A 1 458 ? 2.326 2.648 15.257 1.00 81.06 458 PHE A N 1
ATOM 3705 C CA . PHE A 1 458 ? 1.138 3.485 15.320 1.00 81.06 458 PHE A CA 1
ATOM 3706 C C . PHE A 1 458 ? 1.309 4.575 16.371 1.00 81.06 458 PHE A C 1
ATOM 3708 O O . PHE A 1 458 ? 1.553 4.290 17.547 1.00 81.06 458 PHE A O 1
ATOM 3715 N N . TYR A 1 459 ? 1.099 5.812 15.938 1.00 80.75 459 TYR A N 1
ATOM 3716 C CA . TYR A 1 459 ? 1.130 7.015 16.761 1.00 80.75 459 TYR A CA 1
ATOM 3717 C C . TYR A 1 459 ? -0.139 7.848 16.574 1.00 80.75 459 TYR A C 1
ATOM 3719 O O . TYR A 1 459 ? -0.905 7.646 15.637 1.00 80.75 459 TYR A O 1
ATOM 3727 N N . GLY A 1 460 ? -0.335 8.841 17.438 1.00 81.81 460 GLY A N 1
ATOM 3728 C CA . GLY A 1 460 ? -1.383 9.852 17.292 1.00 81.81 460 GLY A CA 1
ATOM 3729 C C . GLY A 1 460 ? -2.619 9.636 18.175 1.00 81.81 460 GLY A C 1
ATOM 3730 O O . GLY A 1 460 ? -2.677 8.679 18.948 1.00 81.81 460 GLY A O 1
ATOM 3731 N N . PRO A 1 461 ? -3.599 10.552 18.089 1.00 82.44 461 PRO A N 1
ATOM 3732 C CA . PRO A 1 461 ? -4.799 10.547 18.921 1.00 82.44 461 PRO A CA 1
ATOM 3733 C C . PRO A 1 461 ? -5.555 9.216 18.986 1.00 82.44 461 PRO A C 1
ATOM 3735 O O . PRO A 1 461 ? -5.974 8.842 20.073 1.00 82.44 461 PRO A O 1
ATOM 3738 N N . GLY A 1 462 ? -5.679 8.466 17.883 1.00 86.62 462 GLY A N 1
ATOM 3739 C CA . GLY A 1 462 ? -6.471 7.232 17.853 1.00 86.62 462 GLY A CA 1
ATOM 3740 C C . GLY A 1 462 ? -5.933 6.122 18.761 1.00 86.62 462 GLY A C 1
ATOM 3741 O O . GLY A 1 462 ? -6.711 5.456 19.438 1.00 86.62 462 GLY A O 1
ATOM 3742 N N . ILE A 1 463 ? -4.609 5.934 18.840 1.00 87.69 463 ILE A N 1
ATOM 3743 C CA . ILE A 1 463 ? -4.029 4.936 19.760 1.00 87.69 463 ILE A CA 1
ATOM 3744 C C . ILE A 1 463 ? -4.071 5.420 21.216 1.00 87.69 463 ILE A C 1
ATOM 3746 O O . ILE A 1 463 ? -4.232 4.618 22.136 1.00 87.69 463 ILE A O 1
ATOM 3750 N N . VAL A 1 464 ? -3.970 6.737 21.429 1.00 86.88 464 VAL A N 1
ATOM 3751 C CA . VAL A 1 464 ? -4.130 7.342 22.757 1.00 86.88 464 VAL A CA 1
ATOM 3752 C C . VAL A 1 464 ? -5.561 7.145 23.247 1.00 86.88 464 VAL A C 1
ATOM 3754 O O . VAL A 1 464 ? -5.739 6.701 24.375 1.00 86.88 464 VAL A O 1
ATOM 3757 N N . GLU A 1 465 ? -6.559 7.406 22.404 1.00 88.88 465 GLU A N 1
ATOM 3758 C CA . GLU A 1 465 ? -7.978 7.214 22.710 1.00 88.88 465 GLU A CA 1
ATOM 3759 C C . GLU A 1 465 ? -8.270 5.775 23.128 1.00 88.88 465 GLU A C 1
ATOM 3761 O O . GLU A 1 465 ? -8.756 5.572 24.239 1.00 88.88 465 GLU A O 1
ATOM 3766 N N . LEU A 1 466 ? -7.869 4.783 22.325 1.00 90.75 466 LEU A N 1
ATOM 3767 C CA . LEU A 1 466 ? -8.031 3.365 22.671 1.00 90.75 466 LEU A CA 1
ATOM 3768 C C . LEU A 1 466 ? -7.441 3.034 24.042 1.00 90.75 466 LEU A C 1
ATOM 3770 O O . LEU A 1 466 ? -8.105 2.427 24.876 1.00 90.75 466 LEU A O 1
ATOM 3774 N N . SER A 1 467 ? -6.212 3.484 24.304 1.00 87.25 467 SER A N 1
ATOM 3775 C CA . SER A 1 467 ? -5.550 3.245 25.588 1.00 87.25 467 SER A CA 1
ATOM 3776 C C . SER A 1 467 ? -6.267 3.921 26.765 1.00 87.25 467 SER A C 1
ATOM 3778 O O . SER A 1 467 ? -6.245 3.399 27.880 1.00 87.25 467 SER A O 1
ATOM 3780 N N . ARG A 1 468 ? -6.900 5.087 26.568 1.00 86.06 468 ARG A N 1
ATOM 3781 C CA . ARG A 1 468 ? -7.656 5.771 27.634 1.00 86.06 468 ARG A CA 1
ATOM 3782 C C . ARG A 1 468 ? -9.027 5.147 27.863 1.00 86.06 468 ARG A C 1
ATOM 3784 O O . ARG A 1 468 ? -9.441 5.072 29.017 1.00 86.06 468 ARG A O 1
ATOM 3791 N N . LEU A 1 469 ? -9.681 4.678 26.803 1.00 88.19 469 LEU A N 1
ATOM 3792 C CA . LEU A 1 469 ? -10.954 3.965 26.879 1.00 88.19 469 LEU A CA 1
ATOM 3793 C C . LEU A 1 469 ? -10.819 2.612 27.589 1.00 88.19 469 LEU A C 1
ATOM 3795 O O . LEU A 1 469 ? -11.754 2.202 28.272 1.00 88.19 469 LEU A O 1
ATOM 3799 N N . THR A 1 470 ? -9.666 1.938 27.490 1.00 83.88 470 THR A N 1
ATOM 3800 C CA . THR A 1 470 ? -9.408 0.726 28.283 1.00 83.88 470 THR A CA 1
ATOM 3801 C C . THR A 1 470 ? -8.996 1.025 29.722 1.00 83.88 470 THR A C 1
ATOM 3803 O O . THR A 1 470 ? -9.436 0.328 30.622 1.00 83.88 470 THR A O 1
ATOM 3806 N N . THR A 1 471 ? -8.167 2.044 29.981 1.00 70.19 471 THR A N 1
ATOM 3807 C CA . THR A 1 471 ? -7.528 2.199 31.308 1.00 70.19 471 THR A CA 1
ATOM 3808 C C . THR A 1 471 ? -8.249 3.096 32.314 1.00 70.19 471 THR A C 1
ATOM 3810 O O . THR A 1 471 ? -7.849 3.065 33.473 1.00 70.19 471 THR A O 1
ATOM 3813 N N . GLY A 1 472 ? -9.250 3.902 31.921 1.00 60.09 472 GLY A N 1
ATOM 3814 C CA . GLY A 1 472 ? -10.081 4.693 32.854 1.00 60.09 472 GLY A CA 1
ATOM 3815 C C . GLY A 1 472 ? -9.268 5.410 33.948 1.00 60.09 472 GLY A C 1
ATOM 3816 O O . GLY A 1 472 ? -9.365 5.096 35.126 1.00 60.09 472 GLY A O 1
ATOM 3817 N N . LYS A 1 473 ? -8.360 6.310 33.557 1.00 51.81 473 LYS A N 1
ATOM 3818 C CA . LYS A 1 473 ? -7.134 6.609 34.328 1.00 51.81 473 LYS A CA 1
ATOM 3819 C C . LYS A 1 473 ? -7.249 7.361 35.666 1.00 51.81 473 LYS A C 1
ATOM 3821 O O . LYS A 1 473 ? -6.205 7.663 36.236 1.00 51.81 473 LYS A O 1
ATOM 3826 N N . THR A 1 474 ? -8.431 7.687 36.179 1.00 50.16 474 THR A N 1
ATOM 3827 C CA . THR A 1 474 ? -8.546 8.551 37.371 1.00 50.16 474 THR A CA 1
ATOM 3828 C C . THR A 1 474 ? -8.617 7.820 38.710 1.00 50.16 474 THR A C 1
ATOM 3830 O O . THR A 1 474 ? -8.264 8.426 39.717 1.00 50.16 474 THR A O 1
ATOM 3833 N N . THR A 1 475 ? -8.980 6.535 38.772 1.00 50.78 475 THR A N 1
ATOM 3834 C CA . THR A 1 475 ? -8.936 5.779 40.045 1.00 50.78 475 THR A CA 1
ATOM 3835 C C . THR A 1 475 ? -7.505 5.515 40.505 1.00 50.78 475 THR A C 1
ATOM 3837 O O . THR A 1 475 ? -7.194 5.696 41.680 1.00 50.78 475 THR A O 1
ATOM 3840 N N . LYS A 1 476 ? -6.602 5.226 39.562 1.00 51.47 476 LYS A N 1
ATOM 3841 C CA . LYS A 1 476 ? -5.201 4.912 39.862 1.00 51.47 476 LYS A CA 1
ATOM 3842 C C . LYS A 1 476 ? -4.433 6.080 40.491 1.00 51.47 476 LYS A C 1
ATOM 3844 O O . LYS A 1 476 ? -3.617 5.853 41.363 1.00 51.47 476 LYS A O 1
ATOM 3849 N N . GLU A 1 477 ? -4.724 7.331 40.122 1.00 57.06 477 GLU A N 1
ATOM 3850 C CA . GLU A 1 477 ? -4.061 8.502 40.730 1.00 57.06 477 GLU A CA 1
ATOM 3851 C C . GLU A 1 477 ? -4.492 8.706 42.197 1.00 57.06 477 GLU A C 1
ATOM 3853 O O . GLU A 1 477 ? -3.676 9.093 43.032 1.00 57.06 477 GLU A O 1
ATOM 3858 N N . VAL A 1 478 ? -5.754 8.410 42.534 1.00 61.16 478 VAL A N 1
ATOM 3859 C CA . VAL A 1 478 ? -6.255 8.461 43.919 1.00 61.16 478 VAL A CA 1
ATOM 3860 C C . VAL A 1 478 ? -5.657 7.329 44.753 1.00 61.16 478 VAL A C 1
ATOM 3862 O O . VAL A 1 478 ? -5.225 7.570 45.878 1.00 61.16 478 VAL A O 1
ATOM 3865 N N . GLU A 1 479 ? -5.578 6.121 44.197 1.00 61.56 479 GLU A N 1
ATOM 3866 C CA . GLU A 1 479 ? -4.929 4.968 44.832 1.00 61.56 479 GLU A CA 1
ATOM 3867 C C . GLU A 1 479 ? -3.417 5.185 45.005 1.00 61.56 479 GLU A C 1
ATOM 3869 O O . GLU A 1 479 ? -2.884 4.945 46.085 1.00 61.56 479 GLU A O 1
ATOM 3874 N N . ASP A 1 480 ? -2.728 5.733 44.001 1.00 64.56 480 ASP A N 1
ATOM 3875 C CA . ASP A 1 480 ? -1.304 6.078 44.071 1.00 64.56 480 ASP A CA 1
ATOM 3876 C C . ASP A 1 480 ? -1.047 7.159 45.139 1.00 64.56 480 ASP A C 1
ATOM 3878 O O . ASP A 1 480 ? -0.078 7.071 45.894 1.00 64.56 480 ASP A O 1
ATOM 3882 N N . MET A 1 481 ? -1.936 8.156 45.262 1.00 69.44 481 MET A N 1
ATOM 3883 C CA . MET A 1 481 ? -1.874 9.159 46.333 1.00 69.44 481 MET A CA 1
ATOM 3884 C C . MET A 1 481 ? -2.131 8.548 47.717 1.00 69.44 481 MET A C 1
ATOM 3886 O O . MET A 1 481 ? -1.435 8.899 48.671 1.00 69.44 481 MET A O 1
ATOM 3890 N N . GLN A 1 482 ? -3.078 7.611 47.839 1.00 74.44 482 GLN A N 1
ATOM 3891 C CA . GLN A 1 482 ? -3.292 6.856 49.078 1.00 74.44 482 GLN A CA 1
ATOM 3892 C C . GLN A 1 482 ? -2.042 6.053 49.451 1.00 74.44 482 GLN A C 1
ATOM 3894 O O . GLN A 1 482 ? -1.572 6.144 50.583 1.00 74.44 482 GLN A O 1
ATOM 3899 N N . HIS A 1 483 ? -1.455 5.325 48.499 1.00 76.38 483 HIS A N 1
ATOM 3900 C CA . HIS A 1 483 ? -0.237 4.546 48.713 1.00 76.38 483 HIS A CA 1
ATOM 3901 C C . HIS A 1 483 ? 0.965 5.416 49.085 1.00 76.38 483 HIS A C 1
ATOM 3903 O O . HIS A 1 483 ? 1.723 5.042 49.980 1.00 76.38 483 HIS A O 1
ATOM 3909 N N . LEU A 1 484 ? 1.123 6.585 48.458 1.00 83.00 484 LEU A N 1
ATOM 3910 C CA . LEU A 1 484 ? 2.165 7.550 48.804 1.00 83.00 484 LEU A CA 1
ATOM 3911 C C . LEU A 1 484 ? 2.016 8.036 50.254 1.00 83.00 484 LEU A C 1
ATOM 3913 O O 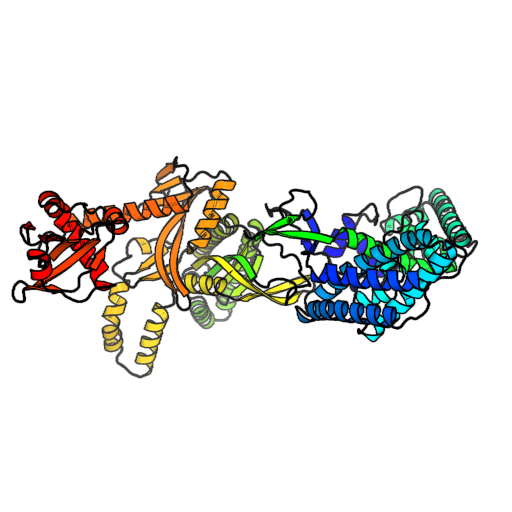. LEU A 1 484 ? 2.995 8.070 50.997 1.00 83.00 484 LEU A O 1
ATOM 3917 N N . LEU A 1 485 ? 0.796 8.383 50.672 1.00 81.81 485 LEU A N 1
ATOM 3918 C CA . LEU A 1 485 ? 0.525 8.849 52.033 1.00 81.81 485 LEU A CA 1
ATOM 3919 C C . LEU A 1 485 ? 0.749 7.731 53.062 1.00 81.81 485 LEU A C 1
ATOM 3921 O O . LEU A 1 485 ? 1.409 7.947 54.074 1.00 81.81 485 LEU A O 1
ATOM 3925 N N . LEU A 1 486 ? 0.318 6.504 52.778 1.00 83.94 486 LEU A N 1
ATOM 3926 C CA . LEU A 1 486 ? 0.609 5.359 53.648 1.00 83.94 486 LEU A CA 1
ATOM 3927 C C . LEU A 1 486 ? 2.122 5.088 53.749 1.00 83.94 486 LEU A C 1
ATOM 3929 O O . LEU A 1 486 ? 2.637 4.853 54.841 1.00 83.94 486 LEU A O 1
ATOM 3933 N N . ALA A 1 487 ? 2.858 5.187 52.637 1.00 80.62 487 ALA A N 1
ATOM 3934 C CA . ALA A 1 487 ? 4.312 5.010 52.613 1.00 80.62 487 ALA A CA 1
ATOM 3935 C C . ALA A 1 487 ? 5.070 6.107 53.385 1.00 80.62 487 ALA A C 1
ATOM 3937 O O . ALA A 1 487 ? 6.145 5.847 53.924 1.00 80.62 487 ALA A O 1
ATOM 3938 N N . HIS A 1 488 ? 4.505 7.314 53.486 1.00 87.19 488 HIS A N 1
ATOM 3939 C CA . HIS A 1 488 ? 5.041 8.409 54.299 1.00 87.19 488 HIS A CA 1
ATOM 3940 C C . HIS A 1 488 ? 4.655 8.335 55.789 1.00 87.19 488 HIS A C 1
ATOM 3942 O O . HIS A 1 488 ? 5.007 9.236 56.550 1.00 87.19 488 HIS A O 1
ATOM 3948 N N . GLY A 1 489 ? 3.991 7.258 56.224 1.00 79.12 489 GLY A N 1
ATOM 3949 C CA . GLY A 1 489 ? 3.694 6.993 57.633 1.00 79.12 489 GLY A CA 1
ATOM 3950 C C . GLY A 1 489 ? 2.422 7.662 58.155 1.00 79.12 489 GLY A C 1
ATOM 3951 O O . GLY A 1 489 ? 2.246 7.751 59.369 1.00 79.12 489 GLY A O 1
ATOM 3952 N N . TYR A 1 490 ? 1.543 8.137 57.266 1.00 85.94 490 TYR A N 1
ATOM 3953 C CA . TYR A 1 490 ? 0.215 8.603 57.661 1.00 85.94 490 TYR A CA 1
ATOM 3954 C C . TYR A 1 490 ? -0.663 7.420 58.102 1.00 85.94 490 TYR A C 1
ATOM 3956 O O . TYR A 1 490 ? -0.569 6.325 57.544 1.00 85.94 490 TYR A O 1
ATOM 3964 N N . ASP A 1 491 ? -1.518 7.642 59.107 1.00 87.81 491 ASP A N 1
ATOM 3965 C CA . ASP A 1 491 ? -2.408 6.606 59.640 1.00 87.81 491 ASP A CA 1
ATOM 3966 C C . ASP A 1 491 ? -3.399 6.110 58.577 1.00 87.81 491 ASP A C 1
ATOM 3968 O O . ASP A 1 491 ? -4.010 6.891 57.841 1.00 87.81 491 ASP A O 1
ATOM 3972 N N . GLN A 1 492 ? -3.569 4.789 58.514 1.00 75.19 492 GLN A N 1
ATOM 3973 C CA . GLN A 1 492 ? -4.374 4.143 57.486 1.00 75.19 492 GLN A CA 1
ATOM 3974 C C . GLN A 1 492 ? -5.850 4.555 57.542 1.00 75.19 492 GLN A C 1
ATOM 3976 O O . GLN A 1 492 ? -6.464 4.780 56.497 1.00 75.19 492 GLN A O 1
ATOM 3981 N N . ASN A 1 493 ? -6.421 4.708 58.739 1.00 80.25 493 ASN A N 1
ATOM 3982 C CA . ASN A 1 493 ? -7.816 5.109 58.886 1.00 80.25 493 ASN A CA 1
ATOM 3983 C C . ASN A 1 493 ? -8.018 6.580 58.516 1.00 80.25 493 ASN A C 1
ATOM 3985 O O . ASN A 1 493 ? -9.044 6.914 57.923 1.00 80.25 493 ASN A O 1
ATOM 3989 N N . ASP A 1 494 ? -7.048 7.445 58.808 1.00 81.00 494 ASP A N 1
ATOM 3990 C CA . ASP A 1 494 ? -7.115 8.865 58.456 1.00 81.00 494 ASP A CA 1
ATOM 3991 C C . ASP A 1 494 ? -6.976 9.096 56.949 1.00 81.00 494 ASP A C 1
ATOM 3993 O O . ASP A 1 494 ? -7.746 9.872 56.376 1.00 81.00 494 ASP A O 1
ATOM 3997 N N . VAL A 1 495 ? -6.070 8.370 56.281 1.00 81.25 495 VAL A N 1
ATOM 3998 C CA . VAL A 1 495 ? -5.950 8.391 54.814 1.00 81.25 495 VAL A CA 1
ATOM 3999 C C . VAL A 1 495 ? -7.256 7.913 54.176 1.00 81.25 495 VAL A C 1
ATOM 4001 O O . VAL A 1 495 ? -7.827 8.618 53.341 1.00 81.25 495 VAL A O 1
ATOM 4004 N N . TYR A 1 496 ? -7.808 6.775 54.609 1.00 75.19 496 TYR A N 1
ATOM 4005 C CA . TYR A 1 496 ? -9.085 6.298 54.069 1.00 75.19 496 TYR A CA 1
ATOM 4006 C C . TYR A 1 496 ? -10.252 7.238 54.366 1.00 75.19 496 TYR A C 1
ATOM 4008 O O . TYR A 1 496 ? -11.105 7.439 53.505 1.00 75.19 496 TYR A O 1
ATOM 4016 N N . ARG A 1 497 ? -10.294 7.872 55.542 1.00 77.44 497 ARG A N 1
ATOM 4017 C CA . ARG A 1 497 ? -11.329 8.854 55.891 1.00 77.44 497 ARG A CA 1
ATOM 4018 C C . ARG A 1 497 ? -11.212 10.137 55.067 1.00 77.44 497 ARG A C 1
ATOM 4020 O O . ARG A 1 497 ? -12.241 10.705 54.706 1.00 77.44 497 ARG A O 1
ATOM 4027 N N . PHE A 1 498 ? -9.994 10.571 54.747 1.00 78.75 498 PHE A N 1
ATOM 4028 C CA . PHE A 1 498 ? -9.726 11.735 53.902 1.00 78.75 498 PHE A CA 1
ATOM 4029 C C . PHE A 1 498 ? -10.198 11.513 52.460 1.00 78.75 498 PHE A C 1
ATOM 4031 O O . PHE A 1 498 ? -10.855 12.381 51.888 1.00 78.75 498 PHE A O 1
ATOM 4038 N N . PHE A 1 499 ? -9.944 10.328 51.897 1.00 72.56 499 PHE A N 1
ATOM 4039 C CA . PHE A 1 499 ? -10.423 9.967 50.558 1.00 72.56 499 PHE A CA 1
ATOM 4040 C C . PHE A 1 499 ? -11.849 9.401 50.542 1.00 72.56 499 PHE A C 1
ATOM 4042 O O . PHE A 1 499 ? -12.411 9.230 49.459 1.00 72.56 499 PHE A O 1
ATOM 4049 N N . ALA A 1 500 ? -12.473 9.157 51.701 1.00 63.09 500 ALA A N 1
ATOM 4050 C CA . ALA A 1 500 ? -13.836 8.632 51.814 1.00 63.09 500 ALA A CA 1
ATOM 4051 C C . ALA A 1 500 ? -14.878 9.415 50.989 1.00 63.09 500 ALA A C 1
ATOM 4053 O O . ALA A 1 500 ? -15.744 8.778 50.403 1.00 63.09 500 ALA A O 1
ATOM 4054 N N . PRO A 1 501 ? -14.846 10.757 50.876 1.00 58.94 501 PRO A N 1
ATOM 4055 C CA . PRO A 1 501 ? -15.788 11.490 50.023 1.00 58.94 501 PRO A CA 1
ATOM 4056 C C . PRO A 1 501 ? -15.589 11.229 48.522 1.00 58.94 501 PRO A C 1
ATOM 4058 O O . PRO A 1 501 ? -16.559 11.241 47.772 1.00 58.94 501 PRO A O 1
ATOM 4061 N N . LEU A 1 502 ? -14.350 10.963 48.093 1.00 55.44 502 LEU A N 1
ATOM 4062 C CA . LEU A 1 502 ? -13.989 10.646 46.704 1.00 55.44 502 LEU A CA 1
ATOM 4063 C C . LEU A 1 502 ? -14.265 9.177 46.346 1.00 55.44 502 LEU A C 1
ATOM 4065 O O . LEU A 1 502 ? -14.418 8.855 45.174 1.00 55.44 502 LEU A O 1
ATOM 4069 N N . SER A 1 503 ? -14.342 8.301 47.351 1.00 51.19 503 SER A N 1
ATOM 4070 C CA . SER A 1 503 ? -14.672 6.875 47.209 1.00 51.19 503 SER A CA 1
ATOM 4071 C C . SER A 1 503 ? -16.161 6.582 47.442 1.00 51.19 503 SER A C 1
ATOM 4073 O O . SER A 1 503 ? -16.726 5.728 46.773 1.00 51.19 503 SER A O 1
ATOM 4075 N N . ARG A 1 504 ? -16.867 7.345 48.290 1.00 42.50 504 ARG A N 1
ATOM 4076 C CA . ARG A 1 504 ? -18.322 7.199 48.524 1.00 42.50 504 ARG A CA 1
ATOM 4077 C C . ARG A 1 504 ? -19.197 7.564 47.317 1.00 42.50 504 ARG A C 1
ATOM 4079 O O . ARG A 1 504 ? -20.337 7.110 47.266 1.00 42.50 504 ARG A O 1
ATOM 4086 N N . SER A 1 505 ? -18.691 8.346 46.360 1.00 41.88 505 SER A N 1
ATOM 4087 C CA . SER A 1 505 ? -19.354 8.612 45.068 1.00 41.88 505 SER A CA 1
ATOM 4088 C C . SER A 1 505 ? -19.083 7.536 44.003 1.00 41.88 505 SER A C 1
ATOM 4090 O O . SER A 1 505 ? -19.660 7.581 42.919 1.00 41.88 505 SER A O 1
ATOM 4092 N N . VAL A 1 506 ? -18.234 6.543 44.301 1.00 43.59 506 VAL A N 1
ATOM 4093 C CA . VAL A 1 506 ? -17.955 5.397 43.416 1.00 43.59 506 VAL A CA 1
ATOM 4094 C C . VAL A 1 506 ? -18.993 4.278 43.600 1.00 43.59 506 VAL A C 1
ATOM 4096 O O . VAL A 1 506 ? -19.297 3.575 42.640 1.00 43.59 506 VAL A O 1
ATOM 4099 N N . ASP A 1 507 ? -19.607 4.174 44.786 1.00 41.59 507 ASP A N 1
ATOM 4100 C CA . ASP A 1 507 ? -20.405 3.002 45.185 1.00 41.59 507 ASP A CA 1
ATOM 4101 C C . ASP A 1 507 ? -21.933 3.137 45.039 1.00 41.59 507 ASP A C 1
ATOM 4103 O O . ASP A 1 507 ? -22.642 2.135 45.127 1.00 41.59 507 ASP A O 1
ATOM 4107 N N . ARG A 1 508 ? -22.495 4.341 44.843 1.00 41.72 508 ARG A N 1
ATOM 4108 C CA . ARG A 1 508 ? -23.968 4.519 44.859 1.00 41.72 508 ARG A CA 1
ATOM 4109 C C . ARG A 1 508 ? -24.640 4.528 43.485 1.00 41.72 508 ARG A C 1
ATOM 4111 O O . ARG A 1 508 ? -25.792 4.111 43.387 1.00 41.72 508 ARG A O 1
ATOM 4118 N N . GLY A 1 509 ? -23.937 4.918 42.426 1.00 42.03 509 GLY A N 1
ATOM 4119 C CA . GLY A 1 509 ? -24.457 4.915 41.056 1.00 42.03 509 GLY A CA 1
ATOM 4120 C C . GLY A 1 509 ? -23.908 3.747 40.239 1.00 42.03 509 GLY A C 1
ATOM 4121 O O . GLY A 1 509 ? -22.993 3.954 39.451 1.00 42.03 509 GLY A O 1
ATOM 4122 N N . GLY A 1 510 ? -24.416 2.523 40.434 1.00 48.62 510 GLY A N 1
ATOM 4123 C CA . GLY A 1 510 ? -23.984 1.385 39.600 1.00 48.62 510 GLY A CA 1
ATOM 4124 C C . GLY A 1 510 ? -24.219 -0.035 40.125 1.00 48.62 510 GLY A C 1
ATOM 4125 O O . GLY A 1 510 ? -23.911 -0.980 39.405 1.00 48.62 510 GLY A O 1
ATOM 4126 N N . VAL A 1 511 ? -24.777 -0.224 41.329 1.00 51.94 511 VAL A N 1
ATOM 4127 C CA . VAL A 1 511 ? -24.919 -1.561 41.956 1.00 51.94 511 VAL A CA 1
ATOM 4128 C C . VAL A 1 511 ? -25.688 -2.564 41.079 1.00 51.94 511 VAL A C 1
ATOM 4130 O O . VAL A 1 511 ? -25.374 -3.749 41.098 1.00 51.94 511 VAL A O 1
ATOM 4133 N N . GLU A 1 512 ? -26.659 -2.120 40.276 1.00 57.97 512 GLU A N 1
ATOM 4134 C CA . GLU A 1 512 ? -27.373 -2.995 39.328 1.00 57.97 512 GLU A CA 1
ATOM 4135 C C . GLU A 1 512 ? -26.568 -3.300 38.054 1.00 57.97 512 GLU A C 1
ATOM 4137 O O . GLU A 1 512 ? -26.704 -4.379 37.481 1.00 57.97 512 GLU A O 1
ATOM 4142 N N . GLU A 1 513 ? -25.712 -2.379 37.601 1.00 58.47 513 GLU A N 1
ATOM 4143 C CA . GLU A 1 513 ? -24.920 -2.554 36.378 1.00 58.47 513 GLU A CA 1
ATOM 4144 C C . GLU A 1 513 ? -23.668 -3.409 36.618 1.00 58.47 513 GLU A C 1
ATOM 4146 O O . GLU A 1 513 ? -23.305 -4.183 35.730 1.00 58.47 513 GLU A O 1
ATOM 4151 N N . GLN A 1 514 ? -23.078 -3.330 37.819 1.00 61.00 514 GLN A N 1
ATOM 4152 C CA . GLN A 1 514 ? -21.943 -4.148 38.278 1.00 61.00 514 GLN A CA 1
ATOM 4153 C C . GLN A 1 514 ? -22.306 -5.620 38.549 1.00 61.00 514 GLN A C 1
ATOM 4155 O O . GLN A 1 514 ? -21.420 -6.445 38.751 1.00 61.00 514 GLN A O 1
ATOM 4160 N N . GLN A 1 515 ? -23.594 -5.982 38.545 1.00 65.12 515 GLN A N 1
ATOM 4161 C CA . GLN A 1 515 ? -24.024 -7.385 38.662 1.00 65.12 515 GLN A CA 1
ATOM 4162 C C . GLN A 1 515 ? -23.783 -8.195 37.380 1.00 65.12 515 GLN A C 1
ATOM 4164 O O . GLN A 1 515 ? -23.868 -9.424 37.403 1.00 65.12 515 GLN A O 1
ATOM 4169 N N . ARG A 1 516 ? -23.515 -7.527 36.251 1.00 80.06 516 ARG A N 1
ATOM 4170 C CA . ARG A 1 516 ? -23.232 -8.181 34.968 1.00 80.06 516 ARG A CA 1
ATOM 4171 C C . ARG A 1 516 ? -21.789 -8.684 34.934 1.00 80.06 516 ARG A C 1
ATOM 4173 O O . ARG A 1 516 ? -20.899 -8.043 35.478 1.00 80.06 516 ARG A O 1
ATOM 4180 N N . GLU A 1 517 ? -21.552 -9.805 34.245 1.00 83.56 517 GLU A N 1
ATOM 4181 C CA . GLU A 1 517 ? -20.195 -10.360 34.077 1.00 83.56 517 GLU A CA 1
ATOM 4182 C C . GLU A 1 517 ? -19.242 -9.354 33.410 1.00 83.56 517 GLU A C 1
ATOM 4184 O O . GLU A 1 517 ? -18.069 -9.290 33.770 1.00 83.56 517 GLU A O 1
ATOM 4189 N N . PHE A 1 518 ? -19.773 -8.554 32.480 1.00 89.75 518 PHE A N 1
ATOM 4190 C CA . PHE A 1 518 ? -19.088 -7.441 31.834 1.00 89.75 518 PHE A CA 1
ATOM 4191 C C . PHE A 1 518 ? -19.974 -6.198 31.864 1.00 89.75 518 PHE A C 1
ATOM 4193 O O . PHE A 1 518 ? -21.188 -6.290 31.648 1.00 89.75 518 PHE A O 1
ATOM 4200 N N . PHE A 1 519 ? -19.375 -5.035 32.109 1.00 88.81 519 PHE A N 1
ATOM 4201 C CA . PHE A 1 519 ? -20.106 -3.775 32.214 1.00 88.81 519 PHE A CA 1
ATOM 4202 C C . PHE A 1 519 ? -19.236 -2.569 31.865 1.00 88.81 519 PHE A C 1
ATOM 4204 O O . PHE A 1 519 ? -18.025 -2.563 32.083 1.00 88.81 519 PHE A O 1
ATOM 4211 N N . ALA A 1 520 ? -19.876 -1.510 31.376 1.00 89.38 520 ALA A N 1
ATOM 4212 C CA . ALA A 1 520 ? -19.279 -0.185 31.318 1.00 89.38 520 ALA A CA 1
ATOM 4213 C C . ALA A 1 520 ? -20.297 0.892 31.701 1.00 89.38 520 ALA A C 1
ATOM 4215 O O . ALA A 1 520 ? -21.461 0.827 31.300 1.00 89.38 520 ALA A O 1
ATOM 4216 N N . TYR A 1 521 ? -19.854 1.888 32.467 1.00 86.50 521 TYR A N 1
ATOM 4217 C CA . TYR A 1 521 ? -20.680 3.028 32.862 1.00 86.50 521 TYR A CA 1
ATOM 4218 C C . TYR A 1 521 ? -19.835 4.263 33.172 1.00 86.50 521 TYR A C 1
ATOM 4220 O O . TYR A 1 521 ? -18.617 4.189 33.348 1.00 86.50 521 TYR A O 1
ATOM 4228 N N . ILE A 1 522 ? -20.496 5.418 33.223 1.00 83.00 522 ILE A N 1
ATOM 4229 C CA . ILE A 1 522 ? -19.889 6.677 33.654 1.00 83.00 522 ILE A CA 1
ATOM 4230 C C . ILE A 1 522 ? -20.371 6.949 35.075 1.00 83.00 522 ILE A C 1
ATOM 4232 O O . ILE A 1 522 ? -21.576 6.987 35.319 1.00 83.00 522 ILE A O 1
ATOM 4236 N N . ASN A 1 523 ? -19.440 7.102 36.013 1.00 74.75 523 ASN A N 1
ATOM 4237 C CA . ASN A 1 523 ? -19.779 7.389 37.404 1.00 74.75 523 ASN A CA 1
ATOM 4238 C C . ASN A 1 523 ? -20.213 8.855 37.597 1.00 74.75 523 ASN A C 1
ATOM 4240 O O . ASN A 1 523 ? -20.118 9.682 36.689 1.00 74.75 523 ASN A O 1
ATOM 4244 N N . GLU A 1 524 ? -20.654 9.199 38.807 1.00 68.12 524 GLU A N 1
ATOM 4245 C CA . GLU A 1 524 ? -21.122 10.553 39.150 1.00 68.12 524 GLU A CA 1
ATOM 4246 C C . GLU A 1 524 ? -20.058 11.643 38.928 1.00 68.12 524 GLU A C 1
ATOM 4248 O O . GLU A 1 524 ? -20.389 12.794 38.654 1.00 68.12 524 GLU A O 1
ATOM 4253 N N . ASN A 1 525 ? -18.777 11.269 38.981 1.00 66.56 525 ASN A N 1
ATOM 4254 C CA . ASN A 1 525 ? -17.644 12.166 38.760 1.00 66.56 525 ASN A CA 1
ATOM 4255 C C . ASN A 1 525 ? -17.292 12.333 37.266 1.00 66.56 525 ASN A C 1
ATOM 4257 O O . ASN A 1 525 ? -16.315 13.003 36.935 1.00 66.56 525 ASN A O 1
ATOM 4261 N N . GLY A 1 526 ? -18.052 11.720 36.351 1.00 70.50 526 GLY A N 1
ATOM 4262 C CA . GLY A 1 526 ? -17.792 11.770 34.910 1.00 70.50 526 GLY A CA 1
ATOM 4263 C C . GLY A 1 526 ? -16.645 10.863 34.452 1.00 70.50 526 GLY A C 1
ATOM 4264 O O . GLY A 1 526 ? -16.117 11.046 33.352 1.00 70.50 526 GLY A O 1
ATOM 4265 N N . HIS A 1 527 ? -16.236 9.895 35.278 1.00 75.75 527 HIS A N 1
ATOM 4266 C CA . HIS A 1 527 ? -15.200 8.921 34.941 1.00 75.75 527 HIS A CA 1
ATOM 4267 C C . HIS A 1 527 ? -15.801 7.660 34.330 1.00 75.75 527 HIS A C 1
ATOM 4269 O O . HIS A 1 527 ? -16.794 7.127 34.822 1.00 75.75 527 HIS A O 1
ATOM 4275 N N . LEU A 1 528 ? -15.138 7.153 33.294 1.00 84.62 528 LEU A N 1
ATOM 4276 C CA . LEU A 1 528 ? -15.458 5.865 32.695 1.00 84.62 528 LEU A CA 1
ATOM 4277 C C . LEU A 1 528 ? -14.924 4.722 33.566 1.00 84.62 528 LEU A C 1
ATOM 4279 O O . LEU A 1 528 ? -13.715 4.622 33.783 1.00 84.62 528 LEU A O 1
ATOM 4283 N N . ILE A 1 529 ? -15.823 3.833 33.976 1.00 85.56 529 ILE A N 1
ATOM 4284 C CA . ILE A 1 529 ? -15.502 2.498 34.478 1.00 85.56 529 ILE A CA 1
ATOM 4285 C C . ILE A 1 529 ? -15.768 1.512 33.338 1.00 85.56 529 ILE A C 1
ATOM 4287 O O . ILE A 1 529 ? -16.900 1.411 32.864 1.00 85.56 529 ILE A O 1
ATOM 4291 N N . ASN A 1 530 ? -14.726 0.818 32.877 1.00 89.69 530 ASN A N 1
ATOM 4292 C CA . ASN A 1 530 ? -14.802 -0.136 31.772 1.00 89.69 530 ASN A CA 1
ATOM 4293 C C . ASN A 1 530 ? -14.282 -1.512 32.210 1.00 89.69 530 ASN A C 1
ATOM 4295 O O . ASN A 1 530 ? -13.085 -1.674 32.417 1.00 89.69 530 ASN A O 1
ATOM 4299 N N . GLU A 1 531 ? -15.179 -2.490 32.290 1.00 89.69 531 GLU A N 1
ATOM 4300 C CA . GLU A 1 531 ? -14.900 -3.929 32.412 1.00 89.69 531 GLU A CA 1
ATOM 4301 C C . GLU A 1 531 ? -15.719 -4.687 31.344 1.00 89.69 531 GLU A C 1
ATOM 4303 O O . GLU A 1 531 ? -16.318 -5.732 31.595 1.00 89.69 531 GLU A O 1
ATOM 4308 N N . GLY A 1 532 ? -15.835 -4.099 30.149 1.00 92.31 532 GLY A N 1
ATOM 4309 C CA . GLY A 1 532 ? -16.648 -4.603 29.046 1.00 92.31 532 GLY A CA 1
ATOM 4310 C C . GLY A 1 532 ? -16.144 -4.115 27.689 1.00 92.31 532 GLY A C 1
ATOM 4311 O O . GLY A 1 532 ? -14.937 -4.031 27.470 1.00 92.31 532 GLY A O 1
ATOM 4312 N N . ILE A 1 533 ? -17.056 -3.821 26.757 1.00 96.50 533 ILE A N 1
ATOM 4313 C CA . ILE A 1 533 ? -16.715 -3.252 25.444 1.00 96.50 533 ILE A CA 1
ATOM 4314 C C . ILE A 1 533 ? -17.220 -1.808 25.389 1.00 96.50 533 ILE A C 1
ATOM 4316 O O . ILE A 1 533 ? -18.421 -1.556 25.501 1.00 96.50 533 ILE A O 1
ATOM 4320 N N . VAL A 1 534 ? -16.305 -0.865 25.172 1.00 95.88 534 VAL A N 1
ATOM 4321 C CA . VAL A 1 534 ? -16.607 0.564 25.002 1.00 95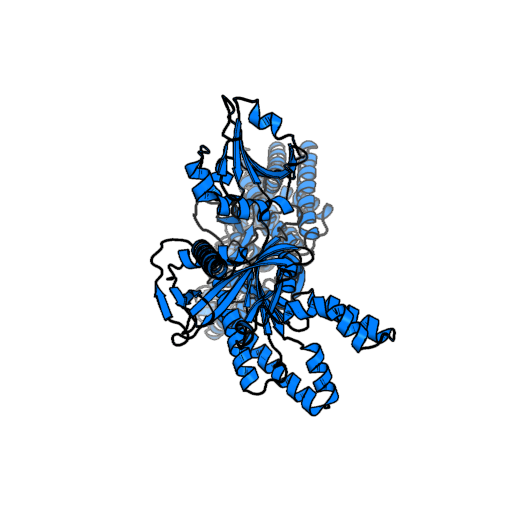.88 534 VAL A CA 1
ATOM 4322 C C . VAL A 1 534 ? -16.225 1.011 23.599 1.00 95.88 534 VAL A C 1
ATOM 4324 O O . VAL A 1 534 ? -15.188 0.614 23.070 1.00 95.88 534 VAL A O 1
ATOM 4327 N N . VAL A 1 535 ? -17.059 1.853 22.997 1.00 96.06 535 VAL A N 1
ATOM 4328 C CA . VAL A 1 535 ? -16.886 2.338 21.624 1.00 96.06 535 VAL A CA 1
ATOM 4329 C C . VAL A 1 535 ? -16.986 3.856 21.552 1.00 96.06 535 VAL A C 1
ATOM 4331 O O . VAL A 1 535 ? -17.799 4.457 22.255 1.00 96.06 535 VAL A O 1
ATOM 4334 N N . SER A 1 536 ? -16.174 4.487 20.705 1.00 94.56 536 SER A N 1
ATOM 4335 C CA . SER A 1 536 ? -16.270 5.932 20.458 1.00 94.56 536 SER A CA 1
ATOM 4336 C C . SER A 1 536 ? -17.416 6.273 19.495 1.00 94.56 536 SER A C 1
ATOM 4338 O O . SER A 1 536 ? -17.789 5.464 18.642 1.00 94.56 536 SER A O 1
ATOM 4340 N N . VAL A 1 537 ? -17.984 7.480 19.591 1.00 93.12 537 VAL A N 1
ATOM 4341 C CA . VAL A 1 537 ? -19.018 7.932 18.638 1.00 93.12 537 VAL A CA 1
ATOM 4342 C C . VAL A 1 537 ? -18.541 7.933 17.177 1.00 93.12 537 VAL A C 1
ATOM 4344 O O . VAL A 1 537 ? -19.288 7.412 16.350 1.00 93.12 537 VAL A O 1
ATOM 4347 N N . PRO A 1 538 ? -17.310 8.364 16.830 1.00 91.25 538 PRO A N 1
ATOM 4348 C CA . PRO A 1 538 ? -16.806 8.229 15.460 1.00 91.25 538 PRO A CA 1
ATOM 4349 C C . PRO A 1 538 ? -16.840 6.788 14.929 1.00 91.25 538 PRO A C 1
ATOM 4351 O O . PRO A 1 538 ? -17.083 6.563 13.747 1.00 91.25 538 PRO A O 1
ATOM 4354 N N . PHE A 1 539 ? -16.636 5.787 15.794 1.00 94.81 539 PHE A N 1
ATOM 4355 C CA . PHE A 1 539 ? -16.803 4.383 15.409 1.00 94.81 539 PHE A CA 1
ATOM 4356 C C . PHE A 1 539 ? -18.267 4.041 15.122 1.00 94.81 539 PHE A C 1
ATOM 4358 O O . PHE A 1 539 ? -18.556 3.357 14.143 1.00 94.81 539 PHE A O 1
ATOM 4365 N N . LEU A 1 540 ? -19.192 4.522 15.956 1.00 94.19 540 LEU A N 1
ATOM 4366 C CA . LEU A 1 540 ? -20.630 4.311 15.778 1.00 94.19 540 LEU A CA 1
ATOM 4367 C C . LEU A 1 540 ? -21.175 4.983 14.515 1.00 94.19 540 LEU A C 1
ATOM 4369 O O . LEU A 1 540 ? -22.061 4.417 13.880 1.00 94.19 540 LEU A O 1
ATOM 4373 N N . GLU A 1 541 ? -20.644 6.144 14.131 1.00 91.25 541 GLU A N 1
ATOM 4374 C CA . GLU A 1 541 ? -20.967 6.806 12.861 1.00 91.25 541 GLU A CA 1
ATOM 4375 C C . GLU A 1 541 ? -20.636 5.901 11.676 1.00 91.25 541 GLU A C 1
ATOM 4377 O O . GLU A 1 541 ? -21.503 5.599 10.859 1.00 91.25 541 GLU A O 1
ATOM 4382 N N . GLN A 1 542 ? -19.402 5.398 11.625 1.00 90.00 542 GLN A N 1
ATOM 4383 C CA . GLN A 1 542 ? -18.972 4.511 10.548 1.00 90.00 542 GLN A CA 1
ATOM 4384 C C . GLN A 1 542 ? -19.712 3.169 10.555 1.00 90.00 542 GLN A C 1
ATOM 4386 O O . GLN A 1 542 ? -20.122 2.677 9.506 1.00 90.00 542 GLN A O 1
ATOM 4391 N N . LEU A 1 543 ? -19.940 2.592 11.738 1.00 92.88 543 LEU A N 1
ATOM 4392 C CA . LEU A 1 543 ? -20.737 1.376 11.884 1.00 92.88 543 LEU A CA 1
ATOM 4393 C C . LEU A 1 543 ? -22.172 1.589 11.383 1.00 92.88 543 LEU A C 1
ATOM 4395 O O . LEU A 1 543 ? -22.731 0.715 10.728 1.00 92.88 543 LEU A O 1
ATOM 4399 N N . SER A 1 544 ? -22.762 2.751 11.666 1.00 91.44 544 SER A N 1
ATOM 4400 C CA . SER A 1 544 ? -24.093 3.114 11.188 1.00 91.44 544 SER A CA 1
ATOM 4401 C C . SER A 1 544 ? -24.153 3.187 9.661 1.00 91.44 544 SER A C 1
ATOM 4403 O O . SER A 1 544 ? -25.150 2.759 9.075 1.00 91.44 544 SER A O 1
ATOM 4405 N N . THR A 1 545 ? -23.107 3.713 9.020 1.00 88.19 545 THR A N 1
ATOM 4406 C CA . THR A 1 545 ? -22.979 3.721 7.557 1.00 88.19 545 THR A CA 1
ATOM 4407 C C . THR A 1 545 ? -22.894 2.296 7.015 1.00 88.19 545 THR A C 1
ATOM 4409 O O . THR A 1 545 ? -23.719 1.924 6.186 1.00 88.19 545 THR A O 1
ATOM 4412 N N . GLU A 1 546 ? -22.002 1.458 7.558 1.00 88.44 546 GLU A N 1
ATOM 4413 C CA . GLU A 1 546 ? -21.843 0.064 7.108 1.00 88.44 546 GLU A CA 1
ATOM 4414 C C . GLU A 1 546 ? -23.127 -0.767 7.263 1.00 88.44 546 GLU A C 1
ATOM 4416 O O . GLU A 1 546 ? -23.479 -1.528 6.370 1.00 88.44 546 GLU A O 1
ATOM 4421 N N . ILE A 1 547 ? -23.856 -0.615 8.374 1.00 88.31 547 ILE A N 1
ATOM 4422 C CA . ILE A 1 547 ? -25.138 -1.307 8.606 1.00 88.31 547 ILE A CA 1
ATOM 4423 C C . ILE A 1 547 ? -26.172 -0.921 7.544 1.00 88.31 547 ILE A C 1
ATOM 4425 O O . ILE A 1 547 ? -26.944 -1.771 7.093 1.00 88.31 547 ILE A O 1
ATOM 4429 N N . THR A 1 548 ? -26.185 0.355 7.153 1.00 85.81 548 THR A N 1
ATOM 4430 C CA . THR A 1 548 ? -27.101 0.876 6.133 1.00 85.81 548 THR A CA 1
ATOM 4431 C C . THR A 1 548 ? -26.733 0.338 4.750 1.00 85.81 548 THR A C 1
ATOM 4433 O O . THR A 1 548 ? -27.611 -0.118 4.020 1.00 85.81 548 THR A O 1
ATOM 4436 N N . GLU A 1 549 ? -25.442 0.338 4.409 1.00 83.31 549 GLU A N 1
ATOM 4437 C CA . GLU A 1 549 ? -24.915 -0.196 3.145 1.00 83.31 549 GLU A CA 1
ATOM 4438 C C . GLU A 1 549 ? -25.147 -1.708 3.008 1.00 83.31 549 GLU A C 1
ATOM 4440 O O . GLU A 1 549 ? -25.573 -2.176 1.952 1.00 83.31 549 GLU A O 1
ATOM 4445 N N . ASP A 1 550 ? -24.949 -2.466 4.089 1.00 83.19 550 ASP A N 1
ATOM 4446 C CA . ASP A 1 550 ? -25.170 -3.916 4.132 1.00 83.19 550 ASP A CA 1
ATOM 4447 C C . ASP A 1 550 ? -26.662 -4.297 4.280 1.00 83.19 550 ASP A C 1
ATOM 4449 O O . ASP A 1 550 ? -26.991 -5.480 4.400 1.00 83.19 550 ASP A O 1
ATOM 4453 N N . ALA A 1 551 ? -27.574 -3.315 4.295 1.00 84.62 551 ALA A N 1
ATOM 4454 C CA . ALA A 1 551 ? -29.016 -3.495 4.485 1.00 84.62 551 ALA A CA 1
ATOM 4455 C C . ALA A 1 551 ? -29.377 -4.349 5.723 1.00 84.62 551 ALA A C 1
ATOM 4457 O O . ALA A 1 551 ? -30.327 -5.143 5.711 1.00 84.62 551 ALA A O 1
ATOM 4458 N N . GLN A 1 552 ? -28.612 -4.201 6.808 1.00 86.81 552 GLN A N 1
ATOM 4459 C CA . GLN A 1 552 ? -28.846 -4.934 8.047 1.00 86.81 552 GLN A CA 1
ATOM 4460 C C . GLN A 1 552 ? -30.017 -4.338 8.833 1.00 86.81 552 GLN A C 1
ATOM 4462 O O . GLN A 1 552 ? -30.150 -3.126 8.989 1.00 86.81 552 GLN A O 1
ATOM 4467 N N . LYS A 1 553 ? -30.873 -5.212 9.376 1.00 90.19 553 LYS A N 1
ATOM 4468 C CA . LYS A 1 553 ? -31.998 -4.792 10.219 1.00 90.19 553 LYS A CA 1
ATOM 4469 C C . LYS A 1 553 ? -31.523 -4.399 11.615 1.00 90.19 553 LYS A C 1
ATOM 4471 O O . LYS A 1 553 ? -30.756 -5.135 12.239 1.00 90.19 553 LYS A O 1
ATOM 4476 N N . VAL A 1 554 ? -32.062 -3.289 12.115 1.00 92.69 554 VAL A N 1
ATOM 4477 C CA . VAL A 1 554 ? -31.855 -2.816 13.486 1.00 92.69 554 VAL A CA 1
ATOM 4478 C C . VAL A 1 554 ? -33.008 -3.282 14.375 1.00 92.69 554 VAL A C 1
ATOM 4480 O O . VAL A 1 554 ? -34.182 -3.224 14.003 1.00 92.69 554 VAL A O 1
ATOM 4483 N N . TYR A 1 555 ? -32.663 -3.741 15.571 1.00 93.62 555 TYR A N 1
ATOM 4484 C CA . TYR A 1 555 ? -33.580 -4.232 16.587 1.00 93.62 555 TYR A CA 1
ATOM 4485 C C . TYR A 1 555 ? -33.435 -3.407 17.860 1.00 93.62 555 TYR A C 1
ATOM 4487 O O . TYR A 1 555 ? -32.329 -3.050 18.268 1.00 93.62 555 TYR A O 1
ATOM 4495 N N . ARG A 1 556 ? -34.559 -3.152 18.522 1.00 94.12 556 ARG A N 1
ATOM 4496 C CA . ARG A 1 556 ? -34.626 -2.640 19.885 1.00 94.12 556 ARG A CA 1
ATOM 4497 C C . ARG A 1 556 ? -34.716 -3.825 20.840 1.00 94.12 556 ARG A C 1
ATOM 4499 O O . ARG A 1 556 ? -35.644 -4.630 20.749 1.00 94.12 556 ARG A O 1
ATOM 4506 N N . LEU A 1 557 ? -33.743 -3.902 21.741 1.00 93.38 557 LEU A N 1
ATOM 4507 C CA . LEU A 1 557 ? -33.483 -5.020 22.644 1.00 93.38 557 LEU A CA 1
ATOM 4508 C C . LEU A 1 557 ? -33.699 -4.544 24.082 1.00 93.38 557 LEU A C 1
ATOM 4510 O O . LEU A 1 557 ? -32.918 -3.741 24.600 1.00 93.38 557 LEU A O 1
ATOM 4514 N N . ARG A 1 558 ? -34.774 -4.996 24.730 1.00 91.12 558 ARG A N 1
ATOM 4515 C CA . ARG A 1 558 ? -35.077 -4.623 26.119 1.00 91.12 558 ARG A CA 1
ATOM 4516 C C . ARG A 1 558 ? -34.617 -5.718 27.068 1.00 91.12 558 ARG A C 1
ATOM 4518 O O . ARG A 1 558 ? -35.078 -6.849 26.985 1.00 91.12 558 ARG A O 1
ATOM 4525 N N . THR A 1 559 ? -33.726 -5.355 27.979 1.00 88.25 559 THR A N 1
ATOM 4526 C CA . THR A 1 559 ? -33.232 -6.221 29.058 1.00 88.25 559 THR A CA 1
ATOM 4527 C C . THR A 1 559 ? -33.740 -5.714 30.407 1.00 88.25 559 THR A C 1
ATOM 4529 O O . THR A 1 559 ? -34.322 -4.632 30.495 1.00 88.25 559 THR A O 1
ATOM 4532 N N . LYS A 1 560 ? -33.461 -6.457 31.484 1.00 83.00 560 LYS A N 1
ATOM 4533 C CA . LYS A 1 560 ? -33.781 -6.031 32.858 1.00 83.00 560 LYS A CA 1
ATOM 4534 C C . LYS A 1 560 ? -33.048 -4.752 33.286 1.00 83.00 560 LYS A C 1
ATOM 4536 O O . LYS A 1 560 ? -33.530 -4.056 34.168 1.00 83.00 560 LYS A O 1
ATOM 4541 N N . TRP A 1 561 ? -31.910 -4.440 32.661 1.00 79.50 561 TRP A N 1
ATOM 4542 C CA . TRP A 1 561 ? -31.023 -3.343 33.074 1.00 79.50 561 TRP A CA 1
ATOM 4543 C C . TRP A 1 561 ? -31.054 -2.141 32.117 1.00 79.50 561 TRP A C 1
ATOM 4545 O O . TRP A 1 561 ? -30.769 -1.005 32.498 1.00 79.50 561 TRP A O 1
ATOM 4555 N N . SER A 1 562 ? -31.350 -2.361 30.832 1.00 85.00 562 SER A N 1
ATOM 4556 C CA . SER A 1 562 ? -31.416 -1.278 29.843 1.00 85.00 562 SER A CA 1
ATOM 4557 C C . SER A 1 562 ? -32.121 -1.647 28.549 1.00 85.00 562 SER A C 1
ATOM 4559 O O . SER A 1 562 ? -32.351 -2.816 28.238 1.00 85.00 562 SER A O 1
ATOM 4561 N N . VAL A 1 563 ? -32.412 -0.603 27.775 1.00 89.25 563 VAL A N 1
ATOM 4562 C CA . VAL A 1 563 ? -32.805 -0.699 26.372 1.00 89.25 563 VAL A CA 1
ATOM 4563 C C . VAL A 1 563 ? -31.566 -0.460 25.518 1.00 89.25 563 VAL A C 1
ATOM 4565 O O . VAL A 1 563 ? -30.869 0.537 25.703 1.00 89.25 563 VAL A O 1
ATOM 4568 N N . TYR A 1 564 ? -31.310 -1.380 24.599 1.00 93.19 564 TYR A N 1
ATOM 4569 C CA . TYR A 1 564 ? -30.230 -1.307 23.626 1.00 93.19 564 TYR A CA 1
ATOM 4570 C C . TYR A 1 564 ? -30.808 -1.271 22.214 1.00 93.19 564 TYR A C 1
ATOM 4572 O O . TYR A 1 564 ? -31.922 -1.746 21.970 1.00 93.19 564 TYR A O 1
ATOM 4580 N N . LEU A 1 565 ? -30.025 -0.752 21.276 1.00 94.69 565 LEU A N 1
ATOM 4581 C CA . LEU A 1 565 ? -30.262 -0.921 19.848 1.00 94.69 565 LEU A CA 1
ATOM 4582 C C . LEU A 1 565 ? -29.143 -1.763 19.261 1.00 94.69 565 LEU A C 1
ATOM 4584 O O . LEU A 1 565 ? -27.984 -1.594 19.627 1.00 94.69 565 LEU A O 1
ATOM 4588 N N . GLY A 1 566 ? -29.474 -2.680 18.367 1.00 92.62 566 GLY A N 1
ATOM 4589 C CA . GLY A 1 566 ? -28.497 -3.637 17.884 1.00 92.62 566 GLY A CA 1
ATOM 4590 C C . GLY A 1 566 ? -28.887 -4.316 16.592 1.00 92.62 566 GLY A C 1
ATOM 4591 O O . GLY A 1 566 ? -29.946 -4.064 16.027 1.00 92.62 566 GLY A O 1
ATOM 4592 N N . PHE A 1 567 ? -28.023 -5.208 16.137 1.00 93.56 567 PHE A N 1
ATOM 4593 C CA . PHE A 1 567 ? -28.223 -6.014 14.938 1.00 93.56 567 PHE A CA 1
ATOM 4594 C C . PHE A 1 567 ? -27.775 -7.453 15.200 1.00 93.56 567 PHE A C 1
ATOM 4596 O O . PHE A 1 567 ? -27.099 -7.742 16.192 1.00 93.56 567 PHE A O 1
ATOM 4603 N N . ALA A 1 568 ? -28.199 -8.375 14.338 1.00 91.00 568 ALA A N 1
ATOM 4604 C CA . ALA A 1 568 ? -27.891 -9.792 14.496 1.00 91.00 568 ALA A CA 1
ATOM 4605 C C . ALA A 1 568 ? -26.378 -10.049 14.365 1.00 91.00 568 ALA A C 1
ATOM 4607 O O . ALA A 1 568 ? -25.734 -9.563 13.436 1.00 91.00 568 ALA A O 1
ATOM 4608 N N . SER A 1 569 ? -25.815 -10.833 15.287 1.00 88.25 569 SER A N 1
ATOM 4609 C CA . SER A 1 569 ? -24.390 -11.177 15.324 1.00 88.25 569 SER A CA 1
ATOM 4610 C C . SER A 1 569 ? -24.170 -12.547 15.973 1.00 88.25 569 SER A C 1
ATOM 4612 O O . SER A 1 569 ? -24.576 -12.758 17.117 1.00 88.25 569 SER A O 1
ATOM 4614 N N . ASN A 1 570 ? -23.529 -13.476 15.251 1.00 79.25 570 ASN A N 1
ATOM 4615 C CA . ASN A 1 570 ? -23.084 -14.795 15.734 1.00 79.25 570 ASN A CA 1
ATOM 4616 C C . ASN A 1 570 ? -24.100 -15.531 16.633 1.00 79.25 570 ASN A C 1
ATOM 4618 O O . ASN A 1 570 ? -23.825 -15.845 17.787 1.00 79.25 570 ASN A O 1
ATOM 4622 N N . GLY A 1 571 ? -25.305 -15.791 16.113 1.00 81.69 571 GLY A N 1
ATOM 4623 C CA . GLY A 1 571 ? -26.348 -16.526 16.849 1.00 81.69 571 GLY A CA 1
ATOM 4624 C C . GLY A 1 571 ? -27.040 -15.738 17.973 1.00 81.69 571 GLY A C 1
ATOM 4625 O O . GLY A 1 571 ? -27.876 -16.301 18.675 1.00 81.69 571 GLY A O 1
ATOM 4626 N N . GLY A 1 572 ? -26.732 -14.448 18.123 1.00 91.69 572 GLY A N 1
ATOM 4627 C CA . GLY A 1 572 ? -27.369 -13.513 19.050 1.00 91.69 572 GLY A CA 1
ATOM 4628 C C . GLY A 1 572 ? -27.431 -12.100 18.467 1.00 91.69 572 GLY A C 1
ATOM 4629 O O . GLY A 1 572 ? -27.579 -11.927 17.253 1.00 91.69 572 GLY A O 1
ATOM 4630 N N . TYR A 1 573 ? -27.308 -11.087 19.324 1.00 93.88 573 TYR A N 1
ATOM 4631 C CA . TYR A 1 573 ? -27.390 -9.677 18.942 1.00 93.88 573 TYR A CA 1
ATOM 4632 C C . TYR A 1 573 ? -26.226 -8.866 19.511 1.00 93.88 573 TYR A C 1
ATOM 4634 O O . TYR A 1 573 ? -25.918 -8.954 20.699 1.00 93.88 573 TYR A O 1
ATOM 4642 N N . ALA A 1 574 ? -25.612 -8.033 18.670 1.00 95.12 574 ALA A N 1
ATOM 4643 C CA . ALA A 1 574 ? -24.693 -6.987 19.106 1.00 95.12 574 ALA A CA 1
ATOM 4644 C C . ALA A 1 574 ? -25.519 -5.773 19.552 1.00 95.12 574 ALA A C 1
ATOM 4646 O O . ALA A 1 574 ? -26.086 -5.072 18.716 1.00 95.12 574 ALA A O 1
ATOM 4647 N N . ALA A 1 575 ? -25.628 -5.564 20.860 1.00 94.50 575 ALA A N 1
ATOM 4648 C CA . ALA A 1 575 ? -26.489 -4.578 21.496 1.00 94.50 575 ALA A CA 1
ATOM 4649 C C . ALA A 1 575 ? -25.678 -3.359 21.953 1.00 94.50 575 ALA A C 1
ATOM 4651 O O . ALA A 1 575 ? -24.666 -3.498 22.634 1.00 94.50 575 ALA A O 1
ATOM 4652 N N . ILE A 1 576 ? -26.120 -2.157 21.587 1.00 96.12 576 ILE A N 1
ATOM 4653 C CA . ILE A 1 576 ? -25.379 -0.906 21.766 1.00 96.12 576 ILE A CA 1
ATOM 4654 C C . ILE A 1 576 ? -26.248 0.110 22.510 1.00 96.12 576 ILE A C 1
ATOM 4656 O O . ILE A 1 576 ? -27.447 0.234 22.245 1.00 96.12 576 ILE A O 1
ATOM 4660 N N . ARG A 1 577 ? -25.647 0.854 23.444 1.00 93.62 577 ARG A N 1
ATOM 4661 C CA . ARG A 1 577 ? -26.264 2.032 24.080 1.00 93.62 577 ARG A CA 1
ATOM 4662 C C . ARG A 1 577 ? -25.246 3.154 24.254 1.00 93.62 577 ARG A C 1
ATOM 4664 O O . ARG A 1 577 ? -24.072 2.887 24.481 1.00 93.62 577 ARG A O 1
ATOM 4671 N N . LEU A 1 578 ? -25.689 4.410 24.197 1.00 92.69 578 LEU A N 1
ATOM 4672 C CA . LEU A 1 578 ? -24.834 5.558 24.526 1.00 92.69 578 LEU A CA 1
ATOM 4673 C C . LEU A 1 578 ? -24.749 5.736 26.045 1.00 92.69 578 LEU A C 1
ATOM 4675 O O . LEU A 1 578 ? -25.783 5.776 26.715 1.00 92.69 578 LEU A O 1
ATOM 4679 N N . LEU A 1 579 ? -23.532 5.881 26.571 1.00 88.25 579 LEU A N 1
ATOM 4680 C CA . LEU A 1 579 ? -23.295 6.113 27.999 1.00 88.25 579 LEU A CA 1
ATOM 4681 C C . LEU A 1 579 ? -23.286 7.608 28.330 1.00 88.25 579 LEU A C 1
ATOM 4683 O O . LEU A 1 579 ? -23.938 8.040 29.277 1.00 88.25 579 LEU A O 1
ATOM 4687 N N . GLY A 1 580 ? -22.566 8.409 27.544 1.00 85.12 580 GLY A N 1
ATOM 4688 C CA . GLY A 1 580 ? -22.367 9.826 27.833 1.00 85.12 580 GLY A CA 1
ATOM 4689 C C . GLY A 1 580 ? -21.015 10.349 27.383 1.00 85.12 580 GLY A C 1
ATOM 4690 O O . GLY A 1 580 ? -20.265 9.651 26.705 1.00 85.12 580 GLY A O 1
ATOM 4691 N N . ALA A 1 581 ? -20.723 11.591 27.768 1.00 85.12 581 ALA A N 1
ATOM 4692 C CA . ALA A 1 581 ? -19.425 12.206 27.539 1.00 85.12 581 ALA A CA 1
ATOM 4693 C C . ALA A 1 581 ? -18.483 11.919 28.717 1.00 85.12 581 ALA A C 1
ATOM 4695 O O . ALA A 1 581 ? -18.852 12.130 29.871 1.00 85.12 581 ALA A O 1
ATOM 4696 N N . VAL A 1 582 ? -17.267 11.470 28.416 1.00 82.44 582 VAL A N 1
ATOM 4697 C CA . VAL A 1 582 ? -16.172 11.261 29.368 1.00 82.44 582 VAL A CA 1
ATOM 4698 C C . VAL A 1 582 ? -15.036 12.238 29.063 1.00 82.44 582 VAL A C 1
ATOM 4700 O O . VAL A 1 582 ? -14.708 12.494 27.904 1.00 82.44 582 VAL A O 1
ATOM 4703 N N . SER A 1 583 ? -14.414 12.786 30.107 1.00 75.88 583 SER A N 1
ATOM 4704 C CA . SER A 1 583 ? -13.167 13.547 29.978 1.00 75.88 583 SER A CA 1
ATOM 4705 C C . SER A 1 583 ? -11.974 12.587 30.000 1.00 75.88 583 SER A C 1
ATOM 4707 O O . SER A 1 583 ? -11.710 11.936 31.012 1.00 75.88 583 SER A O 1
ATOM 4709 N N . LEU A 1 584 ? -11.253 12.464 28.882 1.00 75.75 584 LEU A N 1
ATOM 4710 C CA . LEU A 1 584 ? -10.104 11.561 28.761 1.00 75.75 584 LEU A CA 1
ATOM 4711 C C . LEU A 1 584 ? -8.799 12.361 28.754 1.00 75.75 584 LEU A C 1
ATOM 4713 O O . LEU A 1 584 ? -8.585 13.208 27.902 1.00 75.75 584 LEU A O 1
ATOM 4717 N N . LYS A 1 585 ? -7.866 12.071 29.666 1.00 69.62 585 LYS A N 1
ATOM 4718 C CA . LYS A 1 585 ? -6.587 12.805 29.779 1.00 69.62 585 LYS A CA 1
ATOM 4719 C C . LYS A 1 585 ? -5.814 12.861 28.450 1.00 69.62 585 LYS A C 1
ATOM 4721 O O . LYS A 1 585 ? -5.391 11.824 27.935 1.00 69.62 585 LYS A O 1
ATOM 4726 N N . GLY A 1 586 ? -5.547 14.078 27.971 1.00 67.50 586 GLY A N 1
ATOM 4727 C CA . GLY A 1 586 ? -4.863 14.344 26.696 1.00 67.50 586 GLY A CA 1
ATOM 4728 C C . GLY A 1 586 ? -5.793 14.369 25.477 1.00 67.50 586 GLY A C 1
ATOM 4729 O O . GLY A 1 586 ? -5.320 14.560 24.361 1.00 67.50 586 GLY A O 1
ATOM 4730 N N . LEU A 1 587 ? -7.093 14.184 25.696 1.00 68.25 587 LEU A N 1
ATOM 4731 C CA . LEU A 1 587 ? -8.173 14.298 24.726 1.00 68.25 587 LEU A CA 1
ATOM 4732 C C . LEU A 1 587 ? -9.256 15.219 25.323 1.00 68.25 587 LEU A C 1
ATOM 4734 O O . LEU A 1 587 ? -9.268 15.496 26.521 1.00 68.25 587 LEU A O 1
ATOM 4738 N N . GLY A 1 588 ? -10.133 15.761 24.481 1.00 71.25 588 GLY A N 1
ATOM 4739 C CA . GLY A 1 588 ? -11.283 16.536 24.953 1.00 71.25 588 GLY A CA 1
ATOM 4740 C C . GLY A 1 588 ? -12.356 15.659 25.610 1.00 71.25 588 GLY A C 1
ATOM 4741 O O . GLY A 1 588 ? -12.156 14.467 25.852 1.00 71.25 588 GLY A O 1
ATOM 4742 N N . LEU A 1 589 ? -13.526 16.252 25.848 1.00 79.94 589 LEU A N 1
ATOM 4743 C CA . LEU A 1 589 ? -14.746 15.497 26.137 1.00 79.94 589 LEU A CA 1
ATOM 4744 C C . LEU A 1 589 ? -15.084 14.610 24.932 1.00 79.94 589 LEU A C 1
ATOM 4746 O O . LEU A 1 589 ? -15.232 15.113 23.821 1.00 79.94 589 LEU A O 1
ATOM 4750 N N . GLN A 1 590 ? -15.185 13.303 25.161 1.00 83.94 590 GLN A N 1
ATOM 4751 C CA . GLN A 1 590 ? -15.516 12.309 24.142 1.00 83.94 590 GLN A CA 1
ATOM 4752 C C . GLN A 1 590 ? -16.807 11.602 24.516 1.00 83.94 590 GLN A C 1
ATOM 4754 O O . GLN A 1 590 ? -16.951 11.116 25.636 1.00 83.94 590 GLN A O 1
ATOM 4759 N N . GLU A 1 591 ? -17.745 11.536 23.581 1.00 89.38 591 GLU A N 1
ATOM 4760 C CA . GLU A 1 591 ? -18.962 10.757 23.756 1.00 89.38 591 GLU A CA 1
ATOM 4761 C C . GLU A 1 591 ? -18.708 9.289 23.403 1.00 89.38 591 GLU A C 1
ATOM 4763 O O . GLU A 1 591 ? -18.042 8.971 22.412 1.00 89.38 591 GLU A O 1
ATOM 4768 N N . ILE A 1 592 ? -19.217 8.391 24.245 1.00 93.50 592 ILE A N 1
ATOM 4769 C CA . ILE A 1 592 ? -18.944 6.955 24.163 1.00 93.50 592 ILE A CA 1
ATOM 4770 C C . ILE A 1 592 ? -20.216 6.120 24.316 1.00 93.50 592 ILE A C 1
ATOM 4772 O O . ILE A 1 592 ? -21.199 6.528 24.947 1.00 93.50 592 ILE A O 1
ATOM 4776 N N . GLY A 1 593 ? -20.170 4.916 23.755 1.00 93.56 593 GLY A N 1
ATOM 4777 C CA . GLY A 1 593 ? -21.180 3.879 23.914 1.00 93.56 593 GLY A CA 1
ATOM 4778 C C . GLY A 1 593 ? -20.628 2.618 24.569 1.00 93.56 593 GLY A C 1
ATOM 4779 O O . GLY A 1 593 ? -19.428 2.357 24.547 1.00 93.56 593 GLY A O 1
ATOM 4780 N N . GLU A 1 594 ? -21.528 1.827 25.134 1.00 94.69 594 GLU A N 1
ATOM 4781 C CA . GLU A 1 594 ? -21.275 0.460 25.581 1.00 94.69 594 GLU A CA 1
ATOM 4782 C C . GLU A 1 594 ? -21.820 -0.513 24.539 1.00 94.69 594 GLU A C 1
ATOM 4784 O O . GLU A 1 594 ? -22.898 -0.292 23.975 1.00 94.69 594 GLU A O 1
ATOM 4789 N N . VAL A 1 595 ? -21.088 -1.603 24.330 1.00 96.00 595 VAL A N 1
ATOM 4790 C CA . VAL A 1 595 ? -21.520 -2.744 23.526 1.00 96.00 595 VAL A CA 1
ATOM 4791 C C . VAL A 1 595 ? -21.620 -3.970 24.420 1.00 96.00 595 VAL A C 1
ATOM 4793 O O . VAL A 1 595 ? -20.732 -4.252 25.224 1.00 96.00 595 VAL A O 1
ATOM 4796 N N . VAL A 1 596 ? -22.696 -4.723 24.240 1.00 94.19 596 VAL A N 1
ATOM 4797 C CA . VAL A 1 596 ? -22.957 -5.985 24.925 1.00 94.19 596 VAL A CA 1
ATOM 4798 C C . VAL A 1 596 ? -23.427 -6.991 23.886 1.00 94.19 596 VAL A C 1
ATOM 4800 O O . VAL A 1 596 ? -24.166 -6.639 22.967 1.00 94.19 596 VAL A O 1
ATOM 4803 N N . TRP A 1 597 ? -23.021 -8.248 24.010 1.00 94.25 597 TRP A N 1
ATOM 4804 C CA . TRP A 1 597 ? -23.643 -9.311 23.230 1.00 94.25 597 TRP A CA 1
ATOM 4805 C C . TRP A 1 597 ? -24.770 -9.949 24.030 1.00 94.25 597 TRP A C 1
ATOM 4807 O O . TRP A 1 597 ? -24.575 -10.296 25.193 1.00 94.25 597 TRP A O 1
ATOM 4817 N N . LEU A 1 598 ? -25.934 -10.089 23.399 1.00 92.00 598 LEU A N 1
ATOM 4818 C CA . LEU A 1 598 ? -27.130 -10.649 24.016 1.00 92.00 598 LEU A CA 1
ATOM 4819 C C . LEU A 1 598 ? -27.561 -11.908 23.277 1.00 92.00 598 LEU A C 1
ATOM 4821 O O . LEU A 1 598 ? -27.678 -11.916 22.044 1.00 92.00 598 LEU A O 1
ATOM 4825 N N . ARG A 1 599 ? -27.858 -12.958 24.039 1.00 90.12 599 ARG A N 1
ATOM 4826 C CA . ARG A 1 599 ? -28.537 -14.133 23.494 1.00 90.12 599 ARG A CA 1
ATOM 4827 C C . ARG A 1 599 ? -29.998 -13.802 23.174 1.00 90.12 599 ARG A C 1
ATOM 4829 O O . ARG A 1 599 ? -30.573 -12.904 23.793 1.00 90.12 599 ARG A O 1
ATOM 4836 N N . PRO A 1 600 ? -30.638 -14.523 22.238 1.00 87.44 600 PRO A N 1
ATOM 4837 C CA . PRO A 1 600 ? -32.037 -14.275 21.892 1.00 87.44 600 PRO A CA 1
ATOM 4838 C C . PRO A 1 600 ? -33.023 -14.395 23.067 1.00 87.44 600 PRO A C 1
ATOM 4840 O O . PRO A 1 600 ? -34.096 -13.806 23.009 1.00 87.44 600 PRO A O 1
ATOM 4843 N N . ASP A 1 601 ? -32.678 -15.145 24.116 1.00 88.25 601 ASP A N 1
ATOM 4844 C CA . ASP A 1 601 ? -33.475 -15.356 25.331 1.00 88.25 601 ASP A CA 1
ATOM 4845 C C . ASP A 1 601 ? -33.219 -14.321 26.444 1.00 88.25 601 ASP A C 1
ATOM 4847 O O . ASP A 1 601 ? -33.963 -14.269 27.422 1.00 88.25 601 ASP A O 1
ATOM 4851 N N . GLU A 1 602 ? -32.200 -13.468 26.303 1.00 85.81 602 GLU A N 1
ATOM 4852 C CA . GLU A 1 602 ? -31.807 -12.479 27.320 1.00 85.81 602 GLU A CA 1
ATOM 4853 C C . GLU A 1 602 ? -32.520 -11.124 27.172 1.00 85.81 602 GLU A C 1
ATOM 4855 O O . GLU A 1 602 ? -32.426 -10.272 28.063 1.00 85.81 602 GLU A O 1
ATOM 4860 N N . ALA A 1 603 ? -33.237 -10.906 26.065 1.00 88.38 603 ALA A N 1
ATOM 4861 C CA . ALA A 1 603 ? -33.903 -9.644 25.766 1.00 88.38 603 ALA A CA 1
ATOM 4862 C C . ALA A 1 603 ? -35.254 -9.832 25.069 1.00 88.38 603 ALA A C 1
ATOM 4864 O O . ALA A 1 603 ? -35.444 -10.740 24.265 1.00 88.38 603 ALA A O 1
ATOM 4865 N N . GLU A 1 604 ? -36.174 -8.900 25.306 1.00 90.44 604 GLU A N 1
ATOM 4866 C CA . GLU A 1 604 ? -37.348 -8.730 24.452 1.00 90.44 604 GLU A CA 1
ATOM 4867 C C . GLU A 1 604 ? -36.929 -7.993 23.174 1.00 90.44 604 GLU A C 1
ATOM 4869 O O . GLU A 1 604 ? -36.403 -6.874 23.226 1.00 90.44 604 GLU A O 1
ATOM 4874 N N . ILE A 1 605 ? -37.154 -8.631 22.027 1.00 92.12 605 ILE A N 1
ATOM 4875 C CA . ILE A 1 605 ? -36.663 -8.177 20.725 1.00 92.12 605 ILE A CA 1
ATOM 4876 C C . ILE A 1 605 ? -37.819 -7.569 19.932 1.00 92.12 605 ILE A C 1
ATOM 4878 O O . ILE A 1 605 ? -38.844 -8.211 19.711 1.00 92.12 605 ILE A O 1
ATOM 4882 N N . SER A 1 606 ? -37.637 -6.341 19.453 1.00 91.69 606 SER A N 1
ATOM 4883 C CA . SER A 1 606 ? -38.573 -5.672 18.542 1.00 91.69 606 SER A CA 1
ATOM 4884 C C . SER A 1 606 ? -37.824 -5.058 17.365 1.00 91.69 606 SER A C 1
ATOM 4886 O O . SER A 1 606 ? -36.729 -4.531 17.539 1.00 91.69 606 SER A O 1
ATOM 4888 N N . VAL A 1 607 ? -38.381 -5.144 16.158 1.00 89.44 607 VAL A N 1
ATOM 4889 C CA . VAL A 1 607 ? -37.780 -4.526 14.965 1.00 89.44 607 VAL A CA 1
ATOM 4890 C C . VAL A 1 607 ? -37.977 -3.012 15.030 1.00 89.44 607 VAL A C 1
ATOM 4892 O O . VAL A 1 607 ? -39.025 -2.541 15.474 1.00 89.44 607 VAL A O 1
ATOM 4895 N N . VAL A 1 608 ? -36.963 -2.250 14.621 1.00 88.50 608 VAL A N 1
ATOM 4896 C CA . VAL A 1 608 ? -37.080 -0.799 14.449 1.00 88.50 608 VAL A CA 1
ATOM 4897 C C . VAL A 1 608 ? -37.376 -0.515 12.981 1.00 88.50 608 VAL A C 1
ATOM 4899 O O . VAL A 1 608 ? -36.502 -0.672 12.135 1.00 88.50 608 VAL A O 1
ATOM 4902 N N . ASP A 1 609 ? -38.607 -0.095 12.689 1.00 80.12 609 ASP A N 1
ATOM 4903 C CA . ASP A 1 609 ? -39.061 0.207 11.320 1.00 80.12 609 ASP A CA 1
ATOM 4904 C C . ASP A 1 609 ? -38.695 1.635 10.859 1.00 80.12 609 ASP A C 1
ATOM 4906 O O . ASP A 1 609 ? -39.012 2.049 9.745 1.00 80.12 609 ASP A O 1
ATOM 4910 N N . GLU A 1 610 ? -38.027 2.417 11.709 1.00 79.00 610 GLU A N 1
ATOM 4911 C CA . GLU A 1 610 ? -37.604 3.778 11.382 1.00 79.00 610 GLU A CA 1
ATOM 4912 C C . GLU A 1 610 ? -36.395 3.772 10.436 1.00 79.00 610 GLU A C 1
ATOM 4914 O O . GLU A 1 610 ? -35.329 3.264 10.780 1.00 79.00 610 GLU A O 1
ATOM 4919 N N . ALA A 1 611 ? -36.532 4.410 9.268 1.00 76.12 611 ALA A N 1
ATOM 4920 C CA . ALA A 1 611 ? -35.458 4.589 8.286 1.00 76.12 611 ALA A CA 1
ATOM 4921 C C . ALA A 1 611 ? -34.451 5.674 8.721 1.00 76.12 611 ALA A C 1
ATOM 4923 O O . ALA A 1 611 ? -34.249 6.672 8.028 1.00 76.12 611 ALA A O 1
ATOM 4924 N N . LYS A 1 612 ? -33.853 5.509 9.902 1.00 84.56 612 LYS A N 1
ATOM 4925 C CA . LYS A 1 612 ? -32.831 6.409 10.447 1.00 84.56 612 LYS A CA 1
ATOM 4926 C C . LYS A 1 612 ? -31.518 5.654 10.675 1.00 84.56 612 LYS A C 1
ATOM 4928 O O . LYS A 1 612 ? -31.557 4.491 11.077 1.00 84.56 612 LYS A O 1
ATOM 4933 N N . PRO A 1 613 ? -30.360 6.313 10.493 1.00 87.12 613 PRO A N 1
ATOM 4934 C CA . PRO A 1 613 ? -29.066 5.757 10.874 1.00 87.12 613 PRO A CA 1
ATOM 4935 C C . PRO A 1 613 ? -29.043 5.336 12.354 1.00 87.12 613 PRO A C 1
ATOM 4937 O O . PRO A 1 613 ? -29.598 6.031 13.212 1.00 87.12 613 PRO A O 1
ATOM 4940 N N . LEU A 1 614 ? -28.354 4.234 12.668 1.00 89.31 614 LEU A N 1
ATOM 4941 C CA . LEU A 1 614 ? -28.224 3.674 14.019 1.00 89.31 614 LEU A CA 1
ATOM 4942 C C . LEU A 1 614 ? -27.828 4.730 15.060 1.00 89.31 614 LEU A C 1
ATOM 4944 O O . LEU A 1 614 ? -28.402 4.759 16.147 1.00 89.31 614 LEU A O 1
ATOM 4948 N N . LEU A 1 615 ? -26.881 5.618 14.740 1.00 89.50 615 LEU A N 1
ATOM 4949 C CA . LEU A 1 615 ? -26.441 6.647 15.686 1.00 89.50 615 LEU A CA 1
ATOM 4950 C C . LEU A 1 615 ? -27.573 7.612 16.075 1.00 89.50 615 LEU A C 1
ATOM 4952 O O . LEU A 1 615 ? -27.712 7.951 17.249 1.00 89.50 615 LEU A O 1
ATOM 4956 N N . GLN A 1 616 ? -28.414 8.013 15.118 1.00 88.12 616 GLN A N 1
ATOM 4957 C CA . GLN A 1 616 ? -29.552 8.891 15.401 1.00 88.12 616 GLN A CA 1
ATOM 4958 C C . GLN A 1 616 ? -30.586 8.191 16.287 1.00 88.12 616 GLN A C 1
ATOM 4960 O O . GLN A 1 616 ? -31.138 8.806 17.201 1.00 88.12 616 GLN A O 1
ATOM 4965 N N . LEU A 1 617 ? -30.820 6.897 16.054 1.00 89.69 617 LEU A N 1
ATOM 4966 C CA . LEU A 1 617 ? -31.706 6.090 16.893 1.00 89.69 617 LEU A CA 1
ATOM 4967 C C . LEU A 1 617 ? -31.151 5.959 18.323 1.00 89.69 617 LEU A C 1
ATOM 4969 O O . LEU A 1 617 ? -31.890 6.113 19.294 1.00 89.69 617 LEU A O 1
ATOM 4973 N N . LEU A 1 618 ? -29.839 5.749 18.470 1.00 90.00 618 LEU A N 1
ATOM 4974 C CA . LEU A 1 618 ? -29.170 5.680 19.773 1.00 90.00 618 LEU A CA 1
ATOM 4975 C C . LEU A 1 618 ? -29.283 6.999 20.556 1.00 90.00 618 LEU A C 1
ATOM 4977 O O . LEU A 1 618 ? -29.543 6.986 21.762 1.00 90.00 618 LEU A O 1
ATOM 4981 N N . GLN A 1 619 ? -29.127 8.140 19.880 1.00 88.50 619 GLN A N 1
ATOM 4982 C CA . GLN A 1 619 ? -29.310 9.467 20.479 1.00 88.50 619 GLN A CA 1
ATOM 4983 C C . GLN A 1 619 ? -30.765 9.696 20.923 1.00 88.50 619 GLN A C 1
ATOM 4985 O O . GLN A 1 619 ? -31.002 10.216 22.017 1.00 88.50 619 GLN A O 1
ATOM 4990 N N . GLN A 1 620 ? -31.743 9.259 20.123 1.00 85.94 620 GLN A N 1
ATOM 4991 C CA . GLN A 1 620 ? -33.168 9.338 20.468 1.00 85.94 620 GLN A CA 1
ATOM 4992 C C . GLN A 1 620 ? -33.506 8.506 21.709 1.00 85.94 620 GLN A C 1
ATOM 4994 O O . GLN A 1 620 ? -34.139 9.020 22.633 1.00 85.94 620 GLN A O 1
ATOM 4999 N N . GLU A 1 621 ? -33.034 7.259 21.788 1.00 86.62 621 GLU A N 1
ATOM 5000 C CA . GLU A 1 621 ? -33.256 6.397 22.959 1.00 86.62 621 GLU A CA 1
ATOM 5001 C C . GLU A 1 621 ? -32.651 6.991 24.238 1.00 86.62 621 GLU A C 1
ATOM 5003 O O . GLU A 1 621 ? -33.282 6.988 25.302 1.00 86.62 621 GLU A O 1
ATOM 5008 N N . ARG A 1 622 ? -31.457 7.588 24.147 1.00 82.88 622 ARG A N 1
ATOM 5009 C CA . ARG A 1 622 ? -30.842 8.272 25.290 1.00 82.88 622 ARG A CA 1
ATOM 5010 C C . ARG A 1 622 ? -31.666 9.474 25.755 1.00 82.88 622 ARG A C 1
ATOM 5012 O O . ARG A 1 622 ? -31.869 9.638 26.961 1.00 82.88 622 ARG A O 1
ATOM 5019 N N . ASN A 1 623 ? -32.169 10.287 24.827 1.00 80.19 623 ASN A N 1
ATOM 5020 C CA . ASN A 1 623 ? -33.005 11.444 25.152 1.00 80.19 623 ASN A CA 1
ATOM 5021 C C . ASN A 1 623 ? -34.339 11.021 25.785 1.00 80.19 623 ASN A C 1
ATOM 5023 O O . ASN A 1 623 ? -34.769 11.619 26.773 1.00 80.19 623 ASN A O 1
ATOM 5027 N N . HIS A 1 624 ? -34.954 9.938 25.299 1.00 75.69 624 HIS A N 1
ATOM 5028 C CA . HIS A 1 624 ? -36.152 9.365 25.914 1.00 75.69 624 HIS A CA 1
ATOM 5029 C C . HIS A 1 624 ? -35.904 8.865 27.342 1.00 75.69 624 HIS A C 1
ATOM 5031 O O . HIS A 1 624 ? -36.737 9.099 28.223 1.00 75.69 624 HIS A O 1
ATOM 5037 N N . LYS A 1 625 ? -34.757 8.223 27.606 1.00 68.81 625 LYS A N 1
ATOM 5038 C CA . LYS A 1 625 ? -34.363 7.811 28.964 1.00 68.81 625 LYS A CA 1
ATOM 5039 C C . LYS A 1 625 ? -34.177 9.020 29.886 1.00 68.81 625 LYS A C 1
ATOM 5041 O O . LYS A 1 625 ? -34.687 9.010 31.004 1.00 68.81 625 LYS A O 1
ATOM 5046 N N . ALA A 1 626 ? -33.510 10.075 29.412 1.00 64.31 626 ALA A N 1
ATOM 5047 C CA . ALA A 1 626 ? -33.331 11.307 30.178 1.00 64.31 626 ALA A CA 1
ATOM 5048 C C . ALA A 1 626 ? -34.678 11.965 30.528 1.00 64.31 626 ALA A C 1
ATOM 5050 O O . ALA A 1 626 ? -34.901 12.317 31.684 1.00 64.31 626 ALA A O 1
ATOM 5051 N N . ALA A 1 627 ? -35.609 12.048 29.573 1.00 60.75 627 ALA A N 1
ATOM 5052 C CA . ALA A 1 627 ? -36.946 12.599 29.800 1.00 60.75 627 ALA A CA 1
ATOM 5053 C C . ALA A 1 627 ? -37.764 11.783 30.822 1.00 60.75 627 ALA A C 1
ATOM 5055 O O . ALA A 1 627 ? -38.404 12.358 31.702 1.00 60.75 627 ALA A O 1
ATOM 5056 N N . ARG A 1 628 ? -37.705 10.443 30.758 1.00 59.34 628 ARG A N 1
ATOM 5057 C CA . ARG A 1 628 ? -38.385 9.556 31.723 1.00 59.34 628 ARG A CA 1
ATOM 5058 C C . ARG A 1 628 ? -37.813 9.667 33.132 1.00 59.34 628 ARG A C 1
ATOM 5060 O O . ARG A 1 628 ? -38.583 9.734 34.085 1.00 59.34 628 ARG A O 1
ATOM 5067 N N . ASN A 1 629 ? -36.489 9.724 33.262 1.00 54.50 629 ASN A N 1
ATOM 5068 C CA . ASN A 1 629 ? -35.847 9.897 34.562 1.00 54.50 629 ASN A CA 1
ATOM 5069 C C . ASN A 1 629 ? -36.246 11.237 35.190 1.00 54.50 629 ASN A C 1
ATOM 5071 O O . ASN A 1 629 ? -36.592 11.268 36.363 1.00 54.50 629 ASN A O 1
ATOM 5075 N N . VAL A 1 630 ? -36.306 12.319 34.405 1.00 50.09 630 VAL A N 1
ATOM 5076 C CA . VAL A 1 630 ? -36.749 13.638 34.890 1.00 50.09 630 VAL A CA 1
ATOM 5077 C C . VAL A 1 630 ? -38.211 13.626 35.360 1.00 50.09 630 VAL A C 1
ATOM 5079 O O . VAL A 1 630 ? -38.512 14.259 36.370 1.00 50.09 630 VAL A O 1
ATOM 5082 N N . ALA A 1 631 ? -39.100 12.883 34.690 1.00 43.44 631 ALA A N 1
ATOM 5083 C CA . ALA A 1 631 ? -40.500 12.722 35.105 1.00 43.44 631 ALA A CA 1
ATOM 5084 C C . ALA A 1 631 ? -40.667 11.855 36.377 1.00 43.44 631 ALA A C 1
ATOM 5086 O O . ALA A 1 631 ? -41.564 12.088 37.189 1.00 43.44 631 ALA A O 1
ATOM 5087 N N . ALA A 1 632 ? -39.786 10.868 36.576 1.00 42.53 632 ALA A N 1
ATOM 5088 C CA . ALA A 1 632 ? -39.762 10.029 37.775 1.00 42.53 632 ALA A CA 1
ATOM 5089 C C . ALA A 1 632 ? -39.140 10.747 38.988 1.00 42.53 632 ALA A C 1
ATOM 5091 O O . ALA A 1 632 ? -39.586 10.556 40.114 1.00 42.53 632 ALA A O 1
ATOM 5092 N N . THR A 1 633 ? -38.142 11.616 38.787 1.00 41.78 633 THR A N 1
ATOM 5093 C CA . THR A 1 633 ? -37.585 12.431 39.881 1.00 41.78 633 THR A CA 1
ATOM 5094 C C . THR A 1 633 ? -38.512 13.590 40.261 1.00 41.78 633 THR A C 1
ATOM 5096 O O . THR A 1 633 ? -38.536 13.985 41.423 1.00 41.78 633 THR A O 1
ATOM 5099 N N . SER A 1 634 ? -39.328 14.112 39.334 1.00 40.16 634 SER A N 1
ATOM 5100 C CA . SER A 1 634 ? -40.286 15.187 39.643 1.00 40.16 634 SER A CA 1
ATOM 5101 C C . SER A 1 634 ? -41.462 14.757 40.522 1.00 40.16 634 SER A C 1
ATOM 5103 O O . SER A 1 634 ? -42.113 15.619 41.089 1.00 40.16 634 SER A O 1
ATOM 5105 N N . THR A 1 635 ? -41.727 13.456 40.672 1.00 39.53 635 THR A N 1
ATOM 5106 C CA . THR A 1 635 ? -42.770 12.938 41.579 1.00 39.53 635 THR A CA 1
ATOM 5107 C C . THR A 1 635 ? -42.269 12.683 43.007 1.00 39.53 635 THR A C 1
ATOM 5109 O O . THR A 1 635 ? -43.076 12.402 4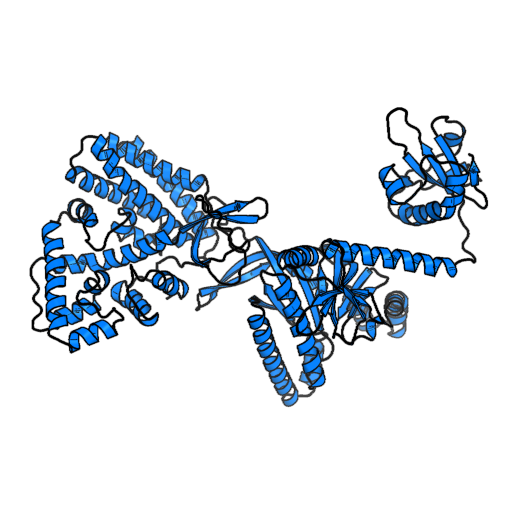3.886 1.00 39.53 635 THR A O 1
ATOM 5112 N N . LEU A 1 636 ? -40.958 12.798 43.262 1.00 39.16 636 LEU A N 1
ATOM 5113 C CA . LEU A 1 636 ? -40.333 12.516 44.567 1.00 39.16 636 LEU A CA 1
ATOM 5114 C C . LEU A 1 636 ? -39.700 13.746 45.240 1.00 39.16 636 LEU A C 1
ATOM 5116 O O . LEU A 1 636 ? -39.218 13.638 46.364 1.00 39.16 636 LEU A O 1
ATOM 5120 N N . VAL A 1 637 ? -39.700 14.910 44.583 1.00 37.34 637 VAL A N 1
ATOM 5121 C CA . VAL A 1 637 ? -39.124 16.160 45.111 1.00 37.34 637 VAL A CA 1
ATOM 5122 C C . VAL A 1 637 ? -40.184 17.267 45.103 1.00 37.34 637 VAL A C 1
ATOM 5124 O O . VAL A 1 637 ? -40.000 18.328 44.518 1.00 37.34 637 VAL A O 1
ATOM 5127 N N . GLU A 1 638 ? -41.317 17.004 45.750 1.00 35.97 638 GLU A N 1
ATOM 5128 C CA . GLU A 1 638 ? -42.238 18.036 46.248 1.00 35.97 638 GLU A CA 1
ATOM 5129 C C . GLU A 1 638 ? -42.123 18.104 47.777 1.00 35.97 638 GLU A C 1
ATOM 5131 O O . GLU A 1 638 ? -43.046 17.767 48.508 1.00 35.97 638 GLU A O 1
ATOM 5136 N N . SER A 1 639 ? -40.950 18.491 48.281 1.00 39.59 639 SER A N 1
ATOM 5137 C CA . SER A 1 639 ? -40.817 19.074 49.623 1.00 39.59 639 SER A CA 1
ATOM 5138 C C . SER A 1 639 ? -39.427 19.696 49.792 1.00 39.59 639 SER A C 1
ATOM 5140 O O . SER A 1 639 ? -38.423 18.986 49.760 1.00 39.59 639 SER A O 1
ATOM 5142 N N . ASP A 1 640 ? -39.403 21.014 49.998 1.00 39.66 640 ASP A N 1
ATOM 5143 C CA . ASP A 1 640 ? -38.323 21.810 50.603 1.00 39.66 640 ASP A CA 1
ATOM 5144 C C . ASP A 1 640 ? -36.988 22.001 49.861 1.00 39.66 640 ASP A C 1
ATOM 5146 O O . ASP A 1 640 ? -35.917 21.613 50.326 1.00 39.66 640 ASP A O 1
ATOM 5150 N N . ALA A 1 641 ? -37.012 22.791 48.783 1.00 35.78 641 ALA A N 1
ATOM 5151 C CA . ALA A 1 641 ? -35.857 23.619 48.425 1.00 35.78 641 ALA A CA 1
ATOM 5152 C C . ALA A 1 641 ? -36.330 25.011 47.982 1.00 35.78 641 ALA A C 1
ATOM 5154 O O . ALA A 1 641 ? -36.932 25.142 46.918 1.00 35.78 641 ALA A O 1
ATOM 5155 N N . GLY A 1 642 ? -36.062 26.031 48.808 1.00 43.53 642 GLY A N 1
ATOM 5156 C CA . GLY A 1 642 ? -36.431 27.429 48.563 1.00 43.53 642 GLY A CA 1
ATOM 5157 C C . GLY A 1 642 ? -36.110 27.876 47.135 1.00 43.53 642 GLY A C 1
ATOM 5158 O O . GLY A 1 642 ? -34.967 27.788 46.678 1.00 43.53 642 GLY A O 1
ATOM 5159 N N . LEU A 1 643 ? -37.147 28.297 46.417 1.00 52.53 643 LEU A N 1
ATOM 5160 C CA . LEU A 1 643 ? -37.062 28.844 45.070 1.00 52.53 643 LEU A CA 1
ATOM 5161 C C . LEU A 1 643 ? -36.636 30.310 45.190 1.00 52.53 643 LEU A C 1
ATOM 5163 O O . LEU A 1 643 ? -37.287 31.074 45.891 1.00 52.53 643 LEU A O 1
ATOM 5167 N N . ALA A 1 644 ? -35.520 30.683 44.562 1.00 56.41 644 ALA A N 1
ATOM 5168 C CA . ALA A 1 644 ? -35.210 32.090 44.338 1.00 56.41 644 ALA A CA 1
ATOM 5169 C C . ALA A 1 644 ? -36.191 32.627 43.289 1.00 56.41 644 ALA A C 1
ATOM 5171 O O . ALA A 1 644 ? -36.392 31.960 42.268 1.00 56.41 644 ALA A O 1
ATOM 5172 N N . ASP A 1 645 ? -36.783 33.793 43.542 1.00 77.19 645 ASP A N 1
ATOM 5173 C CA . ASP A 1 645 ? -37.666 34.449 42.581 1.00 77.19 645 ASP A CA 1
ATOM 5174 C C . ASP A 1 645 ? -36.845 34.803 41.332 1.00 77.19 645 ASP A C 1
ATOM 5176 O O . ASP A 1 645 ? -35.776 35.415 41.418 1.00 77.19 645 ASP A O 1
ATOM 5180 N N . LEU A 1 646 ? -37.297 34.351 40.163 1.00 85.56 646 LEU A N 1
ATOM 5181 C CA . LEU A 1 646 ? -36.603 34.593 38.897 1.00 85.56 646 LEU A CA 1
ATOM 5182 C C . LEU A 1 646 ? -37.307 35.685 38.113 1.00 85.56 646 LEU A C 1
ATOM 5184 O O . LEU A 1 646 ? -38.526 35.706 38.058 1.00 85.56 646 LEU A O 1
ATOM 5188 N N . VAL A 1 647 ? -36.560 36.529 37.417 1.00 85.94 647 VAL A N 1
ATOM 5189 C CA . VAL A 1 647 ? -37.118 37.425 36.405 1.00 85.94 647 VAL A CA 1
ATOM 5190 C C . VAL A 1 647 ? -36.853 36.858 35.026 1.00 85.94 647 VAL A C 1
ATOM 5192 O O . VAL A 1 647 ? -35.718 36.512 34.703 1.00 85.94 647 VAL A O 1
ATOM 5195 N N . VAL A 1 648 ? -37.907 36.787 34.217 1.00 86.31 648 VAL A N 1
ATOM 5196 C CA . VAL A 1 648 ? -37.849 36.464 32.793 1.00 86.31 648 VAL A CA 1
ATOM 5197 C C . VAL A 1 648 ? -38.291 37.691 32.017 1.00 86.31 648 VAL A C 1
ATOM 5199 O O . VAL A 1 648 ? -39.392 38.187 32.245 1.00 86.31 648 VAL A O 1
ATOM 5202 N N . CYS A 1 649 ? -37.466 38.183 31.098 1.00 85.94 649 CYS A N 1
ATOM 5203 C CA . CYS A 1 649 ? -37.864 39.266 30.210 1.00 85.94 649 CYS A CA 1
ATOM 5204 C C . CYS A 1 649 ? -37.514 38.996 28.750 1.00 85.94 649 CYS A C 1
ATOM 5206 O O . CYS A 1 649 ? -36.496 38.387 28.436 1.00 85.94 649 CYS A O 1
ATOM 5208 N N . GLU A 1 650 ? -38.385 39.451 27.860 1.00 85.69 650 GLU A N 1
ATOM 5209 C CA . GLU A 1 650 ? -38.215 39.404 26.412 1.00 85.69 650 GLU A CA 1
ATOM 5210 C C . GLU A 1 650 ? -37.912 40.812 25.917 1.00 85.69 650 GLU A C 1
ATOM 5212 O O . GLU A 1 650 ? -38.641 41.754 26.233 1.00 85.69 650 GLU A O 1
ATOM 5217 N N . ALA A 1 651 ? -36.819 40.951 25.171 1.00 81.88 651 ALA A N 1
ATOM 5218 C CA . ALA A 1 651 ? -36.433 42.184 24.508 1.00 81.88 651 ALA A CA 1
ATOM 5219 C C . ALA A 1 651 ? -36.976 42.196 23.073 1.00 81.88 651 ALA A C 1
ATOM 5221 O O . ALA A 1 651 ? -36.577 41.369 22.248 1.00 81.88 651 ALA A O 1
ATOM 5222 N N . HIS A 1 652 ? -37.832 43.168 22.770 1.00 75.12 652 HIS A N 1
ATOM 5223 C CA . HIS A 1 652 ? -38.377 43.431 21.442 1.00 75.12 652 HIS A CA 1
ATOM 5224 C C . HIS A 1 652 ? -37.474 44.432 20.715 1.00 75.12 652 HIS A C 1
ATOM 5226 O O . HIS A 1 652 ? -37.390 45.600 21.095 1.00 75.12 652 HIS A O 1
ATOM 5232 N N . ALA A 1 653 ? -36.778 43.991 19.667 1.00 64.06 653 ALA A N 1
ATOM 5233 C CA . ALA A 1 653 ? -36.003 44.870 18.793 1.00 64.06 653 ALA A CA 1
ATOM 5234 C C . ALA A 1 653 ? -36.704 44.993 17.433 1.00 64.06 653 ALA A C 1
ATOM 5236 O O . ALA A 1 653 ? -37.009 43.982 16.810 1.00 64.06 653 ALA A O 1
ATOM 5237 N N . GLU A 1 654 ? -36.915 46.219 16.934 1.00 58.25 654 GLU A N 1
ATOM 5238 C CA . GLU A 1 654 ? -37.685 46.488 15.698 1.00 58.25 654 GLU A CA 1
ATOM 5239 C C . GLU A 1 654 ? -37.142 45.782 14.434 1.00 58.25 654 GLU A C 1
ATOM 5241 O O . GLU A 1 654 ? -37.850 45.679 13.434 1.00 58.25 654 GLU A O 1
ATOM 5246 N N . THR A 1 655 ? -35.904 45.273 14.459 1.00 53.44 655 THR A N 1
ATOM 5247 C CA . THR A 1 655 ? -35.256 44.597 13.321 1.00 53.44 655 THR A CA 1
ATOM 5248 C C . THR A 1 655 ? -34.467 43.328 13.687 1.00 53.44 655 THR A C 1
ATOM 5250 O O . THR A 1 655 ? -33.686 42.860 12.859 1.00 53.44 655 THR A O 1
ATOM 5253 N N . ALA A 1 656 ? -34.606 42.776 14.900 1.00 60.38 656 ALA A N 1
ATOM 5254 C CA . ALA A 1 656 ? -33.875 41.573 15.331 1.00 60.38 656 ALA A CA 1
ATOM 5255 C C . ALA A 1 656 ? -34.783 40.574 16.068 1.00 60.38 656 ALA A C 1
ATOM 5257 O O . ALA A 1 656 ? -35.800 40.965 16.634 1.00 60.38 656 ALA A O 1
ATOM 5258 N N . GLU A 1 657 ? -34.417 39.288 16.038 1.00 66.38 657 GLU A N 1
ATOM 5259 C CA . GLU A 1 657 ? -35.160 38.215 16.715 1.00 66.38 657 GLU A CA 1
ATOM 5260 C C . GLU A 1 657 ? -35.277 38.473 18.230 1.00 66.38 657 GLU A C 1
ATOM 5262 O O . GLU A 1 657 ? -34.326 38.992 18.830 1.00 66.38 657 GLU A O 1
ATOM 5267 N N . PRO A 1 658 ? -36.422 38.127 18.854 1.00 70.38 658 PRO A N 1
ATOM 5268 C CA . PRO A 1 658 ? -36.650 38.367 20.273 1.00 70.38 658 PRO A CA 1
ATOM 5269 C C . PRO A 1 658 ? -35.621 37.615 21.120 1.00 70.38 658 PRO A C 1
ATOM 5271 O O . PRO A 1 658 ? -35.323 36.441 20.889 1.00 70.38 658 PRO A O 1
ATOM 5274 N N . VAL A 1 659 ? -35.063 38.310 22.110 1.00 80.69 659 VAL A N 1
ATOM 5275 C CA . VAL A 1 659 ? -34.062 37.755 23.030 1.00 80.69 659 VAL A CA 1
ATOM 5276 C C . VAL A 1 659 ? -34.685 37.616 24.406 1.00 80.69 659 VAL A C 1
ATOM 5278 O O . VAL A 1 659 ? -35.209 38.590 24.944 1.00 80.69 659 VAL A O 1
ATOM 5281 N N . ILE A 1 660 ? -34.570 36.429 24.999 1.00 84.44 660 ILE A N 1
ATOM 5282 C CA . ILE A 1 660 ? -35.071 36.152 26.345 1.00 84.44 660 ILE A CA 1
ATOM 5283 C C . ILE A 1 660 ? -33.916 36.200 27.340 1.00 84.44 660 ILE A C 1
ATOM 5285 O O . ILE A 1 660 ? -32.869 35.576 27.152 1.00 84.44 660 ILE A O 1
ATOM 5289 N N . LEU A 1 661 ? -34.121 36.933 28.426 1.00 85.75 661 LEU A N 1
ATOM 5290 C CA . LEU A 1 661 ? -33.225 37.001 29.568 1.00 85.75 661 LEU A CA 1
ATOM 5291 C C . LEU A 1 661 ? -33.897 36.352 30.773 1.00 85.75 661 LEU A C 1
ATOM 5293 O O . LEU A 1 661 ? -35.067 36.606 31.042 1.00 85.75 661 LEU A O 1
ATOM 5297 N N . VAL A 1 662 ? -33.146 35.534 31.510 1.00 88.12 662 VAL A N 1
ATOM 5298 C CA . VAL A 1 662 ? -33.608 34.911 32.760 1.00 88.12 662 VAL A CA 1
ATOM 5299 C C . VAL A 1 662 ? -32.576 35.170 33.851 1.00 88.12 662 VAL A C 1
ATOM 5301 O O . VAL A 1 662 ? -31.407 34.860 33.642 1.00 88.12 662 VAL A O 1
ATOM 5304 N N . GLY A 1 663 ? -32.960 35.720 35.001 1.00 87.06 663 GLY A N 1
ATOM 5305 C CA . GLY A 1 663 ? -32.036 36.052 36.096 1.00 87.06 663 GLY A CA 1
ATOM 5306 C C . GLY A 1 663 ? -32.655 35.903 37.484 1.00 87.06 663 GLY A C 1
ATOM 5307 O O . GLY A 1 663 ? -33.870 35.834 37.611 1.00 87.06 663 GLY A O 1
ATOM 5308 N N . GLU A 1 664 ? -31.826 35.850 38.525 1.00 87.81 664 GLU A N 1
ATOM 5309 C CA . GLU A 1 664 ? -32.272 35.856 39.929 1.00 87.81 664 GLU A CA 1
ATOM 5310 C C . GLU A 1 664 ? -32.663 37.275 40.339 1.00 87.81 664 GLU A C 1
ATOM 5312 O O . GLU A 1 664 ? -31.856 38.189 40.191 1.00 87.81 664 GLU A O 1
ATOM 5317 N N . TRP A 1 665 ? -33.863 37.480 40.873 1.00 84.69 665 TRP A N 1
ATOM 5318 C CA . TRP A 1 665 ? -34.288 38.791 41.356 1.00 84.69 665 TRP A CA 1
ATOM 5319 C C . TRP A 1 665 ? -34.037 38.935 42.851 1.00 84.69 665 TRP A C 1
ATOM 5321 O O . TRP A 1 665 ? -34.387 38.067 43.650 1.00 84.69 665 TRP A O 1
ATOM 5331 N N . ASP A 1 666 ? -33.405 40.045 43.225 1.00 79.88 666 ASP A N 1
ATOM 5332 C CA . ASP A 1 666 ? -33.266 40.457 44.615 1.00 79.88 666 ASP A CA 1
ATOM 5333 C C . ASP A 1 666 ? -34.255 41.603 44.908 1.00 79.88 666 ASP A C 1
ATOM 5335 O O . ASP A 1 666 ? -34.001 42.740 44.495 1.00 79.88 666 ASP A O 1
ATOM 5339 N N . PRO A 1 667 ? -35.351 41.347 45.648 1.00 73.88 667 PRO A N 1
ATOM 5340 C CA . PRO A 1 667 ? -36.393 42.342 45.906 1.00 73.88 667 PRO A CA 1
ATOM 5341 C C . PRO A 1 667 ? -35.932 43.498 46.806 1.00 73.88 667 PRO A C 1
ATOM 5343 O O . PRO A 1 667 ? -36.604 44.523 46.873 1.00 73.88 667 PRO A O 1
ATOM 5346 N N . VAL A 1 668 ? -34.804 43.364 47.517 1.00 73.00 668 VAL A N 1
ATOM 5347 C CA . VAL A 1 668 ? -34.284 44.417 48.409 1.00 73.00 668 VAL A CA 1
ATOM 5348 C C . VAL A 1 668 ? -33.416 45.414 47.644 1.00 73.00 668 VAL A C 1
ATOM 5350 O O . VAL A 1 668 ? -33.426 46.603 47.958 1.00 73.00 668 VAL A O 1
ATOM 5353 N N . SER A 1 669 ? -32.652 44.934 46.660 1.00 77.44 669 SER A N 1
ATOM 5354 C CA . SER A 1 669 ? -31.780 45.783 45.833 1.00 77.44 669 SER A CA 1
ATOM 5355 C C . SER A 1 669 ? -32.372 46.138 44.468 1.00 77.44 669 SER A C 1
ATOM 5357 O O . SER A 1 669 ? -31.803 46.982 43.782 1.00 77.44 669 SER A O 1
ATOM 5359 N N . GLU A 1 670 ? -33.504 45.533 44.086 1.00 79.62 670 GLU A N 1
ATOM 5360 C CA . GLU A 1 670 ? -34.134 45.669 42.762 1.00 79.62 670 GLU A CA 1
ATOM 5361 C C . GLU A 1 670 ? -33.153 45.364 41.612 1.00 79.62 670 GLU A C 1
ATOM 5363 O O . GLU A 1 670 ? -33.200 45.945 40.524 1.00 79.62 670 GLU A O 1
ATOM 5368 N N . GLU A 1 671 ? -32.239 44.423 41.860 1.00 82.50 671 GLU A N 1
ATOM 5369 C CA . GLU A 1 671 ? -31.255 43.943 40.894 1.00 82.50 671 GLU A CA 1
ATOM 5370 C C . GLU A 1 671 ? -31.609 42.543 40.394 1.00 82.50 671 GLU A C 1
ATOM 5372 O O . GLU A 1 671 ? -31.972 41.650 41.161 1.00 82.50 671 GLU A O 1
ATOM 5377 N N . ILE A 1 672 ? -31.419 42.337 39.092 1.00 86.00 672 ILE A N 1
ATOM 5378 C CA . ILE A 1 672 ? -31.462 41.036 38.435 1.00 86.00 672 ILE A CA 1
ATOM 5379 C C . ILE A 1 672 ? -30.025 40.530 38.331 1.00 86.00 672 ILE A C 1
ATOM 5381 O O . ILE A 1 672 ? -29.194 41.082 37.604 1.00 86.00 672 ILE A O 1
ATOM 5385 N N . ARG A 1 673 ? -29.719 39.481 39.088 1.00 81.00 673 ARG A N 1
ATOM 5386 C CA . ARG A 1 673 ? -28.393 38.887 39.238 1.00 81.00 673 ARG A CA 1
ATOM 5387 C C . ARG A 1 673 ? -28.212 37.686 38.324 1.00 81.00 673 ARG A C 1
ATOM 5389 O O . ARG A 1 673 ? -29.136 36.917 38.065 1.00 81.00 673 ARG A O 1
ATOM 5396 N N . ARG A 1 674 ? -26.972 37.522 37.851 1.00 82.06 674 ARG A N 1
ATOM 5397 C CA . ARG A 1 674 ? -26.538 36.401 36.996 1.00 82.06 674 ARG A CA 1
ATOM 5398 C C . ARG A 1 674 ? -27.503 36.097 35.831 1.00 82.06 674 ARG A C 1
ATOM 5400 O O . ARG A 1 674 ? -27.917 34.944 35.686 1.00 82.06 674 ARG A O 1
ATOM 5407 N N . PRO A 1 675 ? -27.905 37.092 35.024 1.00 85.75 675 PRO A N 1
ATOM 5408 C CA . PRO A 1 675 ? -28.806 36.844 33.912 1.00 85.75 675 PRO A CA 1
ATOM 5409 C C . PRO A 1 675 ? -28.160 35.943 32.854 1.00 85.75 675 PRO A C 1
ATOM 5411 O O . PRO A 1 675 ? -26.994 36.117 32.498 1.00 85.75 675 PRO A O 1
ATOM 5414 N N . ILE A 1 676 ? -28.926 34.992 32.332 1.00 86.31 676 ILE A N 1
ATOM 5415 C CA . ILE A 1 676 ? -28.578 34.195 31.154 1.00 86.31 676 ILE A CA 1
ATOM 5416 C C . ILE A 1 676 ? -29.345 34.727 29.947 1.00 86.31 676 ILE A C 1
ATOM 5418 O O . ILE A 1 676 ? -30.479 35.186 30.087 1.00 86.31 676 ILE A O 1
ATOM 5422 N N . ARG A 1 677 ? -28.726 34.660 28.769 1.00 86.31 677 ARG A N 1
ATOM 5423 C CA . ARG A 1 677 ? -29.319 35.096 27.503 1.00 86.31 677 ARG A CA 1
ATOM 5424 C C . ARG A 1 677 ? -29.660 33.893 26.639 1.00 86.31 677 ARG A C 1
ATOM 5426 O O . ARG A 1 677 ? -28.829 33.005 26.487 1.00 86.31 677 ARG A O 1
ATOM 5433 N N . LEU A 1 678 ? -30.855 33.911 26.062 1.00 82.31 678 LEU A N 1
ATOM 5434 C CA . LEU A 1 678 ? -31.365 32.915 25.128 1.00 82.31 678 LEU A CA 1
ATOM 5435 C C . LEU A 1 678 ? -31.820 33.644 23.863 1.00 82.31 678 LEU A C 1
ATOM 5437 O O . LEU A 1 678 ? -32.530 34.650 23.953 1.00 82.31 678 LEU A O 1
ATOM 5441 N N . ASP A 1 679 ? -31.391 33.171 22.699 1.00 80.44 679 ASP A N 1
ATOM 5442 C CA . ASP A 1 679 ? -31.966 33.601 21.424 1.00 80.44 679 ASP A CA 1
ATOM 5443 C C . ASP A 1 679 ? -33.225 32.779 21.085 1.00 80.44 679 ASP A C 1
ATOM 5445 O O . ASP A 1 679 ? -33.607 31.869 21.829 1.00 80.44 679 ASP A O 1
ATOM 5449 N N . GLY A 1 680 ? -33.906 33.120 19.988 1.00 68.06 680 GLY A N 1
ATOM 5450 C CA . GLY A 1 680 ? -35.144 32.445 19.584 1.00 68.06 680 GLY A CA 1
ATOM 5451 C C . GLY A 1 680 ? -34.958 30.947 19.315 1.00 68.06 680 GLY A C 1
ATOM 5452 O O . GLY A 1 680 ? -35.810 30.143 19.689 1.00 68.06 680 GLY A O 1
ATOM 5453 N N . ILE A 1 681 ? -33.811 30.555 18.749 1.00 71.88 681 ILE A N 1
ATOM 5454 C CA . ILE A 1 681 ? -33.479 29.155 18.449 1.00 71.88 681 ILE A CA 1
ATOM 5455 C C . ILE A 1 681 ? -33.253 28.368 19.745 1.00 71.88 681 ILE A C 1
ATOM 5457 O O . ILE A 1 681 ? -33.747 27.247 19.888 1.00 71.88 681 ILE A O 1
ATOM 5461 N N . ASP A 1 682 ? -32.535 28.944 20.709 1.00 71.94 682 ASP A N 1
ATOM 5462 C CA . ASP A 1 682 ? -32.330 28.337 22.019 1.00 71.94 682 ASP A CA 1
ATOM 5463 C C . ASP A 1 682 ? -33.647 28.248 22.798 1.00 71.94 682 ASP A C 1
ATOM 5465 O O . ASP A 1 682 ? -33.941 27.205 23.385 1.00 71.94 682 ASP A O 1
ATOM 5469 N N . ALA A 1 683 ? -34.484 29.286 22.762 1.00 68.75 683 ALA A N 1
ATOM 5470 C CA . ALA A 1 683 ? -35.798 29.268 23.400 1.00 68.75 683 ALA A CA 1
ATOM 5471 C C . ALA A 1 683 ? -36.688 28.135 22.850 1.00 68.75 683 ALA A C 1
ATOM 5473 O O . ALA A 1 683 ? -37.238 27.359 23.638 1.00 68.75 683 ALA A O 1
ATOM 5474 N N . GLU A 1 684 ? -36.753 27.961 21.524 1.00 71.25 684 GLU A N 1
ATOM 5475 C CA . GLU A 1 684 ? -37.472 26.849 20.883 1.00 71.25 684 GLU A CA 1
ATOM 5476 C C . GLU A 1 684 ? -36.859 25.484 21.220 1.00 71.25 684 GLU A C 1
ATOM 5478 O O . GLU A 1 684 ? -37.579 24.536 21.547 1.00 71.25 684 GLU A O 1
ATOM 5483 N N . ARG A 1 685 ? -35.524 25.376 21.223 1.00 70.56 685 ARG A N 1
ATOM 5484 C CA . ARG A 1 685 ? -34.794 24.156 21.605 1.00 70.56 685 ARG A CA 1
ATOM 5485 C C . ARG A 1 685 ? -35.127 23.698 23.026 1.00 70.56 685 ARG A C 1
ATOM 5487 O O . ARG A 1 685 ? -35.104 22.495 23.300 1.00 70.56 685 ARG A O 1
ATOM 5494 N N . TYR A 1 686 ? -35.429 24.637 23.920 1.00 67.50 686 TYR A N 1
ATOM 5495 C CA . TYR A 1 686 ? -35.844 24.361 25.295 1.00 67.50 686 TYR A CA 1
ATOM 5496 C C . TYR A 1 686 ? -37.369 24.366 25.497 1.00 67.50 686 TYR A C 1
ATOM 5498 O O . TYR A 1 686 ? -37.821 24.136 26.619 1.00 67.50 686 TYR A O 1
ATOM 5506 N N . GLY A 1 687 ? -38.157 24.548 24.431 1.00 68.25 687 GLY A N 1
ATOM 5507 C CA . GLY A 1 687 ? -39.622 24.504 24.461 1.00 68.25 687 GLY A CA 1
ATOM 5508 C C . GLY A 1 687 ? -40.268 25.670 25.212 1.00 68.25 687 GLY A C 1
ATOM 5509 O O . GLY A 1 687 ? -41.347 25.499 25.782 1.00 68.25 687 GLY A O 1
ATOM 5510 N N . LEU A 1 688 ? -39.601 26.824 25.259 1.00 76.75 688 LEU A N 1
ATOM 5511 C CA . LEU A 1 688 ? -40.088 28.020 25.941 1.00 76.75 688 LEU A CA 1
ATOM 5512 C C . LEU A 1 688 ? -41.074 28.806 25.064 1.00 76.75 688 LEU A C 1
ATOM 5514 O O . LEU A 1 688 ? -40.943 28.852 23.844 1.00 76.75 688 LEU A O 1
ATOM 5518 N N . ALA A 1 689 ? -42.079 29.411 25.692 1.00 64.62 689 ALA A N 1
ATOM 5519 C CA . ALA A 1 689 ? -43.126 30.176 25.037 1.00 64.62 689 ALA A CA 1
ATOM 5520 C C . ALA A 1 689 ? -42.588 31.540 24.603 1.00 64.62 689 ALA A C 1
ATOM 5522 O O . ALA A 1 689 ? -42.111 32.320 25.426 1.00 64.62 689 ALA A O 1
ATOM 5523 N N . VAL A 1 690 ? -42.718 31.822 23.309 1.00 70.81 690 VAL A N 1
ATOM 5524 C CA . VAL A 1 690 ? -42.430 33.121 22.697 1.00 70.81 690 VAL A CA 1
ATOM 5525 C C . VAL A 1 690 ? -43.643 33.485 21.833 1.00 70.81 690 VAL A C 1
ATOM 5527 O O . VAL A 1 690 ? -44.058 32.649 21.025 1.00 70.81 690 VAL A O 1
ATOM 5530 N N . PRO A 1 691 ? -44.268 34.665 21.992 1.00 73.62 691 PRO A N 1
ATOM 5531 C CA . PRO A 1 691 ? -43.919 35.754 22.912 1.00 73.62 691 PRO A CA 1
ATOM 5532 C C . PRO A 1 691 ? -44.273 35.448 24.378 1.00 73.62 691 PRO A C 1
ATOM 5534 O O . PRO A 1 691 ? -45.157 34.630 24.664 1.00 73.62 691 PRO A O 1
ATOM 5537 N N . LEU A 1 692 ? -43.616 36.134 25.318 1.00 81.06 692 LEU A N 1
ATOM 5538 C CA . LEU A 1 692 ? -43.909 35.994 26.744 1.00 81.06 692 LEU A CA 1
ATOM 5539 C C . LEU A 1 692 ? -45.299 36.564 27.068 1.00 81.06 692 LEU A C 1
ATOM 5541 O O . LEU A 1 692 ? -45.579 37.748 26.892 1.00 81.06 692 LEU A O 1
ATOM 5545 N N . THR A 1 693 ? -46.174 35.715 27.602 1.00 81.56 693 THR A N 1
ATOM 5546 C CA . THR A 1 693 ? -47.478 36.105 28.160 1.00 81.56 693 THR A CA 1
ATOM 5547 C C . THR A 1 693 ? -47.584 35.592 29.590 1.00 81.56 693 THR A C 1
ATOM 5549 O O . THR A 1 693 ? -46.965 34.579 29.908 1.00 81.56 693 THR A O 1
ATOM 5552 N N . VAL A 1 694 ? -48.401 36.227 30.442 1.00 77.62 694 VAL A N 1
ATOM 5553 C CA . VAL A 1 694 ? -48.598 35.788 31.843 1.00 77.62 694 VAL A CA 1
ATOM 5554 C C . VAL A 1 694 ? -48.936 34.293 31.907 1.00 77.62 694 VAL A C 1
ATOM 5556 O O . VAL A 1 694 ? -48.250 33.535 32.581 1.00 77.62 694 VAL A O 1
ATOM 5559 N N . GLN A 1 695 ? -49.921 33.841 31.120 1.00 78.06 695 GLN A N 1
ATOM 5560 C CA . GLN A 1 695 ? -50.331 32.429 31.081 1.00 78.06 695 GLN A CA 1
ATOM 5561 C C . GLN A 1 695 ? -49.225 31.502 30.548 1.00 78.06 695 GLN A C 1
ATOM 5563 O O . GLN A 1 695 ? -49.058 30.384 31.040 1.00 78.06 695 GLN A O 1
ATOM 5568 N N . GLY A 1 696 ? -48.451 31.962 29.559 1.00 78.69 696 GLY A N 1
ATOM 5569 C CA . GLY A 1 696 ? -47.312 31.220 29.019 1.00 78.69 696 GLY A CA 1
ATOM 5570 C C . GLY A 1 696 ? -46.215 31.021 30.064 1.00 78.69 696 GLY A C 1
ATOM 5571 O O . GLY A 1 696 ? -45.794 29.890 30.301 1.00 78.69 696 GLY A O 1
ATOM 5572 N N . VAL A 1 697 ? -45.823 32.095 30.751 1.00 79.38 697 VAL A N 1
ATOM 5573 C CA . VAL A 1 697 ? -44.789 32.070 31.793 1.00 79.38 697 VAL A CA 1
ATOM 5574 C C . VAL A 1 697 ? -45.250 31.282 33.021 1.00 79.38 697 VAL A C 1
ATOM 5576 O O . VAL A 1 697 ? -44.467 30.497 33.549 1.00 79.38 697 VAL A O 1
ATOM 5579 N N . GLU A 1 698 ? -46.517 31.386 33.434 1.00 78.44 698 GLU A N 1
ATOM 5580 C CA . GLU A 1 698 ? -47.083 30.557 34.513 1.00 78.44 698 GLU A CA 1
ATOM 5581 C C . GLU A 1 698 ? -46.989 29.068 34.193 1.00 78.44 698 GLU A C 1
ATOM 5583 O O . GLU A 1 698 ? -46.435 28.295 34.983 1.00 78.44 698 GLU A O 1
ATOM 5588 N N . SER A 1 699 ? -47.461 28.672 33.006 1.00 77.31 699 SER A N 1
ATOM 5589 C CA . SER A 1 699 ? -47.451 27.272 32.570 1.00 77.31 699 SER A CA 1
ATOM 5590 C C . SER A 1 699 ? -46.038 26.690 32.423 1.00 77.31 699 SER A C 1
ATOM 5592 O O . SER A 1 699 ? -45.860 25.472 32.485 1.00 77.31 699 SER A O 1
ATOM 5594 N N . GLN A 1 700 ? -45.025 27.550 32.272 1.00 80.12 700 GLN A N 1
ATOM 5595 C CA . GLN A 1 700 ? -43.629 27.174 32.042 1.00 80.12 700 GLN A CA 1
ATOM 5596 C C . GLN A 1 700 ? -42.668 27.622 33.151 1.00 80.12 700 GLN A C 1
ATOM 5598 O O . GLN A 1 700 ? -41.452 27.487 33.009 1.00 80.12 700 GLN A O 1
ATOM 5603 N N . SER A 1 701 ? -43.185 28.092 34.284 1.00 77.31 701 SER A N 1
ATOM 5604 C CA . SER A 1 701 ? -42.404 28.592 35.425 1.00 77.31 701 SER A CA 1
ATOM 5605 C C . SER A 1 701 ? -41.317 27.608 35.875 1.00 77.31 701 SER A C 1
ATOM 5607 O O . SER A 1 701 ? -40.142 27.958 36.017 1.00 77.31 701 SER A O 1
ATOM 5609 N N . LEU A 1 702 ? -41.682 26.328 35.982 1.00 74.81 702 LEU A N 1
ATOM 5610 C CA . LEU A 1 702 ? -40.769 25.244 36.339 1.00 74.81 702 LEU A CA 1
ATOM 5611 C C . LEU A 1 702 ? -39.695 24.983 35.261 1.00 74.81 702 LEU A C 1
ATOM 5613 O O . LEU A 1 702 ? -38.586 24.547 35.579 1.00 74.81 702 LEU A O 1
ATOM 5617 N N . ALA A 1 703 ? -40.014 25.220 33.984 1.00 76.56 703 ALA A N 1
ATOM 5618 C CA . ALA A 1 703 ? -39.081 25.058 32.870 1.00 76.56 703 ALA A CA 1
ATOM 5619 C C . ALA A 1 703 ? -38.022 26.168 32.881 1.00 76.56 703 ALA A C 1
ATOM 5621 O O . ALA A 1 703 ? -36.830 25.857 32.820 1.00 76.56 703 ALA A O 1
ATOM 5622 N N . TYR A 1 704 ? -38.433 27.426 33.084 1.00 80.62 704 TYR A N 1
ATOM 5623 C CA . TYR A 1 704 ? -37.515 28.554 33.270 1.00 80.62 704 TYR A CA 1
ATOM 5624 C C . TYR A 1 704 ? -36.591 28.347 34.474 1.00 80.62 704 TYR A C 1
ATOM 5626 O O . TYR A 1 704 ? -35.377 28.505 34.348 1.00 80.62 704 TYR A O 1
ATOM 5634 N N . GLN A 1 705 ? -37.119 27.884 35.612 1.00 80.31 705 GLN A N 1
ATOM 5635 C CA . GLN A 1 705 ? -36.309 27.603 36.804 1.00 80.31 705 GLN A CA 1
ATOM 5636 C C . GLN A 1 705 ? -35.270 26.495 36.582 1.00 80.31 705 GLN A C 1
ATOM 5638 O O . GLN A 1 705 ? -34.117 26.611 37.013 1.00 80.31 705 GLN A O 1
ATOM 5643 N N . LYS A 1 706 ? -35.645 25.412 35.891 1.00 76.00 706 LYS A N 1
ATOM 5644 C CA . LYS A 1 706 ? -34.723 24.313 35.558 1.00 76.00 706 LYS A CA 1
ATOM 5645 C C . LYS A 1 706 ? -33.655 24.749 34.559 1.00 76.00 706 LYS A C 1
ATOM 5647 O O . LYS A 1 706 ? -32.483 24.414 34.747 1.00 76.00 706 LYS A O 1
ATOM 5652 N N . LEU A 1 707 ? -34.053 25.485 33.522 1.00 81.12 707 LEU A N 1
ATOM 5653 C CA . LEU A 1 707 ? -33.142 26.017 32.516 1.00 81.12 707 LEU A CA 1
ATOM 5654 C C . LEU A 1 707 ? -32.125 26.960 33.157 1.00 81.12 707 LEU A C 1
ATOM 5656 O O . LEU A 1 707 ? -30.920 26.788 32.966 1.00 81.12 707 LEU A O 1
ATOM 5660 N N . TYR A 1 708 ? -32.610 27.883 33.988 1.00 82.62 708 TYR A N 1
ATOM 5661 C CA . TYR A 1 708 ? -31.775 28.834 34.697 1.00 82.62 708 TYR A CA 1
ATOM 5662 C C . TYR A 1 708 ? -30.726 28.133 35.560 1.00 82.62 708 TYR A C 1
ATOM 5664 O O . TYR A 1 708 ? -29.538 28.385 35.395 1.00 82.62 708 TYR A O 1
ATOM 5672 N N . ARG A 1 709 ? -31.119 27.155 36.391 1.00 78.56 709 ARG A N 1
ATOM 5673 C CA . ARG A 1 709 ? -30.172 26.381 37.223 1.00 78.56 709 ARG A CA 1
ATOM 5674 C C . ARG A 1 709 ? -29.097 25.651 36.418 1.00 78.56 709 ARG A C 1
ATOM 5676 O O . ARG A 1 709 ? -28.003 25.413 36.935 1.00 78.56 709 ARG A O 1
ATOM 5683 N N . ARG A 1 710 ? -29.418 25.239 35.189 1.00 75.44 710 ARG A N 1
ATOM 5684 C CA . ARG A 1 710 ? -28.488 24.530 34.307 1.00 75.44 710 ARG A CA 1
ATOM 5685 C C . ARG A 1 710 ? -27.484 25.485 33.670 1.00 75.44 710 ARG A C 1
ATOM 5687 O O . ARG A 1 710 ? -26.301 25.157 33.624 1.00 75.44 710 ARG A O 1
ATOM 5694 N N . LEU A 1 711 ? -27.954 26.627 33.174 1.00 76.69 711 LEU A N 1
ATOM 5695 C CA . LEU A 1 711 ? -27.147 27.544 32.369 1.00 76.69 711 LEU A CA 1
ATOM 5696 C C . LEU A 1 711 ? -26.432 28.615 33.200 1.00 76.69 711 LEU A C 1
ATOM 5698 O O . LEU A 1 711 ? -25.320 28.996 32.844 1.00 76.69 711 LEU A O 1
ATOM 5702 N N . SER A 1 712 ? -26.974 29.016 34.354 1.00 73.44 712 SER A N 1
ATOM 5703 C CA . SER A 1 712 ? -26.362 30.033 35.226 1.00 73.44 712 SER A CA 1
ATOM 5704 C C . SER A 1 712 ? -25.003 29.623 35.812 1.00 73.44 712 SER A C 1
ATOM 5706 O O . SER A 1 712 ? -24.290 30.450 36.374 1.00 73.44 712 SER A O 1
ATOM 5708 N N . ARG A 1 713 ? -24.617 28.347 35.672 1.00 70.06 713 ARG A N 1
ATOM 5709 C CA . ARG A 1 713 ? -23.303 27.814 36.072 1.00 70.06 713 ARG A CA 1
ATOM 5710 C C . ARG A 1 713 ? -22.241 27.881 34.973 1.00 70.06 713 ARG A C 1
ATOM 5712 O O . ARG A 1 713 ? -21.086 27.579 35.257 1.00 70.06 713 ARG A O 1
ATOM 5719 N N . ILE A 1 714 ? -22.634 28.189 33.738 1.00 65.56 714 ILE A N 1
ATOM 5720 C CA . ILE A 1 714 ? -21.772 28.095 32.556 1.00 65.56 714 ILE A CA 1
ATOM 5721 C C . ILE A 1 714 ? -21.349 29.493 32.109 1.00 65.56 714 ILE A C 1
ATOM 5723 O O . ILE A 1 714 ? -20.156 29.774 32.045 1.00 65.56 714 ILE A O 1
ATOM 5727 N N . GLU A 1 715 ? -22.315 30.372 31.842 1.00 60.47 715 GLU A N 1
ATOM 5728 C CA . GLU A 1 715 ? -22.063 31.718 31.327 1.00 60.47 715 GLU A CA 1
ATOM 5729 C C . GLU A 1 715 ? -23.189 32.658 31.775 1.00 60.47 715 GLU A C 1
ATOM 5731 O O . GLU A 1 715 ? -24.367 32.373 31.563 1.00 60.47 715 GLU A O 1
ATOM 5736 N N . THR A 1 716 ? -22.840 33.760 32.443 1.00 77.06 716 THR A N 1
ATOM 5737 C CA . THR A 1 716 ? -23.804 34.742 32.964 1.00 77.06 716 THR A CA 1
ATOM 5738 C C . THR A 1 716 ? -23.374 36.148 32.590 1.00 77.06 716 THR A C 1
ATOM 5740 O O . THR A 1 716 ? -22.195 36.490 32.696 1.00 77.06 716 THR A O 1
ATOM 5743 N N . LEU A 1 717 ? -24.336 36.979 32.213 1.00 77.19 717 LEU A N 1
ATOM 5744 C CA . LEU A 1 717 ? -24.145 38.400 31.965 1.00 77.19 717 LEU A CA 1
ATOM 5745 C C . LEU A 1 717 ? -23.988 39.185 33.287 1.00 77.19 717 LEU A C 1
ATOM 5747 O O . LEU A 1 717 ? -24.297 38.660 34.363 1.00 77.19 717 LEU A O 1
ATOM 5751 N N . PRO A 1 718 ? -23.503 40.440 33.234 1.00 81.50 718 PRO A N 1
ATOM 5752 C CA . PRO A 1 718 ? -23.491 41.329 34.392 1.00 81.50 718 PRO A CA 1
ATOM 5753 C C . PRO A 1 718 ? -24.906 41.566 34.933 1.00 81.50 718 PRO A C 1
ATOM 5755 O O . PRO A 1 718 ? -25.864 41.634 34.162 1.00 81.50 718 PRO A O 1
ATOM 5758 N N . SER A 1 719 ? -25.027 41.720 36.252 1.00 83.62 719 SER A N 1
ATOM 5759 C CA . SER A 1 719 ? -26.293 42.094 36.885 1.00 83.62 719 SER A CA 1
ATOM 5760 C C . SER A 1 719 ? -26.787 43.450 36.366 1.00 83.62 719 SER A C 1
ATOM 5762 O O . SER A 1 719 ? -25.979 44.339 36.088 1.00 83.62 719 SER A O 1
ATOM 5764 N N . PHE A 1 720 ? -28.102 43.625 36.264 1.00 81.25 720 PHE A N 1
ATOM 5765 C CA . PHE A 1 720 ? -28.721 44.892 35.862 1.00 81.25 720 PHE A CA 1
ATOM 5766 C C . PHE A 1 720 ? -29.964 45.190 36.704 1.00 81.25 720 PHE A C 1
ATOM 5768 O O . PHE A 1 720 ? -30.542 44.290 37.306 1.00 81.25 720 PHE A O 1
ATOM 5775 N N . SER A 1 721 ? -30.368 46.459 36.776 1.00 82.69 721 SER A N 1
ATOM 5776 C CA . SER A 1 721 ? -31.526 46.871 37.580 1.00 82.69 721 SER A CA 1
ATOM 5777 C C . SER A 1 721 ? -32.848 46.461 36.925 1.00 82.69 721 SER A C 1
ATOM 5779 O O . SER A 1 721 ? -33.023 46.625 35.715 1.00 82.69 721 SER A O 1
ATOM 5781 N N . ALA A 1 722 ? -33.797 45.990 37.737 1.00 79.69 722 ALA A N 1
ATOM 5782 C CA . ALA A 1 722 ? -35.156 45.670 37.309 1.00 79.69 722 ALA A CA 1
ATOM 5783 C C . ALA A 1 722 ? -35.898 46.894 36.731 1.00 79.69 722 ALA A C 1
ATOM 5785 O O . ALA A 1 722 ? -36.741 46.731 35.847 1.00 79.69 722 ALA A O 1
ATOM 5786 N N . ASP A 1 723 ? -35.526 48.122 37.119 1.00 78.19 723 ASP A N 1
ATOM 5787 C CA . ASP A 1 723 ? -36.122 49.360 36.593 1.00 78.19 723 ASP A CA 1
ATOM 5788 C C . ASP A 1 723 ? -35.946 49.520 35.078 1.00 78.19 723 ASP A C 1
ATOM 5790 O O . ASP A 1 723 ? -36.793 50.131 34.419 1.00 78.19 723 ASP A O 1
ATOM 5794 N N . VAL A 1 724 ? -34.880 48.936 34.517 1.00 78.94 724 VAL A N 1
ATOM 5795 C CA . VAL A 1 724 ? -34.605 48.933 33.071 1.00 78.94 724 VAL A CA 1
ATOM 5796 C C . VAL A 1 724 ? -35.673 48.152 32.306 1.00 78.94 724 VAL A C 1
ATOM 5798 O O . VAL A 1 724 ? -35.963 48.490 31.162 1.00 78.94 724 VAL A O 1
ATOM 5801 N N . VAL A 1 725 ? -36.269 47.136 32.934 1.00 80.19 725 VAL A N 1
ATOM 5802 C CA . VAL A 1 725 ? -37.347 46.327 32.353 1.00 80.19 725 VAL A CA 1
ATOM 5803 C C . VAL A 1 725 ? -38.698 47.013 32.562 1.00 80.19 725 VAL A C 1
ATOM 5805 O O . VAL A 1 725 ? -39.477 47.086 31.619 1.00 80.19 725 VAL A O 1
ATOM 5808 N N . ARG A 1 726 ? -38.948 47.596 33.746 1.00 79.69 726 ARG A N 1
ATOM 5809 C CA . ARG A 1 726 ? -40.236 48.240 34.083 1.00 79.69 726 ARG A CA 1
ATOM 5810 C C . ARG A 1 726 ? -40.546 49.495 33.257 1.00 79.69 726 ARG A C 1
ATOM 5812 O O . ARG A 1 726 ? -41.697 49.755 32.924 1.00 79.69 726 ARG A O 1
ATOM 5819 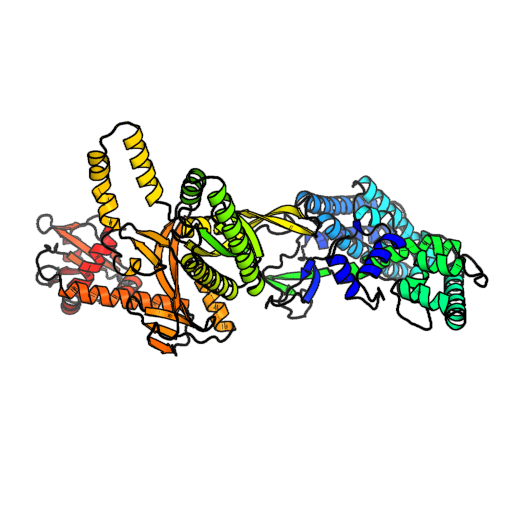N N . HIS A 1 727 ? -39.531 50.304 32.941 1.00 74.81 727 HIS A N 1
ATOM 5820 C CA . HIS A 1 727 ? -39.721 51.623 32.310 1.00 74.81 727 HIS A CA 1
ATOM 5821 C C . HIS A 1 727 ? -39.397 51.655 30.811 1.00 74.81 727 HIS A C 1
ATOM 5823 O O . HIS A 1 727 ? -39.420 52.726 30.198 1.00 74.81 727 HIS A O 1
ATOM 5829 N N . ASN A 1 728 ? -39.081 50.508 30.206 1.00 76.56 728 ASN A N 1
ATOM 5830 C CA . ASN A 1 728 ? -38.700 50.422 28.803 1.00 76.56 728 ASN A CA 1
ATOM 5831 C C . ASN A 1 728 ? -39.748 49.642 28.007 1.00 76.56 728 ASN A C 1
ATOM 5833 O O . ASN A 1 728 ? -39.893 48.435 28.168 1.00 76.56 728 ASN A O 1
ATOM 5837 N N . THR A 1 729 ? -40.440 50.328 27.095 1.00 73.44 729 THR A N 1
ATOM 5838 C CA . THR A 1 729 ? -41.503 49.746 26.254 1.00 73.44 729 THR A CA 1
ATOM 5839 C C . THR A 1 729 ? -41.014 48.645 25.316 1.00 73.44 729 THR A C 1
ATOM 5841 O O . THR A 1 729 ? -41.828 47.926 24.745 1.00 73.44 729 THR A O 1
ATOM 5844 N N . ASN A 1 730 ? -39.697 48.505 25.157 1.00 77.25 730 ASN A N 1
ATOM 5845 C CA . ASN A 1 730 ? -39.079 47.462 24.348 1.00 77.25 730 ASN A CA 1
ATOM 5846 C C . ASN A 1 730 ? -38.877 46.153 25.125 1.00 77.25 730 ASN A C 1
ATOM 5848 O O . ASN A 1 730 ? -38.293 45.224 24.579 1.00 77.25 730 ASN A O 1
ATOM 5852 N N . PHE A 1 731 ? -39.320 46.059 26.382 1.00 79.75 731 PHE A N 1
ATOM 5853 C CA . PHE A 1 731 ? -39.221 44.840 27.177 1.00 79.75 731 PHE A CA 1
ATOM 5854 C C . PHE A 1 731 ? -40.587 44.381 27.686 1.00 79.75 731 PHE A C 1
ATOM 5856 O O . PHE A 1 731 ? -41.459 45.181 28.013 1.00 79.75 731 PHE A O 1
ATOM 5863 N N . SER A 1 732 ? -40.771 43.066 27.769 1.00 82.12 732 SER A N 1
ATOM 5864 C CA . SER A 1 732 ? -41.884 42.433 28.484 1.00 82.12 732 SER A CA 1
ATOM 5865 C C . SER A 1 732 ? -41.301 41.538 29.571 1.00 82.12 732 SER A C 1
ATOM 5867 O O . SER A 1 732 ? -40.636 40.557 29.249 1.00 82.12 732 SER A O 1
ATOM 5869 N N . GLY A 1 733 ? -41.476 41.907 30.843 1.00 83.75 733 GLY A N 1
ATOM 5870 C CA . GLY A 1 733 ? -40.876 41.222 31.990 1.00 83.75 733 GLY A CA 1
ATOM 5871 C C . GLY A 1 733 ? -41.902 40.581 32.917 1.00 83.75 733 GLY A C 1
ATOM 5872 O O . GLY A 1 733 ? -42.995 41.108 33.099 1.00 83.75 733 GLY A O 1
ATOM 5873 N N . PHE A 1 734 ? -41.527 39.463 33.533 1.00 86.00 734 PHE A N 1
ATOM 5874 C CA . PHE A 1 734 ? -42.322 38.752 34.530 1.00 86.00 734 PHE A CA 1
ATOM 5875 C C . PHE A 1 734 ? -41.425 38.250 35.665 1.00 86.00 734 PHE A C 1
ATOM 5877 O O . PHE A 1 734 ? -40.328 37.748 35.410 1.00 86.00 734 PHE A O 1
ATOM 5884 N N . ILE A 1 735 ? -41.897 38.346 36.907 1.00 84.50 735 ILE A N 1
ATOM 5885 C CA . ILE A 1 735 ? -41.299 37.693 38.077 1.00 84.50 735 ILE A CA 1
ATOM 5886 C C . ILE A 1 735 ? -41.970 36.332 38.264 1.00 84.50 735 ILE A C 1
ATOM 5888 O O . ILE A 1 735 ? -43.191 36.230 38.292 1.00 84.50 735 ILE A O 1
ATOM 5892 N N . ILE A 1 736 ? -41.165 35.287 38.413 1.00 80.56 736 ILE A N 1
ATOM 5893 C CA . ILE A 1 736 ? -41.552 33.913 38.716 1.00 80.56 736 ILE A CA 1
ATOM 5894 C C . ILE A 1 736 ? -41.189 33.642 40.177 1.00 80.56 736 ILE A C 1
ATOM 5896 O O . ILE A 1 736 ? -40.065 33.223 40.469 1.00 80.56 736 ILE A O 1
ATOM 5900 N N . GLY A 1 737 ? -42.154 33.876 41.067 1.00 69.50 737 GLY A N 1
ATOM 5901 C CA . GLY A 1 737 ? -42.097 33.489 42.478 1.00 69.50 737 GLY A CA 1
ATOM 5902 C C . GLY A 1 737 ? -43.143 32.423 42.811 1.00 69.50 737 GLY A C 1
ATOM 5903 O O . GLY A 1 737 ? -43.284 31.435 42.088 1.00 69.50 737 GLY A O 1
ATOM 5904 N N . ALA A 1 738 ? -43.906 32.619 43.892 1.00 60.53 738 ALA A N 1
ATOM 5905 C CA . ALA A 1 738 ? -45.061 31.769 44.222 1.00 60.53 738 ALA A CA 1
ATOM 5906 C C . ALA A 1 738 ? -46.234 31.938 43.230 1.00 60.53 738 ALA A C 1
ATOM 5908 O O . ALA A 1 738 ? -46.986 30.996 42.984 1.00 60.53 738 ALA A O 1
ATOM 5909 N N . THR A 1 739 ? -46.360 33.131 42.651 1.00 69.44 739 THR A N 1
ATOM 5910 C CA . THR A 1 739 ? -47.252 33.492 41.541 1.00 69.44 739 THR A CA 1
ATOM 5911 C C . THR A 1 739 ? -46.439 34.243 40.488 1.00 69.44 739 THR A C 1
ATOM 5913 O O . THR A 1 739 ? -45.380 34.787 40.813 1.00 69.44 739 THR A O 1
ATOM 5916 N N . VAL A 1 740 ? -46.887 34.249 39.227 1.00 76.12 740 VAL A N 1
ATOM 5917 C CA . VAL A 1 740 ? -46.212 35.024 38.177 1.00 76.12 740 VAL A CA 1
ATOM 5918 C C . VAL A 1 740 ? -46.797 36.425 38.124 1.00 76.12 740 VAL A C 1
ATOM 5920 O O . VAL A 1 740 ? -47.997 36.599 37.924 1.00 76.12 740 VAL A O 1
ATOM 5923 N N . GLU A 1 741 ? -45.940 37.426 38.278 1.00 78.44 741 GLU A N 1
ATOM 5924 C CA . GLU A 1 741 ? -46.338 38.833 38.291 1.00 78.44 741 GLU A CA 1
ATOM 5925 C C . GLU A 1 741 ? -45.694 39.570 37.111 1.00 78.44 741 GLU A C 1
ATOM 5927 O O . GLU A 1 741 ? -44.495 39.402 36.878 1.00 78.44 741 GLU A O 1
ATOM 5932 N N . PRO A 1 742 ? -46.448 40.360 36.327 1.00 80.38 742 PRO A N 1
ATOM 5933 C CA . PRO A 1 742 ? -45.854 41.231 35.317 1.00 80.38 742 PRO A CA 1
ATOM 5934 C C . PRO A 1 742 ? -45.026 42.334 35.992 1.00 80.38 742 PRO A C 1
ATOM 5936 O O . PRO A 1 742 ? -45.448 42.887 37.009 1.00 80.38 742 PRO A O 1
ATOM 5939 N N . LEU A 1 743 ? -43.860 42.634 35.416 1.00 73.12 743 LEU A N 1
ATOM 5940 C CA . LEU A 1 743 ? -42.934 43.673 35.882 1.00 73.12 743 LEU A CA 1
ATOM 5941 C C . LEU A 1 743 ? -43.284 45.066 35.374 1.00 73.12 743 LEU A C 1
ATOM 5943 O O . LEU A 1 743 ? -43.595 45.187 34.168 1.00 73.12 743 LEU A O 1
#

Mean predicted aligned error: 15.83 Å

Sequence (743 aa):
MHDNLIHFLRERQEAFPFRRDIDLRHFLADAVDRAALFPVPAKIFLADEQQPKGYGFALAKSPVLDDVESKLQRWLDAQLATRGERSERAENLLGSYTDAVFKLSRNATESSILADYDAVFWHLHAQQVSRIFSRFGRGAIEADLSREDIDRLKYALHARWLTAIRESSGAHGFLELVLDNPLVATEEFVGPDLRELRGYFNGYLQRDYTAFRDAVQDIRQQAADLMAKDKVLRRSIRLLGYPDAPALHVVALLDPRVRQLLGDHPKFRTHGDHALVEAIARPLLEFWVVQALRRGIIWMKTTEEGENLADGGANVVYSRAIRPMNFGRRGVVEPIVYRYGLVYDITSFTETLGEIARGGKGEEQSSYRQMLSFQRELAEIARRHLLQFEKFLGDGAFYTSRRATRILQAAIDVQQFYAESRRNGFAFNKGMRIALNYGYYRLLPMRISADGTQIIEFYGPGIVELSRLTTGKTTKEVEDMQHLLLAHGYDQNDVYRFFAPLSRSVDRGGVEEQQREFFAYINENGHLINEGIVVSVPFLEQLSTEITEDAQKVYRLRTKWSVYLGFASNGGYAAIRLLGAVSLKGLGLQEIGEVVWLRPDEAEISVVDEAKPLLQLLQQERNHKAARNVAATSTLVESDAGLADLVVCEAHAETAEPVILVGEWDPVSEEIRRPIRLDGIDAERYGLAVPLTVQGVESQSLAYQKLYRRLSRIETLPSFSADVVRHNTNFSGFIIGATVEPL

Solvent-accessible surface area (backbone atoms only — not comparable to full-atom values): 40292 Å² total; per-residue (Å²): 130,62,62,50,45,54,54,45,47,55,76,36,46,91,78,41,56,48,80,44,72,67,35,46,50,48,42,36,53,72,46,50,63,52,61,83,36,54,60,74,41,40,83,36,39,35,62,82,64,80,57,66,78,46,52,24,44,52,26,32,83,42,74,58,59,55,47,40,52,50,32,50,50,52,24,50,52,46,28,57,76,48,74,66,52,91,44,72,71,35,52,53,32,46,51,56,26,51,56,48,50,49,54,37,45,48,41,26,42,71,44,33,83,70,46,67,43,39,30,45,48,46,52,55,47,30,52,54,43,2,48,49,51,54,47,46,56,58,58,38,49,78,68,74,46,53,74,67,56,43,27,33,49,53,41,53,49,48,52,51,52,49,50,55,49,55,76,76,38,84,77,51,65,33,48,35,54,46,73,72,26,65,56,43,37,46,43,68,69,74,57,92,81,50,66,60,46,43,47,48,24,52,25,65,68,66,41,68,45,65,56,48,53,50,26,54,50,48,53,48,51,52,50,25,55,45,41,74,74,32,69,64,60,41,46,53,51,40,72,60,25,41,70,97,58,80,57,76,52,61,68,51,67,47,24,56,70,52,43,48,59,45,68,72,33,93,85,57,77,94,62,78,53,56,66,57,55,58,69,45,20,43,58,50,52,47,34,50,53,51,51,55,52,59,74,25,62,40,49,34,43,72,46,96,89,50,43,28,32,45,65,77,90,50,93,46,55,31,22,60,84,62,71,47,36,23,64,68,45,90,43,28,43,79,47,67,43,76,40,27,39,38,31,43,36,40,43,64,41,73,59,51,50,54,55,35,57,73,72,31,72,68,54,37,53,51,44,52,51,52,48,53,52,51,53,51,52,50,50,50,48,32,56,76,44,63,40,44,82,69,46,77,59,89,58,25,40,36,32,36,28,92,42,49,64,40,51,53,52,39,52,49,53,52,52,52,52,48,55,52,39,40,78,74,66,43,82,81,58,78,42,45,14,28,12,36,36,44,29,50,30,33,52,45,83,74,40,60,44,98,83,65,51,68,43,55,46,80,37,57,66,32,60,52,48,32,54,46,56,37,58,36,72,66,61,59,57,54,52,50,51,50,52,52,43,48,74,74,69,48,57,68,67,58,53,50,58,69,46,37,72,75,50,61,55,66,67,73,67,46,70,78,54,67,70,43,98,53,33,62,50,65,37,84,86,39,44,52,47,50,38,22,38,38,34,32,48,62,28,42,52,53,33,24,49,51,38,59,75,70,67,56,68,46,30,40,34,40,42,100,88,49,72,25,44,27,33,81,43,97,92,26,28,45,30,34,38,66,69,48,67,29,72,38,96,97,54,64,79,42,49,32,28,34,48,46,78,38,52,72,87,64,36,55,78,39,79,52,88,67,97,62,54,54,53,61,53,43,52,50,55,47,52,53,51,52,54,52,51,52,59,59,50,62,75,75,66,85,74,92,75,90,78,75,35,28,35,41,33,38,41,60,48,101,87,51,79,51,34,40,35,42,20,42,49,40,87,88,77,44,33,30,38,50,24,31,83,34,48,57,68,56,33,53,76,71,70,52,68,78,79,84,40,74,71,49,48,55,80,36,43,70,56,54,55,54,48,44,69,64,42,53,78,76,57,55,48,79,61,47,55,48,63,64,43,57,77,31,90,46,39,52,34,33,37,42,57,100,59,70,41,81,85